Protein AF-A0A674GQH9-F1 (afdb_monomer)

pLDDT: mean 77.88, std 19.92, range [8.48, 97.0]

Nearest PDB structures (foldseek):
  4yc5-assembly1_A  TM=5.182E-01  e=2.744E-04  synthetic construct
  2w7z-assembly1_A  TM=4.040E-01  e=5.615E-04  Enterococcus faecalis
  4yei-assembly3_C  TM=2.929E-01  e=2.744E-04  synthetic construct
  5dzb-assembly3_E  TM=3.245E-01  e=1.917E-03  synthetic construct
  6fls-assembly1_A  TM=2.737E-01  e=3.200E-05  Clostridium botulinum

Sequence (544 aa):
ELLLSSTSGLPGWTHSPVLRSCGGNFHGMRSPGGNFHGMRSPGGNFHGMGSPGGNFHGLRSPGGNFHGMRSPGGNFHGLRSPGGNFHGMRSPGGNFHGMRSPGGNFHGMRSPGGNFHGMGRPGGNFHGMGSPGGNFHGMGSPGGNFHGMGSCGGNFHGMRSPGGNFHGMRSCGGNLDGMRSPAGNFHGMRSPGGNFHGMRSRGGNFHGMRSPGGNFHGMGSPGGNFHGMRCPGGNFHGMGSCGGNFHGMRSPGGNFHGMRSPGGNFHGMGSPGGNFHGLRCPGGNFHGMRCPGGNFHGMGSPGGNFHGMRSPGGNFHGMRSCGGNFHGMRSPGGNLDGMRSPGGNFHGMRSPGGNFHGMGSPGGNFHGMRSRGGNFHGMRSPGGNFHGMRCPGGNFHGMGSPGGNFHGMRSCGENLDGVRSPGGNFHGMRSPGGNFHGMRCPGGNFHGMRSPGGNFHGMGNHDGNFHGMGSPGGNFHGMGNRGGELSTRPSLVSALVWGRGFSPPPLPPSHSGGNNPEPNSFLVFSPSAKAPSRFVLTNEGAPK

Foldseek 3Di:
DDDDDDDDPDDFQDEEDQEEDEAEAAEDAERQQYEYPQYEYELYEYEQYEYANYEYEQYEYANYEYYNYEYELYEYYNYEYEQYEYENYEYANYEYYQYEYENYEYYQYEYAQYEYYNYEYEQYEYYNYDYANYEYYNYEYANYEYEQYEYENYEYEQYEYANYEYENADYELYEDENYEYECYEYYQYEYANYEYYQYDYELYEYYNYEYANYEYENYEYANYEYEQYEYECYEYYNYEYELYEYYNYEYALYEYYQYEYANYEYYNYEYANYEYENYEYANYEYEQYEYEQEEYYNYEYANYEYYNYEYANYEYEQYDYELYEYYNYDYACYEYYNYEYANYEYEQYEYENEEYYQYEYANYEYYNYDYEVYEYYNYEYACYEYEQYEYENYEYENYEYALYEYENAEYELEEYYQYEYANYEYEQYEYENYEYEQYEYEVYEYYQYEYAQYEYEQYDYENYYYYNDDYNNYYYYNHDYPDDDHPDDPDDDDDDDDDDDDDDDDDDDDDDDDDDDDDDDDDDDDDDDDDDDDDDDDDDDDDD

Radius of gyration: 40.02 Å; Cα contacts (8 Å, |Δi|>4): 1932; chains: 1; bounding box: 89×62×133 Å

Secondary structure (DSSP, 8-state):
-------SS-----S----B-SS--EES-B-TT--EES-B-SS--EES-B-SS--EES-B-SS--EES-B-SS--EES-B-SS--EES-B-TT--EES-B-SS--EES-B-TT--EES-B-TT--EEEEEEET--EES-B-TT--EEEEEEES--EES-B-TT--EES-B-SSS-EES-EEES--EES-B-TTS-EES-EEES--EES-B-TT--EES-B-TT--EES-B-TT--EES-B-SS--EES-B-TT--EES-B-TT--EES-B-TTS-EES-B-TT--EES-B-TTS-EES-B-TT--EES-B-TT--EES-B-SS--EES-B-TTS-EES-B-TT--EES-EEETS-EES-B-TT--EES-EEESS-EES-B-TT--EES-EEESS-EES-B-TT--EES-EEESS-EES-B-TT-EEES-B-TT--EES-B-TTSEEES-B-TT--EES-EESS--EES-B-TT--EE--EESS--EE-SS--------S----------------S----------------------------

Structure (mmCIF, N/CA/C/O backbone):
data_AF-A0A674GQH9-F1
#
_entry.id   AF-A0A674GQH9-F1
#
loop_
_atom_site.group_PDB
_atom_site.id
_atom_site.type_symbol
_atom_site.label_atom_id
_atom_site.label_alt_id
_atom_site.label_comp_id
_atom_site.label_asym_id
_atom_site.label_entity_id
_atom_site.label_seq_id
_atom_site.pdbx_PDB_ins_code
_atom_site.Cartn_x
_atom_site.Cartn_y
_atom_site.Cartn_z
_atom_site.occupancy
_atom_site.B_iso_or_equiv
_atom_site.auth_seq_id
_atom_site.auth_comp_id
_atom_site.auth_asym_id
_atom_site.auth_atom_id
_atom_site.pdbx_PDB_model_num
ATOM 1 N N . GLU A 1 1 ? -17.351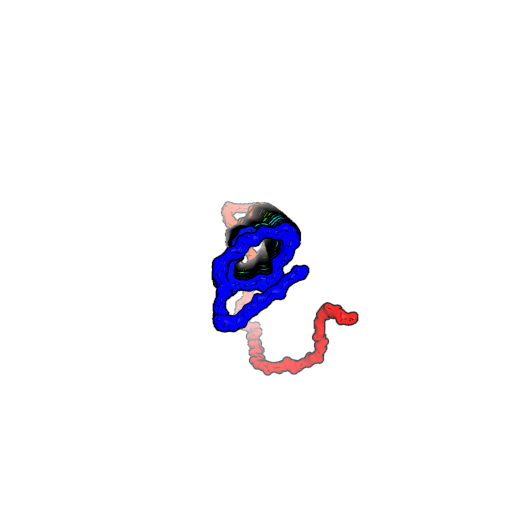 0.857 62.189 1.00 46.41 1 GLU A N 1
ATOM 2 C CA . GLU A 1 1 ? -18.144 -0.342 61.797 1.00 46.41 1 GLU A CA 1
ATOM 3 C C . GLU A 1 1 ? -19.658 -0.063 61.912 1.00 46.41 1 GLU A C 1
ATOM 5 O O . GLU A 1 1 ? -19.933 1.097 62.204 1.00 46.41 1 GLU A O 1
ATOM 10 N N . LEU A 1 2 ? -20.560 -1.046 61.605 1.00 30.91 2 LEU A N 1
ATOM 11 C CA . LEU A 1 2 ? -22.075 -1.144 61.677 1.00 30.91 2 LEU A CA 1
ATOM 12 C C . LEU A 1 2 ? -22.655 -1.949 60.449 1.00 30.91 2 LEU A C 1
ATOM 14 O O . LEU A 1 2 ? -22.063 -1.830 59.380 1.00 30.91 2 LEU A O 1
ATOM 18 N N . LEU A 1 3 ? -23.789 -2.705 60.413 1.00 27.41 3 LEU A N 1
ATOM 19 C CA . LEU A 1 3 ? -24.615 -3.404 61.443 1.00 27.41 3 LEU A CA 1
ATOM 20 C C . LEU A 1 3 ? -25.527 -4.580 60.905 1.00 27.41 3 LEU A C 1
ATOM 22 O O . LEU A 1 3 ? -25.278 -5.724 61.260 1.00 27.41 3 LEU A O 1
ATOM 26 N N . LEU A 1 4 ? -26.611 -4.324 60.135 1.00 31.94 4 LEU A N 1
ATOM 27 C CA . LEU A 1 4 ? -27.917 -5.066 60.200 1.00 31.94 4 LEU A CA 1
ATOM 28 C C . LEU A 1 4 ? -28.233 -6.250 59.221 1.00 31.94 4 LEU A C 1
ATOM 30 O O . LEU A 1 4 ? -27.588 -6.421 58.188 1.00 31.94 4 LEU A O 1
ATOM 34 N N . SER A 1 5 ? -29.312 -7.004 59.542 1.00 31.50 5 SER A N 1
ATOM 35 C CA . SER A 1 5 ? -30.045 -8.059 58.768 1.00 31.50 5 SER A CA 1
ATOM 36 C C . SER A 1 5 ? -31.540 -7.650 58.526 1.00 31.50 5 SER A C 1
ATOM 38 O O . SER A 1 5 ? -31.808 -6.457 58.647 1.00 31.50 5 SER A O 1
ATOM 40 N N . SER A 1 6 ? -32.575 -8.438 58.137 1.00 15.30 6 SER A N 1
ATOM 41 C CA . SER A 1 6 ? -32.870 -9.893 57.954 1.00 15.30 6 SER A CA 1
ATOM 42 C C . SER A 1 6 ? -34.419 -10.135 57.881 1.00 15.30 6 SER A C 1
ATOM 44 O O . SER A 1 6 ? -35.170 -9.213 58.187 1.00 15.30 6 SER A O 1
ATOM 46 N N . THR A 1 7 ? -34.933 -11.304 57.422 1.00 44.50 7 THR A N 1
ATOM 47 C CA . THR A 1 7 ? -36.329 -11.449 56.878 1.00 44.50 7 THR A CA 1
ATOM 48 C C . THR A 1 7 ? -36.884 -12.898 56.729 1.00 44.50 7 THR A C 1
ATOM 50 O O . THR A 1 7 ? -36.128 -13.786 56.339 1.00 44.50 7 THR A O 1
ATOM 53 N N . SER A 1 8 ? -38.213 -13.099 56.872 1.00 31.44 8 SER A N 1
ATOM 54 C CA . SER A 1 8 ? -39.057 -14.190 56.294 1.00 31.44 8 SER A CA 1
ATOM 55 C C . SER A 1 8 ? -40.219 -13.572 55.463 1.00 31.44 8 SER A C 1
ATOM 57 O O . SER A 1 8 ? -40.087 -12.415 55.076 1.00 31.44 8 SER A O 1
ATOM 59 N N . GLY A 1 9 ? -41.286 -14.298 55.084 1.00 46.09 9 GLY A N 1
ATOM 60 C CA . GLY A 1 9 ? -42.210 -13.926 53.985 1.00 46.09 9 GLY A CA 1
ATOM 61 C C . GLY A 1 9 ? -42.625 -12.433 53.865 1.00 46.09 9 GLY A C 1
ATOM 62 O O . GLY A 1 9 ? -43.405 -11.964 54.685 1.00 46.09 9 GLY A O 1
ATOM 63 N N . LEU A 1 10 ? -42.213 -11.658 52.836 1.00 39.25 10 LEU A N 1
ATOM 64 C CA . LEU A 1 10 ? -41.348 -12.022 51.688 1.00 39.25 10 LEU A CA 1
ATOM 65 C C . LEU A 1 10 ? -40.399 -10.920 51.106 1.00 39.25 10 LEU A C 1
ATOM 67 O O . LEU A 1 10 ? -39.223 -11.241 50.923 1.00 39.25 10 LEU A O 1
ATOM 71 N N . PRO A 1 11 ? -40.842 -9.704 50.687 1.00 16.41 11 PRO A N 1
ATOM 72 C CA . PRO A 1 11 ? -40.187 -9.000 49.555 1.00 16.41 11 PRO A CA 1
ATOM 73 C C . PRO A 1 11 ? -39.643 -7.572 49.823 1.00 16.41 11 PRO A C 1
ATOM 75 O O . PRO A 1 11 ? -40.074 -6.902 50.756 1.00 16.41 11 PRO A O 1
ATOM 78 N N . GLY A 1 12 ? -38.783 -7.036 48.928 1.00 40.34 12 GLY A N 1
ATOM 79 C CA . GLY A 1 12 ? -38.522 -5.579 48.865 1.00 40.34 12 GLY A CA 1
ATOM 80 C C . GLY A 1 12 ? -37.326 -5.073 48.030 1.00 40.34 12 GLY A C 1
ATOM 81 O O . GLY A 1 12 ? -36.221 -5.609 48.109 1.00 40.34 12 GLY A O 1
ATOM 82 N N . TRP A 1 13 ? -37.536 -3.987 47.267 1.00 12.93 13 TRP A N 1
ATOM 83 C CA . TRP A 1 13 ? -36.481 -3.222 46.562 1.00 12.93 13 TRP A CA 1
ATOM 84 C C . TRP A 1 13 ? -36.821 -1.726 46.327 1.00 12.93 13 TRP A C 1
ATOM 86 O O . TRP A 1 13 ? -36.298 -1.069 45.426 1.00 12.93 13 TRP A O 1
ATOM 96 N N . THR A 1 14 ? -37.732 -1.175 47.128 1.00 18.97 14 THR A N 1
ATOM 97 C CA . THR A 1 14 ? -38.492 0.044 46.808 1.00 18.97 14 THR A CA 1
ATOM 98 C C . THR A 1 14 ? -37.668 1.343 46.766 1.00 18.97 14 THR A C 1
ATOM 100 O O . THR A 1 14 ? -36.927 1.669 47.690 1.00 18.97 14 THR A O 1
ATOM 103 N N . HIS A 1 15 ? -37.888 2.134 45.711 1.00 20.27 15 HIS A N 1
ATOM 104 C CA . HIS A 1 15 ? -37.440 3.523 45.528 1.00 20.27 15 HIS A CA 1
ATOM 105 C C . HIS A 1 15 ? -35.926 3.792 45.735 1.00 20.27 15 HIS A C 1
ATOM 107 O O . HIS A 1 15 ? -35.104 3.176 45.051 1.00 20.27 15 HIS A O 1
ATOM 113 N N . SER A 1 16 ? -35.562 4.787 46.561 1.00 49.38 16 SER A N 1
ATOM 114 C CA . SER A 1 16 ? -34.293 5.532 46.456 1.00 49.38 16 SER A CA 1
ATOM 115 C C . SER A 1 16 ? -33.829 6.125 47.805 1.00 49.38 16 SER A C 1
ATOM 117 O O . SER A 1 16 ? -34.545 6.957 48.364 1.00 49.38 16 SER A O 1
ATOM 119 N N . PRO A 1 17 ? -32.622 5.804 48.312 1.00 53.47 17 PRO A N 1
ATOM 120 C CA . PRO A 1 17 ? -32.032 6.474 49.475 1.00 53.47 17 PRO A CA 1
ATOM 121 C C . PRO A 1 17 ? -31.119 7.650 49.066 1.00 53.47 17 PRO A C 1
ATOM 123 O O . PRO A 1 17 ? -30.029 7.449 48.524 1.00 53.47 17 PRO A O 1
ATOM 126 N N . VAL A 1 18 ? -31.519 8.891 49.369 1.00 53.78 18 VAL A N 1
ATOM 127 C CA . VAL A 1 18 ? -30.702 10.098 49.113 1.00 53.78 18 VAL A CA 1
ATOM 128 C C . VAL A 1 18 ? -29.782 10.377 50.307 1.00 53.78 18 VAL A C 1
ATOM 130 O O . VAL A 1 18 ? -30.127 11.120 51.221 1.00 53.78 18 VAL A O 1
ATOM 133 N N . LEU A 1 19 ? -28.590 9.773 50.307 1.00 60.00 19 LEU A N 1
ATOM 134 C CA . LEU A 1 19 ? -27.643 9.859 51.428 1.00 60.00 19 LEU A CA 1
ATOM 135 C C . LEU A 1 19 ? -26.448 10.781 51.137 1.00 60.00 19 LEU A C 1
ATOM 137 O O . LEU A 1 19 ? -25.686 10.580 50.186 1.00 60.00 19 LEU A O 1
ATOM 141 N N . ARG A 1 20 ? -26.237 11.770 52.012 1.00 53.84 20 ARG A N 1
ATOM 142 C CA . ARG A 1 20 ? -25.016 12.588 52.074 1.00 53.84 20 ARG A CA 1
ATOM 143 C C . ARG A 1 20 ? -24.225 12.192 53.318 1.00 53.84 20 ARG A C 1
ATOM 145 O O . ARG A 1 20 ? -24.747 12.296 54.419 1.00 53.84 20 ARG A O 1
ATOM 152 N N . SER A 1 21 ? -22.976 11.770 53.141 1.00 54.38 21 SER A N 1
ATOM 153 C CA . SER A 1 21 ? -22.050 11.487 54.241 1.00 54.38 21 SER A CA 1
ATOM 154 C C . SER A 1 21 ? -20.798 12.348 54.102 1.00 54.38 21 SER A C 1
ATOM 156 O O . SER A 1 21 ? -20.311 12.577 52.993 1.00 54.38 21 SER A O 1
ATOM 158 N N . CYS A 1 22 ? -20.264 12.823 55.222 1.00 47.97 22 CYS A N 1
ATOM 159 C CA . CYS A 1 22 ? -18.963 13.480 55.286 1.00 47.97 22 CYS A CA 1
ATOM 160 C C . CYS A 1 22 ? -17.925 12.457 55.768 1.00 47.97 22 CYS A C 1
ATOM 162 O O . CYS A 1 22 ? -17.728 12.308 56.966 1.00 47.97 22 CYS A O 1
ATOM 164 N N . GLY A 1 23 ? -17.295 11.730 54.837 1.00 56.31 23 GLY A N 1
ATOM 165 C CA . GLY A 1 23 ? -16.204 10.786 55.132 1.00 56.31 23 GLY A CA 1
ATOM 166 C C . GLY A 1 23 ? -16.572 9.296 55.137 1.00 56.31 23 GLY A C 1
ATOM 167 O O . GLY A 1 23 ? -15.677 8.458 55.071 1.00 56.31 23 GLY A O 1
ATOM 168 N N . GLY A 1 24 ? -17.856 8.926 55.179 1.00 66.56 24 GLY A N 1
ATOM 169 C CA . GLY A 1 24 ? -18.268 7.521 55.301 1.00 66.56 24 GLY A CA 1
ATOM 170 C C . GLY A 1 24 ? -18.033 6.677 54.041 1.00 66.56 24 GLY A C 1
ATOM 171 O O . GLY A 1 24 ? -18.393 7.088 52.934 1.00 66.56 24 GLY A O 1
ATOM 172 N N . ASN A 1 25 ? -17.484 5.468 54.212 1.00 77.69 25 ASN A N 1
ATOM 173 C CA . ASN A 1 25 ? -17.505 4.420 53.186 1.00 77.69 25 ASN A CA 1
ATOM 174 C C . ASN A 1 25 ? -18.891 3.743 53.151 1.00 77.69 25 ASN A C 1
ATOM 176 O O . ASN A 1 25 ? -19.440 3.402 54.197 1.00 77.69 25 ASN A O 1
ATOM 180 N N . PHE A 1 26 ? -19.418 3.455 51.961 1.00 78.44 26 PHE A N 1
ATOM 181 C CA . PHE A 1 26 ? -20.631 2.654 51.766 1.00 78.44 26 PHE A CA 1
ATOM 182 C C . PHE A 1 26 ? -20.256 1.223 51.362 1.00 78.44 26 PHE A C 1
ATOM 184 O O . PHE A 1 26 ? -19.698 1.014 50.284 1.00 78.44 26 PHE A O 1
ATOM 191 N N . HIS A 1 27 ? -20.581 0.232 52.195 1.00 81.31 27 HIS A N 1
ATOM 192 C CA . HIS A 1 27 ? -20.292 -1.185 51.941 1.00 81.31 27 HIS A CA 1
ATOM 193 C C . HIS A 1 27 ? -21.579 -2.011 51.813 1.00 81.31 27 HIS A C 1
ATOM 195 O O . HIS A 1 27 ? -22.565 -1.750 52.495 1.00 81.31 27 HIS A O 1
ATOM 201 N N . GLY A 1 28 ? -21.571 -3.019 50.936 1.00 77.69 28 GLY A N 1
ATOM 202 C CA . GLY A 1 28 ? -22.530 -4.134 50.930 1.00 77.69 28 GLY A CA 1
ATOM 203 C C . GLY A 1 28 ? -23.981 -3.827 50.532 1.00 77.69 28 GLY A C 1
ATOM 204 O O . GLY A 1 28 ? -24.757 -4.766 50.378 1.00 77.69 28 GLY A O 1
ATOM 205 N N . MET A 1 29 ? -24.356 -2.558 50.334 1.00 78.94 29 MET A N 1
ATOM 206 C CA . MET A 1 29 ? -25.743 -2.133 50.084 1.00 78.94 29 MET A CA 1
ATOM 207 C C . MET A 1 29 ? -26.381 -2.859 48.889 1.00 78.94 29 MET A C 1
ATOM 209 O O . MET A 1 29 ? -25.921 -2.730 47.750 1.00 78.94 29 MET A O 1
ATOM 213 N N . ARG A 1 30 ? -27.483 -3.579 49.126 1.00 78.06 30 ARG A N 1
ATOM 214 C CA . ARG A 1 30 ? -28.263 -4.264 48.087 1.00 78.06 30 ARG A CA 1
ATOM 215 C C . ARG A 1 30 ? -29.722 -3.825 48.123 1.00 78.06 30 ARG A C 1
ATOM 217 O O . ARG A 1 30 ? -30.329 -3.806 49.183 1.00 78.06 30 ARG A O 1
ATOM 224 N N . SER A 1 31 ? -30.273 -3.520 46.954 1.00 70.56 31 SER A N 1
ATOM 225 C CA . SER A 1 31 ? -31.708 -3.321 46.737 1.00 70.56 31 SER A CA 1
ATOM 226 C C . SER A 1 31 ? -32.042 -3.855 45.340 1.00 70.56 31 SER A C 1
ATOM 228 O O . SER A 1 31 ? -31.670 -3.194 44.376 1.00 70.56 31 SER A O 1
ATOM 230 N N . PRO A 1 32 ? -32.645 -5.053 45.182 1.00 71.38 32 PRO A N 1
ATOM 231 C CA . PRO A 1 32 ? -32.917 -5.705 43.884 1.00 71.38 32 PRO A CA 1
ATOM 232 C C . PRO A 1 32 ? -33.939 -5.033 42.935 1.00 71.38 32 PRO A C 1
ATOM 234 O O . PRO A 1 32 ? -34.757 -5.719 42.332 1.00 71.38 32 PRO A O 1
ATOM 237 N N . GLY A 1 33 ? -33.877 -3.708 42.796 1.00 64.94 33 GLY A N 1
ATOM 238 C CA . GLY A 1 33 ? -34.756 -2.886 41.953 1.00 64.94 33 GLY A CA 1
ATOM 239 C C . GLY A 1 33 ? -34.651 -1.386 42.251 1.00 64.94 33 GLY A C 1
ATOM 240 O O . GLY A 1 33 ? -35.110 -0.565 41.459 1.00 64.94 33 GLY A O 1
ATOM 241 N N . GLY A 1 34 ? -34.021 -1.013 43.370 1.00 66.75 34 GLY A N 1
ATOM 242 C CA . GLY A 1 34 ? -33.930 0.372 43.828 1.00 66.75 34 GLY A CA 1
ATOM 243 C C . GLY A 1 34 ? -32.950 1.225 43.023 1.00 66.75 34 GLY A C 1
ATOM 244 O O . GLY A 1 34 ? -31.877 0.763 42.616 1.00 66.75 34 GLY A O 1
ATOM 245 N N . ASN A 1 35 ? -33.303 2.498 42.836 1.00 77.56 35 ASN A N 1
ATOM 246 C CA . ASN A 1 35 ? -32.468 3.477 42.151 1.00 77.56 35 ASN A CA 1
ATOM 247 C C . ASN A 1 35 ? -31.618 4.254 43.173 1.00 77.56 35 ASN A C 1
ATOM 249 O O . ASN A 1 35 ? -32.126 5.035 43.975 1.00 77.56 35 ASN A O 1
ATOM 253 N N . PHE A 1 36 ? -30.298 4.099 43.126 1.00 77.38 36 PHE A N 1
ATOM 254 C CA . PHE A 1 36 ? -29.380 4.868 43.966 1.00 77.38 36 PHE A CA 1
ATOM 255 C C . PHE A 1 36 ? -29.117 6.240 43.326 1.00 77.38 36 PHE A C 1
ATOM 257 O O . PHE A 1 36 ? -28.307 6.348 42.403 1.00 77.38 36 PHE A O 1
ATOM 264 N N . HIS A 1 37 ? -29.797 7.288 43.807 1.00 80.69 37 HIS A N 1
ATOM 265 C CA . HIS A 1 37 ? -29.669 8.662 43.300 1.00 80.69 37 HIS A CA 1
ATOM 266 C C . HIS A 1 37 ? -28.861 9.584 44.224 1.00 80.69 37 HIS A C 1
ATOM 268 O O . HIS A 1 37 ? -29.065 9.625 45.435 1.00 80.69 37 HIS A O 1
ATOM 274 N N . GLY A 1 38 ? -27.981 10.395 43.629 1.00 77.75 38 GLY A N 1
ATOM 275 C CA . GLY A 1 38 ? -27.448 11.628 44.228 1.00 77.75 38 GLY A CA 1
ATOM 276 C C . GLY A 1 38 ? -26.522 11.471 45.442 1.00 77.75 38 GLY A C 1
ATOM 277 O O . GLY A 1 38 ? -26.160 12.480 46.052 1.00 77.75 38 GLY A O 1
ATOM 278 N N . MET A 1 39 ? -26.130 10.245 45.804 1.00 79.19 39 MET A N 1
ATOM 279 C CA . MET A 1 39 ? -25.316 9.996 46.998 1.00 79.19 39 MET A CA 1
ATOM 280 C C . MET A 1 39 ? -23.938 10.663 46.893 1.00 79.19 39 MET A C 1
ATOM 282 O O . MET A 1 39 ? -23.270 10.595 45.854 1.00 79.19 39 MET A O 1
ATOM 286 N N . ARG A 1 40 ? -23.462 11.260 47.990 1.00 79.56 40 ARG A N 1
ATOM 287 C CA . ARG A 1 40 ? -22.144 11.915 48.045 1.00 79.56 40 ARG A CA 1
ATOM 288 C C . ARG A 1 40 ? -21.367 11.489 49.286 1.00 79.56 40 ARG A C 1
ATOM 290 O O . ARG A 1 40 ? -21.897 11.592 50.388 1.00 79.56 40 ARG A O 1
ATOM 297 N N . SER A 1 41 ? -20.098 11.124 49.092 1.00 73.56 41 SER A N 1
ATOM 298 C CA . SER A 1 41 ? -19.111 10.981 50.170 1.00 73.56 41 SER A CA 1
ATOM 299 C C . SER A 1 41 ? -17.751 11.558 49.756 1.00 73.56 41 SER A C 1
ATOM 301 O O . SER A 1 41 ? -17.131 11.036 48.834 1.00 73.56 41 SER A O 1
ATOM 303 N N . PRO A 1 42 ? -17.273 12.664 50.352 1.00 75.50 42 PRO A N 1
ATOM 304 C CA . PRO A 1 42 ? -15.869 13.070 50.272 1.00 75.50 42 PRO A CA 1
ATOM 305 C C . PRO A 1 42 ? -14.980 12.022 50.954 1.00 75.50 42 PRO A C 1
ATOM 307 O O . PRO A 1 42 ? -15.276 11.619 52.073 1.00 75.50 42 PRO A O 1
ATOM 310 N N . GLY A 1 43 ? -13.920 11.567 50.287 1.00 67.44 43 GLY A N 1
ATOM 311 C CA . GLY A 1 43 ? -12.991 10.533 50.764 1.00 67.44 43 GLY A CA 1
ATOM 312 C C . GLY A 1 43 ? -13.535 9.098 50.709 1.00 67.44 43 GLY A C 1
ATOM 313 O O . GLY A 1 43 ? -12.797 8.181 50.357 1.00 67.44 43 GLY A O 1
ATOM 314 N N . GLY A 1 44 ? -14.821 8.897 51.008 1.00 73.06 44 GLY A N 1
ATOM 315 C CA . GLY A 1 44 ? -15.411 7.571 51.189 1.00 73.06 44 GLY A CA 1
ATOM 316 C C . GLY A 1 44 ? -15.582 6.744 49.910 1.00 73.06 44 GLY A C 1
ATOM 317 O O . GLY A 1 44 ? -16.016 7.229 48.862 1.00 73.06 44 GLY A O 1
ATOM 318 N N . ASN A 1 45 ? -15.270 5.457 50.016 1.00 81.44 45 ASN A N 1
ATOM 319 C CA . ASN A 1 45 ? -15.411 4.447 48.971 1.00 81.44 45 ASN A CA 1
ATOM 320 C C . ASN A 1 45 ? -16.852 3.908 48.894 1.00 81.44 45 ASN A C 1
ATOM 322 O O . ASN A 1 45 ? -17.564 3.868 49.894 1.00 81.44 45 ASN A O 1
ATOM 326 N N . PHE A 1 46 ? -17.252 3.419 47.722 1.00 81.62 46 PHE A N 1
ATOM 327 C CA . PHE A 1 46 ? -18.478 2.645 47.506 1.00 81.62 46 PHE A CA 1
ATOM 328 C C . PHE A 1 46 ? -18.088 1.215 47.099 1.00 81.62 46 PHE A C 1
ATOM 330 O O . PHE A 1 46 ? -17.510 1.023 46.027 1.00 81.62 46 PHE A O 1
ATOM 337 N N . HIS A 1 47 ? -18.384 0.212 47.929 1.00 85.19 47 HIS A N 1
ATOM 338 C CA . HIS A 1 47 ? -17.889 -1.158 47.765 1.00 85.19 47 HIS A CA 1
ATOM 339 C C . HIS A 1 47 ? -19.019 -2.206 47.798 1.00 85.19 47 HIS A C 1
ATOM 341 O O . HIS A 1 47 ? -19.793 -2.280 48.750 1.00 85.19 47 HIS A O 1
ATOM 347 N N . GLY A 1 48 ? -19.088 -3.066 46.776 1.00 82.62 48 GLY A N 1
ATOM 348 C CA . GLY A 1 48 ? -19.948 -4.260 46.761 1.00 82.62 48 GLY A CA 1
ATOM 349 C C . GLY A 1 48 ? -21.453 -4.001 46.600 1.00 82.62 48 GLY A C 1
ATOM 350 O O . GLY A 1 48 ? -22.258 -4.854 46.974 1.00 82.62 48 GLY A O 1
ATOM 351 N N . MET A 1 49 ? -21.845 -2.836 46.071 1.00 82.69 49 MET A N 1
ATOM 352 C CA . MET A 1 49 ? -23.257 -2.456 45.917 1.00 82.69 49 MET A CA 1
ATOM 353 C C . MET A 1 49 ? -23.979 -3.255 44.819 1.00 82.69 49 MET A C 1
ATOM 355 O O . MET A 1 49 ? -23.423 -3.477 43.740 1.00 82.69 49 MET A O 1
ATOM 359 N N . GLY A 1 50 ? -25.249 -3.613 45.039 1.00 82.88 50 GLY A N 1
ATOM 360 C CA . GLY A 1 50 ? -26.049 -4.394 44.086 1.00 82.88 50 GLY A CA 1
ATOM 361 C C . GLY A 1 50 ? -27.471 -3.871 43.859 1.00 82.88 50 GLY A C 1
ATOM 362 O O . GLY A 1 50 ? -28.219 -3.703 44.818 1.00 82.88 50 GLY A O 1
ATOM 363 N N . SER A 1 51 ? -27.864 -3.694 42.594 1.00 77.50 51 SER A N 1
ATOM 364 C CA . SER A 1 51 ? -29.254 -3.431 42.190 1.00 77.50 51 SER A CA 1
ATOM 365 C C . SER A 1 51 ? -29.622 -4.093 40.851 1.00 77.50 51 SER A C 1
ATOM 367 O O . SER A 1 51 ? -29.499 -3.477 39.796 1.00 77.50 51 SER A O 1
ATOM 369 N N . PRO A 1 52 ? -30.015 -5.382 40.844 1.00 79.69 52 PRO A N 1
ATOM 370 C CA . PRO A 1 52 ? -30.882 -5.947 39.801 1.00 79.69 52 PRO A CA 1
ATOM 371 C C . PRO A 1 52 ? -32.028 -4.996 39.429 1.00 79.69 52 PRO A C 1
ATOM 373 O O . PRO A 1 52 ? -32.709 -4.514 40.312 1.00 79.69 52 PRO A O 1
ATOM 376 N N . GLY A 1 53 ? -32.226 -4.687 38.151 1.00 68.81 53 GLY A N 1
ATOM 377 C CA . GLY A 1 53 ? -33.252 -3.772 37.633 1.00 68.81 53 GLY A CA 1
ATOM 378 C C . GLY A 1 53 ? -32.987 -2.276 37.863 1.00 68.81 53 GLY A C 1
ATOM 379 O O . GLY A 1 53 ? -33.218 -1.476 36.959 1.00 68.81 53 GLY A O 1
ATOM 380 N N . GLY A 1 54 ? -32.485 -1.886 39.036 1.00 74.62 54 GLY A N 1
ATOM 381 C CA . GLY A 1 54 ? -32.360 -0.483 39.435 1.00 74.62 54 GLY A CA 1
ATOM 382 C C . GLY A 1 54 ? -31.055 0.205 39.015 1.00 74.62 54 GLY A C 1
ATOM 383 O O . GLY A 1 54 ? -29.998 -0.408 38.843 1.00 74.62 54 GLY A O 1
ATOM 384 N N . ASN A 1 55 ? -31.136 1.522 38.841 1.00 82.19 55 ASN A N 1
ATOM 385 C CA . ASN A 1 55 ? -30.085 2.374 38.288 1.00 82.19 55 ASN A CA 1
ATOM 386 C C . ASN A 1 55 ? -29.200 2.995 39.385 1.00 82.19 55 ASN A C 1
ATOM 388 O O . ASN A 1 55 ? -29.647 3.266 40.497 1.00 82.19 55 ASN A O 1
ATOM 392 N N . PHE A 1 56 ? -27.951 3.313 39.051 1.00 82.44 56 PHE A N 1
ATOM 393 C CA . PHE A 1 56 ? -27.055 4.121 39.884 1.00 82.44 56 PHE A CA 1
ATOM 394 C C . PHE A 1 56 ? -26.811 5.467 39.188 1.00 82.44 56 PHE A C 1
ATOM 396 O O . PHE A 1 56 ? -26.165 5.506 38.138 1.00 82.44 56 PHE A O 1
ATOM 403 N N . HIS A 1 57 ? -27.306 6.570 39.752 1.00 86.06 57 HIS A N 1
ATOM 404 C CA . HIS A 1 57 ? -27.338 7.877 39.092 1.00 86.06 57 HIS A CA 1
ATOM 405 C C . HIS A 1 57 ? -26.730 8.995 39.959 1.00 86.06 57 HIS A C 1
ATOM 407 O O . HIS A 1 57 ? -27.145 9.237 41.091 1.00 86.06 57 HIS A O 1
ATOM 413 N N . GLY A 1 58 ? -25.770 9.738 39.402 1.00 82.44 58 GLY A N 1
ATOM 414 C CA . GLY A 1 58 ? -25.264 10.987 39.988 1.00 82.44 58 GLY A CA 1
ATOM 415 C C . GLY A 1 58 ? -24.429 10.835 41.266 1.00 82.44 58 GLY A C 1
ATOM 416 O O . GLY A 1 58 ? -24.244 11.817 41.985 1.00 82.44 58 GLY A O 1
ATOM 417 N N . LEU A 1 59 ? -23.921 9.634 41.571 1.00 83.50 59 LEU A N 1
ATOM 418 C CA . LEU A 1 59 ? -23.093 9.410 42.762 1.00 83.50 59 LEU A CA 1
ATOM 419 C C . LEU A 1 59 ? -21.743 10.135 42.641 1.00 83.50 59 LEU A C 1
ATOM 421 O O . LEU A 1 59 ? -21.091 10.086 41.589 1.00 83.50 59 LEU A O 1
ATOM 425 N N . ARG A 1 60 ? -21.272 10.750 43.733 1.00 84.31 60 ARG A N 1
ATOM 426 C CA . ARG A 1 60 ? -20.014 11.513 43.745 1.00 84.31 60 ARG A CA 1
ATOM 427 C C . ARG A 1 60 ? -19.106 11.164 44.929 1.00 84.31 60 ARG A C 1
ATOM 429 O O . ARG A 1 60 ? -19.456 11.452 46.072 1.00 84.31 60 ARG A O 1
ATOM 436 N N . SER A 1 61 ? -17.893 10.683 44.638 1.00 79.56 61 SER A N 1
ATOM 437 C CA . SER A 1 61 ? -16.825 10.505 45.636 1.00 79.56 61 SER A CA 1
ATOM 438 C C . SER A 1 61 ? -15.487 11.123 45.210 1.00 79.56 61 SER A C 1
ATOM 440 O O . SER A 1 61 ? -14.728 10.507 44.475 1.00 79.56 61 SER A O 1
ATOM 442 N N . PRO A 1 62 ? -15.167 12.363 45.613 1.00 80.50 62 PRO A N 1
ATOM 443 C CA . PRO A 1 62 ? -13.807 12.893 45.517 1.00 80.50 62 PRO A CA 1
ATOM 444 C C . PRO A 1 62 ? -12.866 12.119 46.449 1.00 80.50 62 PRO A C 1
ATOM 446 O O . PRO A 1 62 ? -13.144 12.031 47.639 1.00 80.50 62 PRO A O 1
ATOM 449 N N . GLY A 1 63 ? -11.769 11.581 45.918 1.00 70.69 63 GLY A N 1
ATOM 450 C CA . GLY A 1 63 ? -10.777 10.772 46.636 1.00 70.69 63 GLY A CA 1
ATOM 451 C C . GLY A 1 63 ? -11.118 9.279 46.732 1.00 70.69 63 GLY A C 1
ATOM 452 O O . GLY A 1 63 ? -10.232 8.447 46.554 1.00 70.69 63 GLY A O 1
ATOM 453 N N . GLY A 1 64 ? -12.386 8.924 46.955 1.00 76.38 64 GLY A N 1
ATOM 454 C CA . GLY A 1 64 ? -12.807 7.535 47.163 1.00 76.38 64 GLY A CA 1
ATOM 455 C C . GLY A 1 64 ? -13.115 6.756 45.879 1.00 76.38 64 GLY A C 1
ATOM 456 O O . GLY A 1 64 ? -13.448 7.312 44.828 1.00 76.38 64 GLY A O 1
ATOM 457 N N . ASN A 1 65 ? -13.005 5.432 45.967 1.00 83.50 65 ASN A N 1
ATOM 458 C CA . ASN A 1 65 ? -13.135 4.496 44.850 1.00 83.50 65 ASN A CA 1
ATOM 459 C C . ASN A 1 65 ? -14.550 3.895 44.756 1.00 83.50 65 ASN A C 1
ATOM 461 O O . ASN A 1 65 ? -15.228 3.717 45.766 1.00 83.50 65 ASN A O 1
ATOM 465 N N . PHE A 1 66 ? -14.959 3.492 43.553 1.00 84.25 66 PHE A N 1
ATOM 466 C CA . PHE A 1 66 ? -16.128 2.636 43.321 1.00 84.25 66 PHE A CA 1
ATOM 467 C C . PHE A 1 66 ? -15.654 1.213 42.982 1.00 84.25 66 PHE A C 1
ATOM 469 O O . PHE A 1 66 ? -14.931 1.026 42.003 1.00 84.25 66 PHE A O 1
ATOM 476 N N . HIS A 1 67 ? -16.046 0.203 43.758 1.00 88.31 67 HIS A N 1
ATOM 477 C CA . HIS A 1 67 ? -15.568 -1.176 43.605 1.00 88.31 67 HIS A CA 1
ATOM 478 C C . HIS A 1 67 ? -16.721 -2.192 43.648 1.00 88.31 67 HIS A C 1
ATOM 480 O O . HIS A 1 67 ? -17.585 -2.130 44.522 1.00 88.31 67 HIS A O 1
ATOM 486 N N . GLY A 1 68 ? -16.736 -3.153 42.719 1.00 86.19 68 GLY A N 1
ATOM 487 C CA . GLY A 1 68 ? -17.629 -4.320 42.771 1.00 86.19 68 GLY A CA 1
ATOM 488 C C . GLY A 1 68 ? -19.125 -4.016 42.605 1.00 86.19 68 GLY A C 1
ATOM 489 O O . GLY A 1 68 ? -19.957 -4.764 43.110 1.00 86.19 68 GLY A O 1
ATOM 490 N N . MET A 1 69 ? -19.485 -2.915 41.935 1.00 84.88 69 MET A N 1
ATOM 491 C CA . MET A 1 69 ? -20.888 -2.522 41.744 1.00 84.88 69 MET A CA 1
ATOM 492 C C . MET A 1 69 ? -21.585 -3.370 40.668 1.00 84.88 69 MET A C 1
ATOM 494 O O . MET A 1 69 ? -21.066 -3.517 39.558 1.00 84.88 69 MET A O 1
ATOM 498 N N . ARG A 1 70 ? -22.798 -3.867 40.939 1.00 86.19 70 ARG A N 1
ATOM 499 C CA . ARG A 1 70 ? -23.538 -4.751 40.019 1.00 86.19 70 ARG A CA 1
ATOM 500 C C . ARG A 1 70 ? -24.992 -4.307 39.799 1.00 86.19 70 ARG A C 1
ATOM 502 O O . ARG A 1 70 ? -25.769 -4.285 40.745 1.00 86.19 70 ARG A O 1
ATOM 509 N N . SER A 1 71 ? -25.378 -4.054 38.545 1.00 81.75 71 SER A N 1
ATOM 510 C CA . SER A 1 71 ? -26.769 -3.767 38.142 1.00 81.75 71 SER A CA 1
ATOM 511 C C . SER A 1 71 ? -27.172 -4.480 36.839 1.00 81.75 71 SER A C 1
ATOM 513 O O . SER A 1 71 ? -26.972 -3.953 35.751 1.00 81.75 71 SER A O 1
ATOM 515 N N . PRO A 1 72 ? -27.678 -5.725 36.895 1.00 81.94 72 PRO A N 1
ATOM 516 C CA . PRO A 1 72 ? -28.317 -6.377 35.751 1.00 81.94 72 PRO A CA 1
ATOM 517 C C . PRO A 1 72 ? -29.619 -5.674 35.367 1.00 81.94 72 PRO A C 1
ATOM 519 O O . PRO A 1 72 ? -30.484 -5.533 36.216 1.00 81.94 72 PRO A O 1
ATOM 522 N N . GLY A 1 73 ? -29.764 -5.246 34.115 1.00 71.12 73 GLY A N 1
ATOM 523 C CA . GLY A 1 73 ? -30.922 -4.511 33.592 1.00 71.12 73 GLY A CA 1
ATOM 524 C C . GLY A 1 73 ? -30.894 -2.996 33.836 1.00 71.12 73 GLY A C 1
ATOM 525 O O . GLY A 1 73 ? -31.424 -2.250 33.020 1.00 71.12 73 GLY A O 1
ATOM 526 N N . GLY A 1 74 ? -30.241 -2.524 34.903 1.00 77.69 74 GLY A N 1
ATOM 527 C CA . GLY A 1 74 ? -30.159 -1.101 35.246 1.00 77.69 74 GLY A CA 1
ATOM 528 C C . GLY A 1 74 ? -28.865 -0.415 34.787 1.00 77.69 74 GLY A C 1
ATOM 529 O O . GLY A 1 74 ? -27.842 -1.043 34.500 1.00 77.69 74 GLY A O 1
ATOM 530 N N . ASN A 1 75 ? -28.911 0.914 34.699 1.00 83.75 75 ASN A N 1
ATOM 531 C CA . ASN A 1 75 ? -27.859 1.754 34.124 1.00 83.75 75 ASN A CA 1
ATOM 532 C C . ASN A 1 75 ? -26.985 2.419 35.203 1.00 83.75 75 ASN A C 1
ATOM 534 O O . ASN A 1 75 ? -27.437 2.720 36.307 1.00 83.75 75 ASN A O 1
ATOM 538 N N . PHE A 1 76 ? -25.741 2.737 34.845 1.00 84.12 76 PHE A N 1
ATOM 539 C CA . PHE A 1 76 ? -24.827 3.569 35.629 1.00 84.12 76 PHE A CA 1
ATOM 540 C C . PHE A 1 76 ? -24.664 4.935 34.938 1.00 84.12 76 PHE A C 1
ATOM 542 O O . PHE A 1 76 ? -24.067 5.013 33.864 1.00 84.12 76 PHE A O 1
ATOM 549 N N . HIS A 1 77 ? -25.166 6.018 35.537 1.00 88.25 77 HIS A N 1
ATOM 550 C CA . HIS A 1 77 ? -25.213 7.349 34.917 1.00 88.25 77 HIS A CA 1
ATOM 551 C C . HIS A 1 77 ? -24.553 8.433 35.789 1.00 88.25 77 HIS A C 1
ATOM 553 O O . HIS A 1 77 ? -24.797 8.521 36.990 1.00 88.25 77 HIS A O 1
ATOM 559 N N . GLY A 1 78 ? -23.734 9.301 35.188 1.00 84.44 78 GLY A N 1
ATOM 560 C CA . GLY A 1 78 ? -23.253 10.543 35.817 1.00 84.44 78 GLY A CA 1
ATOM 561 C C . GLY A 1 78 ? -22.304 10.365 37.011 1.00 84.44 78 GLY A C 1
ATOM 562 O O . GLY A 1 78 ? -22.131 11.292 37.801 1.00 84.44 78 GLY A O 1
ATOM 563 N N . LEU A 1 79 ? -21.697 9.186 37.173 1.00 84.56 79 LEU A N 1
ATOM 564 C CA . LEU A 1 79 ? -20.860 8.872 38.336 1.00 84.56 79 LEU A CA 1
ATOM 565 C C . LEU A 1 79 ? -19.520 9.621 38.296 1.00 84.56 79 LEU A C 1
ATOM 567 O O . LEU A 1 79 ? -18.801 9.559 37.293 1.00 84.56 79 LEU A O 1
ATOM 571 N N . ARG A 1 80 ? -19.147 10.299 39.391 1.00 84.56 80 ARG A N 1
ATOM 572 C CA . ARG A 1 80 ? -17.963 11.177 39.424 1.00 84.56 80 ARG A CA 1
ATOM 573 C C . ARG A 1 80 ? -17.052 10.939 40.635 1.00 84.56 80 ARG A C 1
ATOM 575 O O . ARG A 1 80 ? -17.407 11.300 41.754 1.00 84.56 80 ARG A O 1
ATOM 582 N N . SER A 1 81 ? -15.829 10.462 40.394 1.00 79.44 81 SER A N 1
ATOM 583 C CA . SER A 1 81 ? -14.772 10.366 41.417 1.00 79.44 81 SER A CA 1
ATOM 584 C C . SER A 1 81 ? -13.433 10.954 40.946 1.00 79.44 81 SER A C 1
ATOM 586 O O . SER A 1 81 ? -12.652 10.276 40.289 1.00 79.44 81 SER A O 1
ATOM 588 N N . PRO A 1 82 ? -13.147 12.243 41.208 1.00 80.56 82 PRO A N 1
ATOM 589 C CA . PRO A 1 82 ? -11.807 12.804 41.037 1.00 80.56 82 PRO A CA 1
ATOM 590 C C . PRO A 1 82 ? -10.835 12.176 42.042 1.00 80.56 82 PRO A C 1
ATOM 592 O O . PRO A 1 82 ? -11.157 12.109 43.224 1.00 80.56 82 PRO A O 1
ATOM 595 N N . GLY A 1 83 ? -9.672 11.722 41.579 1.00 70.69 83 GLY A N 1
ATOM 596 C CA . GLY A 1 83 ? -8.651 11.020 42.364 1.00 70.69 83 GLY A CA 1
ATOM 597 C C . GLY A 1 83 ? -8.886 9.513 42.534 1.00 70.69 83 GLY A C 1
ATOM 598 O O . GLY A 1 83 ? -7.919 8.770 42.655 1.00 70.69 83 GLY A O 1
ATOM 599 N N . GLY A 1 84 ? -10.136 9.037 42.495 1.00 75.69 84 GLY A N 1
ATOM 600 C CA . GLY A 1 84 ? -10.472 7.639 42.778 1.00 75.69 84 GLY A CA 1
ATOM 601 C C . GLY A 1 84 ? -10.743 6.761 41.549 1.00 75.69 84 GLY A C 1
ATOM 602 O O . GLY A 1 84 ? -11.086 7.210 40.449 1.00 75.69 84 GLY A O 1
ATOM 603 N N . ASN A 1 85 ? -10.581 5.455 41.744 1.00 83.81 85 ASN A N 1
ATOM 604 C CA . ASN A 1 85 ? -10.718 4.427 40.717 1.00 83.81 85 ASN A CA 1
ATOM 605 C C . ASN A 1 85 ? -12.156 3.888 40.631 1.00 83.81 85 ASN A C 1
ATOM 607 O O . ASN A 1 85 ? -12.945 3.995 41.568 1.00 83.81 85 ASN A O 1
ATOM 611 N N . PHE A 1 86 ? -12.487 3.270 39.497 1.00 85.06 86 PHE A N 1
ATOM 612 C CA . PHE A 1 86 ? -13.714 2.492 39.317 1.00 85.06 86 PHE A CA 1
ATOM 613 C C . PHE A 1 86 ? -13.327 1.079 38.863 1.00 85.06 86 PHE A C 1
ATOM 615 O O . PHE A 1 86 ? -12.730 0.925 37.796 1.00 85.06 86 PHE A O 1
ATOM 622 N N . HIS A 1 87 ? -13.645 0.064 39.665 1.00 89.38 87 HIS A N 1
ATOM 623 C CA . HIS A 1 87 ? -13.155 -1.305 39.496 1.00 89.38 87 HIS A CA 1
ATOM 624 C C . HIS A 1 87 ? -14.298 -2.334 39.563 1.00 89.38 87 HIS A C 1
ATOM 626 O O . HIS A 1 87 ? -15.164 -2.258 40.433 1.00 89.38 87 HIS A O 1
ATOM 632 N N . GLY A 1 88 ? -14.295 -3.322 38.663 1.00 87.38 88 GLY A N 1
ATOM 633 C CA . GLY A 1 88 ? -15.164 -4.506 38.757 1.00 87.38 88 GLY A CA 1
ATOM 634 C C . GLY A 1 88 ? -16.665 -4.226 38.607 1.00 87.38 88 GLY A C 1
ATOM 635 O O . GLY A 1 88 ? -17.483 -4.916 39.211 1.00 87.38 88 GLY A O 1
ATOM 636 N N . MET A 1 89 ? -17.045 -3.201 37.839 1.00 86.94 89 MET A N 1
ATOM 637 C CA . MET A 1 89 ? -18.454 -2.837 37.640 1.00 86.94 89 MET A CA 1
ATOM 638 C C . MET A 1 89 ? -19.132 -3.709 36.575 1.00 86.94 89 MET A C 1
ATOM 640 O O . MET A 1 89 ? -18.593 -3.879 35.479 1.00 86.94 89 MET A O 1
ATOM 644 N N . ARG A 1 90 ? -20.345 -4.208 36.843 1.00 88.19 90 ARG A N 1
ATOM 645 C CA . ARG A 1 90 ? -21.057 -5.122 35.930 1.00 88.19 90 ARG A CA 1
ATOM 646 C C . ARG A 1 90 ? -22.531 -4.743 35.732 1.00 88.19 90 ARG A C 1
ATOM 648 O O . ARG A 1 90 ? -23.309 -4.824 36.679 1.00 88.19 90 ARG A O 1
ATOM 655 N N . SER A 1 91 ? -22.929 -4.439 34.495 1.00 82.75 91 SER A N 1
ATOM 656 C CA . SER A 1 91 ? -24.335 -4.250 34.097 1.00 82.75 91 SER A CA 1
ATOM 657 C C . SER A 1 91 ? -24.680 -5.008 32.808 1.00 82.75 91 SER A C 1
ATOM 659 O O . SER A 1 91 ? -24.514 -4.481 31.715 1.00 82.75 91 SER A O 1
ATOM 661 N N . PRO A 1 92 ? -25.112 -6.280 32.882 1.00 82.38 92 PRO A N 1
ATOM 662 C CA . PRO A 1 92 ? -25.704 -6.966 31.736 1.00 82.38 92 PRO A CA 1
ATOM 663 C C . PRO A 1 92 ? -27.065 -6.343 31.404 1.00 82.38 92 PRO A C 1
ATOM 665 O O . PRO A 1 92 ? -27.901 -6.234 32.293 1.00 82.38 92 PRO A O 1
ATOM 668 N N . GLY A 1 93 ? -27.277 -5.942 30.152 1.00 72.75 93 GLY A N 1
ATOM 669 C CA . GLY A 1 93 ? -28.496 -5.296 29.652 1.00 72.75 93 GLY A CA 1
ATOM 670 C C . GLY A 1 93 ? -28.574 -3.776 29.853 1.00 72.75 93 GLY A C 1
ATOM 671 O O . GLY A 1 93 ? -29.416 -3.144 29.228 1.00 72.75 93 GLY A O 1
ATOM 672 N N . GLY A 1 94 ? -27.706 -3.175 30.675 1.00 77.44 94 GLY A N 1
ATOM 673 C CA . GLY A 1 94 ? -27.745 -1.744 30.998 1.00 77.44 94 GLY A CA 1
ATOM 674 C C . GLY A 1 94 ? -26.472 -0.983 30.615 1.00 77.44 94 GLY A C 1
ATOM 675 O O . GLY A 1 94 ? -25.403 -1.551 30.384 1.00 77.44 94 GLY A O 1
ATOM 676 N N . ASN A 1 95 ? -26.593 0.339 30.507 1.00 84.38 95 ASN A N 1
ATOM 677 C CA . ASN A 1 95 ? -25.575 1.218 29.931 1.00 84.38 95 ASN A CA 1
ATOM 678 C C . ASN A 1 95 ? -24.716 1.907 31.006 1.00 84.38 95 ASN A C 1
ATOM 680 O O . ASN A 1 95 ? -25.167 2.172 32.120 1.00 84.38 95 ASN A O 1
ATOM 684 N N . PHE A 1 96 ? -23.491 2.277 30.633 1.00 85.25 96 PHE A N 1
ATOM 685 C CA . PHE A 1 96 ? -22.602 3.152 31.400 1.00 85.25 96 PHE A CA 1
ATOM 686 C C . PHE A 1 96 ? -22.494 4.512 30.692 1.00 85.25 96 PHE A C 1
ATOM 688 O O . PHE A 1 96 ? -21.960 4.589 29.584 1.00 85.25 96 PHE A O 1
ATOM 695 N N . HIS A 1 97 ? -22.978 5.591 31.311 1.00 88.75 97 HIS A N 1
ATOM 696 C CA . HIS A 1 97 ? -23.063 6.917 30.688 1.00 88.75 97 HIS A CA 1
ATOM 697 C C . HIS A 1 97 ? -22.449 8.027 31.561 1.00 88.75 97 HIS A C 1
ATOM 699 O O . HIS A 1 97 ? -22.708 8.118 32.761 1.00 88.75 97 HIS A O 1
ATOM 705 N N . GLY A 1 98 ? -21.662 8.920 30.952 1.00 84.94 98 GLY A N 1
ATOM 706 C CA . GLY A 1 98 ? -21.255 10.201 31.553 1.00 84.94 98 GLY A CA 1
ATOM 707 C C . GLY A 1 98 ? -20.285 10.108 32.740 1.00 84.94 98 GLY A C 1
ATOM 708 O O . GLY A 1 98 ? -20.149 11.069 33.498 1.00 84.94 98 GLY A O 1
ATOM 709 N N . MET A 1 99 ? -19.623 8.965 32.932 1.00 84.94 99 MET A N 1
ATOM 710 C CA . MET A 1 99 ? -18.760 8.714 34.091 1.00 84.94 99 MET A CA 1
ATOM 711 C C . MET A 1 99 ? -17.415 9.454 34.007 1.00 84.94 99 MET A C 1
ATOM 713 O O . MET A 1 99 ? -16.752 9.446 32.964 1.00 84.94 99 MET A O 1
ATOM 717 N N . ARG A 1 100 ? -16.966 10.059 35.118 1.00 84.31 100 ARG A N 1
ATOM 718 C CA . ARG A 1 100 ? -15.759 10.910 35.150 1.00 84.31 100 ARG A CA 1
ATOM 719 C C . ARG A 1 100 ? -14.858 10.685 36.363 1.00 84.31 100 ARG A C 1
ATOM 721 O O . ARG A 1 100 ? -15.318 10.588 37.498 1.00 84.31 100 ARG A O 1
ATOM 728 N N . SER A 1 101 ? -13.553 10.729 36.120 1.00 77.75 101 SER A N 1
ATOM 729 C CA . SER A 1 101 ? -12.508 10.733 37.150 1.00 77.75 101 SER A CA 1
ATOM 730 C C . SER A 1 101 ? -11.214 11.311 36.579 1.00 77.75 101 SER A C 1
ATOM 732 O O . SER A 1 101 ? -10.495 10.632 35.853 1.00 77.75 101 SER A O 1
ATOM 734 N N . PRO A 1 102 ? -10.906 12.583 36.849 1.00 78.00 102 PRO A N 1
ATOM 735 C CA . PRO A 1 102 ? -9.536 13.066 36.743 1.00 78.00 102 PRO A CA 1
ATOM 736 C C . PRO A 1 102 ? -8.646 12.312 37.743 1.00 78.00 102 PRO A C 1
ATOM 738 O O . PRO A 1 102 ? -8.994 12.250 38.919 1.00 78.00 102 PRO A O 1
ATOM 741 N N . GLY A 1 103 ? -7.531 11.743 37.286 1.00 67.62 103 GLY A N 1
ATOM 742 C CA . GLY A 1 103 ? -6.490 11.117 38.114 1.00 67.62 103 GLY A CA 1
ATOM 743 C C . GLY A 1 103 ? -6.640 9.621 38.436 1.00 67.62 103 GLY A C 1
ATOM 744 O O . GLY A 1 103 ? -5.650 9.010 38.817 1.00 67.62 103 GLY A O 1
ATOM 745 N N . GLY A 1 104 ? -7.817 9.003 38.274 1.00 72.81 104 GLY A N 1
ATOM 746 C CA . GLY A 1 104 ? -8.037 7.584 38.619 1.00 72.81 104 GLY A CA 1
ATOM 747 C C . GLY A 1 104 ? -8.312 6.676 37.415 1.00 72.81 104 GLY A C 1
ATOM 748 O O . GLY A 1 104 ? -8.660 7.147 36.335 1.00 72.81 104 GLY A O 1
ATOM 749 N N . ASN A 1 105 ? -8.271 5.352 37.593 1.00 82.75 105 ASN A N 1
ATOM 750 C CA . ASN A 1 105 ? -8.432 4.357 36.516 1.00 82.75 105 ASN A CA 1
ATOM 751 C C . ASN A 1 105 ? -9.853 3.753 36.413 1.00 82.75 105 ASN A C 1
ATOM 753 O O . ASN A 1 105 ? -10.577 3.648 37.410 1.00 82.75 105 ASN A O 1
ATOM 757 N N . PHE A 1 106 ? -10.245 3.315 35.210 1.00 84.31 106 PHE A N 1
ATOM 758 C CA . PHE A 1 106 ? -11.342 2.360 34.981 1.00 84.31 106 PHE A CA 1
ATOM 759 C C . PHE A 1 106 ? -10.749 0.954 34.798 1.00 84.31 106 PHE A C 1
ATOM 761 O O . PHE A 1 106 ? -9.910 0.764 33.917 1.00 84.31 106 PHE A O 1
ATOM 768 N N . HIS A 1 107 ? -11.211 -0.040 35.559 1.00 89.25 107 HIS A N 1
ATOM 769 C CA . HIS A 1 107 ? -10.737 -1.423 35.440 1.00 89.25 107 HIS A CA 1
ATOM 770 C C . HIS A 1 107 ? -11.888 -2.443 35.497 1.00 89.25 107 HIS A C 1
ATOM 772 O O . HIS A 1 107 ? -12.763 -2.363 36.360 1.00 89.25 107 HIS A O 1
ATOM 778 N N . GLY A 1 108 ? -11.883 -3.435 34.603 1.00 87.62 108 GLY A N 1
ATOM 779 C CA . GLY A 1 108 ? -12.743 -4.622 34.710 1.00 87.62 108 GLY A CA 1
ATOM 780 C C . GLY A 1 108 ? -14.244 -4.375 34.501 1.00 87.62 108 GLY A C 1
ATOM 781 O O . GLY A 1 108 ? -15.063 -5.121 35.035 1.00 87.62 108 GLY A O 1
ATOM 782 N N . MET A 1 109 ? -14.626 -3.325 33.767 1.00 87.75 109 MET A N 1
ATOM 783 C CA . MET A 1 109 ? -16.037 -2.985 33.535 1.00 87.75 109 MET A CA 1
ATOM 784 C C . MET A 1 109 ? -16.681 -3.885 32.475 1.00 87.75 109 MET A C 1
ATOM 786 O O . MET A 1 109 ? -16.118 -4.066 31.394 1.00 87.75 109 MET A O 1
ATOM 790 N N . ARG A 1 110 ? -17.889 -4.403 32.729 1.00 88.00 110 ARG A N 1
ATOM 791 C CA . ARG A 1 110 ? -18.591 -5.290 31.783 1.00 88.00 110 ARG A CA 1
ATOM 792 C C . ARG A 1 110 ? -20.070 -4.943 31.607 1.00 88.00 110 ARG A C 1
ATOM 794 O O . ARG A 1 110 ? -20.822 -4.972 32.581 1.00 88.00 110 ARG A O 1
ATOM 801 N N . SER A 1 111 ? -20.490 -4.722 30.362 1.00 82.62 111 SER A N 1
ATOM 802 C CA . SER A 1 111 ? -21.898 -4.634 29.956 1.00 82.62 111 SER A CA 1
ATOM 803 C C . SER A 1 111 ? -22.198 -5.472 28.704 1.00 82.62 111 SER A C 1
ATOM 805 O O . SER A 1 111 ? -22.116 -4.980 27.583 1.00 82.62 111 SER A O 1
ATOM 807 N N . PRO A 1 112 ? -22.521 -6.769 28.856 1.00 82.19 112 PRO A N 1
ATOM 808 C CA . PRO A 1 112 ? -23.167 -7.532 27.790 1.00 82.19 112 PRO A CA 1
ATOM 809 C C . PRO A 1 112 ? -24.528 -6.914 27.437 1.00 82.19 112 PRO A C 1
ATOM 811 O O . PRO A 1 112 ? -25.369 -6.780 28.319 1.00 82.19 112 PRO A O 1
ATOM 814 N N . GLY A 1 113 ? -24.741 -6.550 26.174 1.00 72.25 113 GLY A N 1
ATOM 815 C CA . GLY A 1 113 ? -25.977 -5.966 25.642 1.00 72.25 113 GLY A CA 1
ATOM 816 C C . GLY A 1 113 ? -26.128 -4.448 25.812 1.00 72.25 113 GLY A C 1
ATOM 817 O O . GLY A 1 113 ? -27.072 -3.889 25.267 1.00 72.25 113 GLY A O 1
ATOM 818 N N . GLY A 1 114 ? -25.227 -3.769 26.531 1.00 76.62 114 GLY A N 1
ATOM 819 C CA . GLY A 1 114 ? -25.333 -2.333 26.817 1.00 76.62 114 GLY A CA 1
ATOM 820 C C . GLY A 1 114 ? -24.073 -1.536 26.473 1.00 76.62 114 GLY A C 1
ATOM 821 O O . GLY A 1 114 ? -22.979 -2.071 26.284 1.00 76.62 114 GLY A O 1
ATOM 822 N N . ASN A 1 115 ? -24.238 -0.221 26.347 1.00 84.06 115 ASN A N 1
ATOM 823 C CA . ASN A 1 115 ? -23.247 0.678 25.757 1.00 84.06 115 ASN A CA 1
ATOM 824 C C . ASN A 1 115 ? -22.420 1.426 26.814 1.00 84.06 115 ASN A C 1
ATOM 826 O O . ASN A 1 115 ? -22.890 1.709 27.917 1.00 84.06 115 ASN A O 1
ATOM 830 N N . PHE A 1 116 ? -21.206 1.826 26.437 1.00 85.50 116 PHE A N 1
ATOM 831 C CA . PHE A 1 116 ? -20.362 2.768 27.172 1.00 85.50 116 PHE A CA 1
ATOM 832 C C . PHE A 1 116 ? -20.333 4.111 26.431 1.00 85.50 116 PHE A C 1
ATOM 834 O O . PHE A 1 116 ? -19.844 4.175 25.304 1.00 85.50 116 PHE A O 1
ATOM 841 N N . HIS A 1 117 ? -20.818 5.191 27.048 1.00 88.94 117 HIS A N 1
ATOM 842 C CA . HIS A 1 117 ? -20.933 6.505 26.405 1.00 88.94 117 HIS A CA 1
ATOM 843 C C . HIS A 1 117 ? -20.369 7.643 27.276 1.00 88.94 117 HIS A C 1
ATOM 845 O O . HIS A 1 117 ? -20.665 7.742 28.467 1.00 88.94 117 HIS A O 1
ATOM 851 N N . GLY A 1 118 ? -19.583 8.544 26.677 1.00 84.06 118 GLY A N 1
ATOM 852 C CA . GLY A 1 118 ? -19.211 9.828 27.292 1.00 84.06 118 GLY A CA 1
ATOM 853 C C . GLY A 1 118 ? -18.320 9.716 28.536 1.00 84.06 118 GLY A C 1
ATOM 854 O O . GLY A 1 118 ? -18.463 10.502 29.474 1.00 84.06 118 GLY A O 1
ATOM 855 N N . MET A 1 119 ? -17.432 8.718 28.583 1.00 82.94 119 MET A N 1
ATOM 856 C CA . MET A 1 119 ? -16.573 8.455 29.745 1.00 82.94 119 MET A CA 1
ATOM 857 C C . MET A 1 119 ? -15.230 9.193 29.622 1.00 82.94 119 MET A C 1
ATOM 859 O O . MET A 1 119 ? -14.499 8.975 28.655 1.00 82.94 119 MET A O 1
ATOM 863 N N . GLY A 1 120 ? -14.886 10.060 30.585 1.00 79.00 120 GLY A N 1
ATOM 864 C CA . GLY A 1 120 ? -13.779 11.025 30.438 1.00 79.00 120 GLY A CA 1
ATOM 865 C C . GLY A 1 120 ? -12.867 11.177 31.663 1.00 79.00 120 GLY A C 1
ATOM 866 O O . GLY A 1 120 ? -13.354 11.419 32.774 1.00 79.00 120 GLY A O 1
ATOM 867 N N . ARG A 1 121 ? -11.543 11.064 31.456 1.00 73.62 121 ARG A N 1
ATOM 868 C CA . ARG A 1 121 ? -10.511 11.065 32.514 1.00 73.62 121 ARG A CA 1
ATOM 869 C C . ARG A 1 121 ? -9.151 11.647 32.087 1.00 73.62 121 ARG A C 1
ATOM 871 O O . ARG A 1 121 ? -8.402 10.959 31.406 1.00 73.62 121 ARG A O 1
ATOM 878 N N . PRO A 1 122 ? -8.747 12.849 32.524 1.00 70.12 122 PRO A N 1
ATOM 879 C CA . PRO A 1 122 ? -7.329 13.222 32.526 1.00 70.12 122 PRO A CA 1
ATOM 880 C C . PRO A 1 122 ? -6.505 12.271 33.418 1.00 70.12 122 PRO A C 1
ATOM 882 O O . PRO A 1 122 ? -6.921 11.985 34.539 1.00 70.12 122 PRO A O 1
ATOM 885 N N . GLY A 1 123 ? -5.362 11.785 32.930 1.00 63.25 123 GLY A N 1
ATOM 886 C CA . GLY A 1 123 ? -4.351 10.997 33.654 1.00 63.25 123 GLY A CA 1
ATOM 887 C C . GLY A 1 123 ? -4.647 9.507 33.891 1.00 63.25 123 GLY A C 1
ATOM 888 O O . GLY A 1 123 ? -3.761 8.787 34.336 1.00 63.25 123 GLY A O 1
ATOM 889 N N . GLY A 1 124 ? -5.864 9.023 33.620 1.00 70.25 124 GLY A N 1
ATOM 890 C CA . GLY A 1 124 ? -6.319 7.691 34.051 1.00 70.25 124 GLY A CA 1
ATOM 891 C C . GLY A 1 124 ? -6.434 6.648 32.935 1.00 70.25 124 GLY A C 1
ATOM 892 O O . GLY A 1 124 ? -6.966 6.940 31.863 1.00 70.25 124 GLY A O 1
ATOM 893 N N . ASN A 1 125 ? -6.009 5.406 33.183 1.00 82.19 125 ASN A N 1
ATOM 894 C CA . ASN A 1 125 ? -6.123 4.318 32.205 1.00 82.19 125 ASN A CA 1
ATOM 895 C C . ASN A 1 125 ? -7.539 3.706 32.163 1.00 82.19 125 ASN A C 1
ATOM 897 O O . ASN A 1 125 ? -8.252 3.657 33.169 1.00 82.19 125 ASN A O 1
ATOM 901 N N . PHE A 1 126 ? -7.907 3.167 31.000 1.00 85.06 126 PHE A N 1
ATOM 902 C CA . PHE A 1 126 ? -9.030 2.249 30.806 1.00 85.06 126 PHE A CA 1
ATOM 903 C C . PHE A 1 126 ? -8.479 0.835 30.569 1.00 85.06 126 PHE A C 1
ATOM 905 O O . PHE A 1 126 ? -7.748 0.623 29.601 1.00 85.06 126 PHE A O 1
ATOM 912 N N . HIS A 1 127 ? -8.829 -0.138 31.414 1.00 89.31 127 HIS A N 1
ATOM 913 C CA . HIS A 1 127 ? -8.320 -1.511 31.320 1.00 89.31 127 HIS A CA 1
ATOM 914 C C . HIS A 1 127 ? -9.434 -2.568 31.431 1.00 89.31 127 HIS A C 1
ATOM 916 O O . HIS A 1 127 ? -10.293 -2.489 32.311 1.00 89.31 127 HIS A O 1
ATOM 922 N N . GLY A 1 128 ? -9.396 -3.598 30.579 1.00 87.44 128 GLY A N 1
ATOM 923 C CA . GLY A 1 128 ? -10.209 -4.811 30.744 1.00 87.44 128 GLY A CA 1
ATOM 924 C C . GLY A 1 128 ? -11.717 -4.576 30.604 1.00 87.44 128 GLY A C 1
ATOM 925 O O . GLY A 1 128 ? -12.497 -5.049 31.432 1.00 87.44 128 GLY A O 1
ATOM 926 N N . MET A 1 129 ? -12.128 -3.806 29.594 1.00 87.31 129 MET A N 1
ATOM 927 C CA . MET A 1 129 ? -13.531 -3.437 29.377 1.00 87.31 129 MET A CA 1
ATOM 928 C C . MET A 1 129 ? -14.219 -4.343 28.355 1.00 87.31 129 MET A C 1
ATOM 930 O O . MET A 1 129 ? -13.681 -4.572 27.275 1.00 87.31 129 MET A O 1
ATOM 934 N N . GLY A 1 130 ? -15.434 -4.809 28.651 1.00 87.69 130 GLY A N 1
ATOM 935 C CA . GLY A 1 130 ? -16.184 -5.705 27.763 1.00 87.69 130 GLY A CA 1
ATOM 936 C C . GLY A 1 130 ? -17.630 -5.276 27.521 1.00 87.69 130 GLY A C 1
ATOM 937 O O . GLY A 1 130 ? -18.396 -5.158 28.475 1.00 87.69 130 GLY A O 1
ATOM 938 N N . SER A 1 131 ? -18.020 -5.138 26.253 1.00 81.50 131 SER A N 1
ATOM 939 C CA . SER A 1 131 ? -19.420 -5.066 25.819 1.00 81.50 131 SER A CA 1
ATOM 940 C C . SER A 1 131 ? -19.702 -5.990 24.623 1.00 81.50 131 SER A C 1
ATOM 942 O O . SER A 1 131 ? -19.694 -5.562 23.469 1.00 81.50 131 SER A O 1
ATOM 944 N N . PRO A 1 132 ? -19.931 -7.297 24.851 1.00 81.88 132 PRO A N 1
ATOM 945 C CA . PRO A 1 132 ? -20.585 -8.145 23.857 1.00 81.88 132 PRO A CA 1
ATOM 946 C C . PRO A 1 132 ? -21.967 -7.563 23.522 1.00 81.88 132 PRO A C 1
ATOM 948 O O . PRO A 1 132 ? -22.762 -7.357 24.429 1.00 81.88 132 PRO A O 1
ATOM 951 N N . GLY A 1 133 ? -22.253 -7.293 22.253 1.00 72.31 133 GLY A N 1
ATOM 952 C CA . GLY A 1 133 ? -23.516 -6.731 21.763 1.00 72.31 133 GLY A CA 1
ATOM 953 C C . GLY A 1 133 ? -23.642 -5.203 21.806 1.00 72.31 133 GLY A C 1
ATOM 954 O O . GLY A 1 133 ? -24.619 -4.687 21.277 1.00 72.31 133 GLY A O 1
ATOM 955 N N . GLY A 1 134 ? -22.695 -4.466 22.401 1.00 77.12 134 GLY A N 1
ATOM 956 C CA . GLY A 1 134 ? -22.827 -3.017 22.605 1.00 77.12 134 GLY A CA 1
ATOM 957 C C . GLY A 1 134 ? -21.592 -2.192 22.234 1.00 77.12 134 GLY A C 1
ATOM 958 O O . GLY A 1 134 ? -20.496 -2.702 21.974 1.00 77.12 134 GLY A O 1
ATOM 959 N N . ASN A 1 135 ? -21.810 -0.878 22.163 1.00 84.56 135 ASN A N 1
ATOM 960 C CA . ASN A 1 135 ? -20.887 0.097 21.587 1.00 84.56 135 ASN A CA 1
ATOM 961 C C . ASN A 1 135 ? -20.083 0.860 22.652 1.00 84.56 135 ASN A C 1
ATOM 963 O O . ASN A 1 135 ? -20.528 1.056 23.784 1.00 84.56 135 ASN A O 1
ATOM 967 N N . PHE A 1 136 ? -18.927 1.378 22.242 1.00 87.62 136 PHE A N 1
ATOM 968 C CA . PHE A 1 136 ? -18.086 2.296 23.006 1.00 87.62 136 PHE A CA 1
ATOM 969 C C . PHE A 1 136 ? -18.012 3.641 22.270 1.00 87.62 136 PHE A C 1
ATOM 971 O O . PHE A 1 136 ? -17.421 3.721 21.195 1.00 87.62 136 PHE A O 1
ATOM 978 N N . HIS A 1 137 ? -18.593 4.706 22.826 1.00 89.88 137 HIS A N 1
ATOM 979 C CA . HIS A 1 137 ? -18.708 6.008 22.161 1.00 89.88 137 HIS A CA 1
ATOM 980 C C . HIS A 1 137 ? -18.174 7.161 23.027 1.00 89.88 137 HIS A C 1
ATOM 982 O O . HIS A 1 137 ? -18.487 7.269 24.214 1.00 89.88 137 HIS A O 1
ATOM 988 N N . GLY A 1 138 ? -17.394 8.065 22.426 1.00 86.31 138 GLY A N 1
ATOM 989 C CA . GLY A 1 138 ? -17.017 9.341 23.051 1.00 86.31 138 GLY A CA 1
ATOM 990 C C . GLY A 1 138 ? -16.160 9.194 24.313 1.00 86.31 138 GLY A C 1
ATOM 991 O O . GLY A 1 138 ? -16.375 9.896 25.300 1.00 86.31 138 GLY A O 1
ATOM 992 N N . MET A 1 139 ? -15.214 8.251 24.311 1.00 86.31 139 MET A N 1
ATOM 993 C CA . MET A 1 139 ? -14.331 7.989 25.454 1.00 86.31 139 MET A CA 1
ATOM 994 C C . MET A 1 139 ? -13.040 8.809 25.371 1.00 86.31 139 MET A C 1
ATOM 996 O O . MET A 1 139 ? -12.390 8.836 24.324 1.00 86.31 139 MET A O 1
ATOM 1000 N N . GLY A 1 140 ? -12.627 9.438 26.473 1.00 85.12 140 GLY A N 1
ATOM 1001 C CA . GLY A 1 140 ? -11.444 10.303 26.512 1.00 85.12 140 GLY A CA 1
ATOM 1002 C C . GLY A 1 140 ? -10.494 10.001 27.670 1.00 85.12 140 GLY A C 1
ATOM 1003 O O . GLY A 1 140 ? -10.909 10.076 28.826 1.00 85.12 140 GLY A O 1
ATOM 1004 N N . SER A 1 141 ? -9.215 9.752 27.366 1.00 78.94 141 SER A N 1
ATOM 1005 C CA . SER A 1 141 ? -8.122 9.788 28.348 1.00 78.94 141 SER A CA 1
ATOM 1006 C C . SER A 1 141 ? -6.891 10.570 27.865 1.00 78.94 141 SER A C 1
ATOM 1008 O O . SER A 1 141 ? -5.988 10.001 27.253 1.00 78.94 141 SER A O 1
ATOM 1010 N N . PRO A 1 142 ? -6.821 11.891 28.113 1.00 79.06 142 PRO A N 1
ATOM 1011 C CA . PRO A 1 142 ? -5.570 12.641 28.024 1.00 79.06 142 PRO A CA 1
ATOM 1012 C C . PRO A 1 142 ? -4.559 12.108 29.048 1.00 79.06 142 PRO A C 1
ATOM 1014 O O . PRO A 1 142 ? -4.830 12.141 30.243 1.00 79.06 142 PRO A O 1
ATOM 1017 N N . GLY A 1 143 ? -3.408 11.624 28.588 1.00 70.56 143 GLY A N 1
ATOM 1018 C CA . GLY A 1 143 ? -2.315 11.079 29.397 1.00 70.56 143 GLY A CA 1
ATOM 1019 C C . GLY A 1 143 ? -2.438 9.597 29.773 1.00 70.56 143 GLY A C 1
ATOM 1020 O O . GLY A 1 143 ? -1.481 9.046 30.305 1.00 70.56 143 GLY A O 1
ATOM 1021 N N . GLY A 1 144 ? -3.570 8.934 29.504 1.00 74.94 144 GLY A N 1
ATOM 1022 C CA . GLY A 1 144 ? -3.808 7.542 29.907 1.00 74.94 144 GLY A CA 1
ATOM 1023 C C . GLY A 1 144 ? -4.158 6.608 28.746 1.00 74.94 144 GLY A C 1
ATOM 1024 O O . GLY A 1 144 ? -4.690 7.012 27.710 1.00 74.94 144 GLY A O 1
ATOM 1025 N N . ASN A 1 145 ? -3.841 5.327 28.926 1.00 84.06 145 ASN A N 1
ATOM 1026 C CA . ASN A 1 145 ? -3.942 4.296 27.897 1.00 84.06 145 ASN A CA 1
ATOM 1027 C C . ASN A 1 145 ? -5.322 3.616 27.887 1.00 84.06 145 ASN A C 1
ATOM 1029 O O . ASN A 1 145 ? -6.000 3.523 28.911 1.00 84.06 145 ASN A O 1
ATOM 1033 N N . PHE A 1 146 ? -5.686 3.054 26.736 1.00 87.62 146 PHE A N 1
ATOM 1034 C CA . PHE A 1 146 ? -6.792 2.112 26.575 1.00 87.62 146 PHE A CA 1
ATOM 1035 C C . PHE A 1 146 ? -6.219 0.711 26.324 1.00 87.62 146 PHE A C 1
ATOM 1037 O O . PHE A 1 146 ? -5.536 0.499 25.322 1.00 87.62 146 PHE A O 1
ATOM 1044 N N . HIS A 1 147 ? -6.488 -0.249 27.210 1.00 90.25 147 HIS A N 1
ATOM 1045 C CA . HIS A 1 147 ? -5.928 -1.601 27.145 1.00 90.25 147 HIS A CA 1
ATOM 1046 C C . HIS A 1 147 ? -7.009 -2.683 27.297 1.00 90.25 147 HIS A C 1
ATOM 1048 O O . HIS A 1 147 ? -7.817 -2.640 28.224 1.00 90.25 147 HIS A O 1
ATOM 1054 N N . GLY A 1 148 ? -6.993 -3.694 26.423 1.00 88.31 148 GLY A N 1
ATOM 1055 C CA . GLY A 1 148 ? -7.823 -4.895 26.574 1.00 88.31 148 GLY A CA 1
ATOM 1056 C C . GLY A 1 148 ? -9.321 -4.590 26.532 1.00 88.31 148 GLY A C 1
ATOM 1057 O O . GLY A 1 148 ? -10.044 -4.874 27.487 1.00 88.31 148 GLY A O 1
ATOM 1058 N N . MET A 1 149 ? -9.782 -3.964 25.446 1.00 88.62 149 MET A N 1
ATOM 1059 C CA . MET A 1 149 ? -11.195 -3.624 25.253 1.00 88.62 149 MET A CA 1
ATOM 1060 C C . MET A 1 149 ? -11.849 -4.544 24.224 1.00 88.62 149 MET A C 1
ATOM 1062 O O . MET A 1 149 ? -11.328 -4.698 23.119 1.00 88.62 149 MET A O 1
ATOM 1066 N N . GLY A 1 150 ? -12.999 -5.124 24.562 1.00 87.75 150 GLY A N 1
ATOM 1067 C CA . GLY A 1 150 ? -13.707 -6.088 23.720 1.00 87.75 150 GLY A CA 1
ATOM 1068 C C . GLY A 1 150 ? -15.165 -5.718 23.453 1.00 87.75 150 GLY A C 1
ATOM 1069 O O . GLY A 1 150 ? -15.925 -5.482 24.389 1.00 87.75 150 GLY A O 1
ATOM 1070 N N . SER A 1 151 ? -15.567 -5.765 22.185 1.00 82.00 151 SER A N 1
ATOM 1071 C CA . SER A 1 151 ? -16.957 -5.876 21.740 1.00 82.00 151 SER A CA 1
ATOM 1072 C C . SER A 1 151 ? -17.122 -7.043 20.757 1.00 82.00 151 SER A C 1
ATOM 1074 O O . SER A 1 151 ? -16.164 -7.492 20.119 1.00 82.00 151 SER A O 1
ATOM 1076 N N . CYS A 1 152 ? -18.350 -7.540 20.642 1.00 77.06 152 CYS A N 1
ATOM 1077 C CA . CYS A 1 152 ? -18.787 -8.502 19.632 1.00 77.06 152 CYS A CA 1
ATOM 1078 C C . CYS A 1 152 ? -20.146 -8.015 19.115 1.00 77.06 152 CYS A C 1
ATOM 1080 O O . CYS A 1 152 ? -21.099 -8.018 19.881 1.00 77.06 152 CYS A O 1
ATOM 1082 N N . GLY A 1 153 ? -20.226 -7.555 17.870 1.00 70.50 153 GLY A N 1
ATOM 1083 C CA . GLY A 1 153 ? -21.400 -6.916 17.266 1.00 70.50 153 GLY A CA 1
ATOM 1084 C C . GLY A 1 153 ? -21.465 -5.391 17.429 1.00 70.50 153 GLY A C 1
ATOM 1085 O O . GLY A 1 153 ? -22.295 -4.762 16.787 1.00 70.50 153 GLY A O 1
ATOM 1086 N N . GLY A 1 154 ? -20.602 -4.782 18.253 1.00 74.19 154 GLY A N 1
ATOM 1087 C CA . GLY A 1 154 ? -20.630 -3.346 18.546 1.00 74.19 154 GLY A CA 1
ATOM 1088 C C . GLY A 1 154 ? -19.379 -2.575 18.117 1.00 74.19 154 GLY A C 1
ATOM 1089 O O . GLY A 1 154 ? -18.276 -3.116 17.979 1.00 74.19 154 GLY A O 1
ATOM 1090 N N . ASN A 1 155 ? -19.565 -1.275 17.909 1.00 84.69 155 ASN A N 1
ATOM 1091 C CA . ASN A 1 155 ? -18.575 -0.353 17.363 1.00 84.69 155 ASN A CA 1
ATOM 1092 C C . ASN A 1 155 ? -17.805 0.393 18.462 1.00 84.69 155 ASN A C 1
ATOM 1094 O O . ASN A 1 155 ? -18.330 0.674 19.542 1.00 84.69 155 ASN A O 1
ATOM 1098 N N . PHE A 1 156 ? -16.576 0.796 18.148 1.00 88.12 156 PHE A N 1
ATOM 1099 C CA . PHE A 1 156 ? -15.814 1.785 18.907 1.00 88.12 156 PHE A CA 1
ATOM 1100 C C . PHE A 1 156 ? -15.779 3.089 18.108 1.00 88.12 156 PHE A C 1
ATOM 1102 O O . PHE A 1 156 ? -15.291 3.090 16.981 1.00 88.12 156 PHE A O 1
ATOM 1109 N N . HIS A 1 157 ? -16.264 4.196 18.672 1.00 91.12 157 HIS A N 1
ATOM 1110 C CA . HIS A 1 157 ? -16.370 5.469 17.962 1.00 91.12 157 HIS A CA 1
ATOM 1111 C C . HIS A 1 157 ? -15.862 6.665 18.783 1.00 91.12 157 HIS A C 1
ATOM 1113 O O . HIS A 1 157 ? -16.217 6.854 19.950 1.00 91.12 157 HIS A O 1
ATOM 1119 N N . GLY A 1 158 ? -15.059 7.522 18.147 1.00 87.81 158 GLY A N 1
ATOM 1120 C CA . GLY A 1 158 ? -14.699 8.845 18.669 1.00 87.81 158 GLY A CA 1
ATOM 1121 C C . GLY A 1 158 ? -13.774 8.826 19.891 1.00 87.81 158 GLY A C 1
ATOM 1122 O O . GLY A 1 158 ? -13.768 9.780 20.670 1.00 87.81 158 GLY A O 1
ATOM 1123 N N . MET A 1 159 ? -13.009 7.749 20.083 1.00 88.38 159 MET A N 1
ATOM 1124 C CA . MET A 1 159 ? -12.110 7.585 21.229 1.00 88.38 159 MET A CA 1
ATOM 1125 C C . MET A 1 159 ? -10.868 8.481 21.128 1.00 88.38 159 MET A C 1
ATOM 1127 O O . MET A 1 159 ? -10.243 8.575 20.069 1.00 88.38 159 MET A O 1
ATOM 1131 N N . ARG A 1 160 ? -10.466 9.117 22.234 1.00 87.94 160 ARG A N 1
ATOM 1132 C CA . ARG A 1 160 ? -9.363 10.094 22.259 1.00 87.94 160 ARG A CA 1
ATOM 1133 C C . ARG A 1 160 ? -8.370 9.812 23.384 1.00 87.94 160 ARG A C 1
ATOM 1135 O O . ARG A 1 160 ? -8.759 9.794 24.548 1.00 87.94 160 ARG A O 1
ATOM 1142 N N . SER A 1 161 ? -7.089 9.676 23.045 1.00 82.56 161 SER A N 1
ATOM 1143 C CA . SER A 1 161 ? -5.989 9.577 24.013 1.00 82.56 161 SER A CA 1
ATOM 1144 C C . SER A 1 161 ? -4.802 10.488 23.654 1.00 82.56 161 SER A C 1
ATOM 1146 O O . SER A 1 161 ? -3.831 10.042 23.052 1.00 82.56 161 SER A O 1
ATOM 1148 N N . PRO A 1 162 ? -4.859 11.799 23.951 1.00 80.44 162 PRO A N 1
ATOM 1149 C CA . PRO A 1 162 ? -3.679 12.669 23.905 1.00 80.44 162 PRO A CA 1
ATOM 1150 C C . PRO A 1 162 ? -2.537 12.124 24.773 1.00 80.44 162 PRO A C 1
ATOM 1152 O O . PRO A 1 162 ? -2.660 12.118 25.989 1.00 80.44 162 PRO A O 1
ATOM 1155 N N . GLY A 1 163 ? -1.439 11.672 24.164 1.00 72.12 163 GLY A N 1
ATOM 1156 C CA . GLY A 1 163 ? -0.251 11.160 24.857 1.00 72.12 163 GLY A CA 1
ATOM 1157 C C . GLY A 1 163 ? -0.307 9.694 25.308 1.00 72.12 163 GLY A C 1
ATOM 1158 O O . GLY A 1 163 ? 0.682 9.210 25.847 1.00 72.12 163 GLY A O 1
ATOM 1159 N N . GLY A 1 164 ? -1.415 8.973 25.095 1.00 78.44 164 GLY A N 1
ATOM 1160 C CA . GLY A 1 164 ? -1.582 7.586 25.550 1.00 78.44 164 GLY A CA 1
ATOM 1161 C C . GLY A 1 164 ? -1.895 6.598 24.421 1.00 78.44 164 GLY A C 1
ATOM 1162 O O . GLY A 1 164 ? -2.308 6.964 23.318 1.00 78.44 164 GLY A O 1
ATOM 1163 N N . ASN A 1 165 ? -1.656 5.315 24.683 1.00 86.50 165 ASN A N 1
ATOM 1164 C CA . ASN A 1 165 ? -1.696 4.250 23.681 1.00 86.50 165 ASN A CA 1
ATOM 1165 C C . ASN A 1 165 ? -3.045 3.512 23.666 1.00 86.50 165 ASN A C 1
ATOM 1167 O O . ASN A 1 165 ? -3.725 3.399 24.687 1.00 86.50 165 ASN A O 1
ATOM 1171 N N . PHE A 1 166 ? -3.384 2.929 22.517 1.00 90.06 166 PHE A N 1
ATOM 1172 C CA . PHE A 1 166 ? -4.472 1.963 22.356 1.00 90.06 166 PHE A CA 1
ATOM 1173 C C . PHE A 1 166 ? -3.875 0.565 22.143 1.00 90.06 166 PHE A C 1
ATOM 1175 O O . PHE A 1 166 ? -3.149 0.348 21.174 1.00 90.06 166 PHE A O 1
ATOM 1182 N N . HIS A 1 167 ? -4.176 -0.394 23.019 1.00 92.25 167 HIS A N 1
ATOM 1183 C CA . HIS A 1 167 ? -3.604 -1.742 22.987 1.00 92.25 167 HIS A CA 1
ATOM 1184 C C . HIS A 1 167 ? -4.680 -2.829 23.139 1.0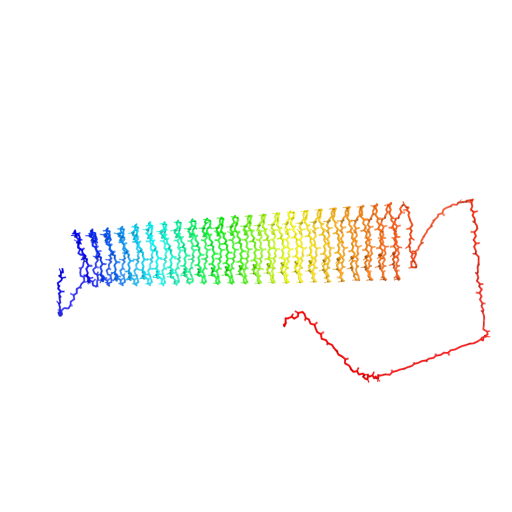0 92.25 167 HIS A C 1
ATOM 1186 O O . HIS A 1 167 ? -5.535 -2.757 24.021 1.00 92.25 167 HIS A O 1
ATOM 1192 N N . GLY A 1 168 ? -4.615 -3.877 22.314 1.00 90.00 168 GLY A N 1
ATOM 1193 C CA . GLY A 1 168 ? -5.424 -5.089 22.501 1.00 90.00 168 GLY A CA 1
ATOM 1194 C C . GLY A 1 168 ? -6.931 -4.851 22.368 1.00 90.00 168 GLY A C 1
ATOM 1195 O O . GLY A 1 168 ? -7.722 -5.413 23.122 1.00 90.00 168 GLY A O 1
ATOM 1196 N N . MET A 1 169 ? -7.332 -3.979 21.441 1.00 90.25 169 MET A N 1
ATOM 1197 C CA . MET A 1 169 ? -8.741 -3.703 21.160 1.00 90.25 169 MET A CA 1
ATOM 1198 C C . MET A 1 169 ? -9.325 -4.705 20.165 1.00 90.25 169 MET A C 1
ATOM 1200 O O . MET A 1 169 ? -8.720 -4.982 19.128 1.00 90.25 169 MET A O 1
ATOM 1204 N N . ARG A 1 170 ? -10.524 -5.211 20.448 1.00 90.31 170 ARG A N 1
ATOM 1205 C CA . ARG A 1 170 ? -11.233 -6.189 19.621 1.00 90.31 170 ARG A CA 1
ATOM 1206 C C . ARG A 1 170 ? -12.686 -5.765 19.433 1.00 90.31 170 ARG A C 1
ATOM 1208 O O . ARG A 1 170 ? -13.412 -5.688 20.415 1.00 90.31 170 ARG A O 1
ATOM 1215 N N . SER A 1 171 ? -13.123 -5.585 18.191 1.00 85.00 171 SER A N 1
ATOM 1216 C CA . SER A 1 171 ? -14.533 -5.759 17.819 1.00 85.00 171 SER A CA 1
ATOM 1217 C C . SER A 1 171 ? -14.663 -7.003 16.936 1.00 85.00 171 SER A C 1
ATOM 1219 O O . SER A 1 171 ? -13.699 -7.388 16.282 1.00 85.00 171 SER A O 1
ATOM 1221 N N . CYS A 1 172 ? -15.812 -7.674 16.934 1.00 78.19 172 CYS A N 1
ATOM 1222 C CA . CYS A 1 172 ? -16.131 -8.729 15.965 1.00 78.19 172 CYS A CA 1
ATOM 1223 C C . CYS A 1 172 ? -17.417 -8.317 15.252 1.00 78.19 172 CYS A C 1
ATOM 1225 O O . CYS A 1 172 ? -18.437 -8.211 15.918 1.00 78.19 172 CYS A O 1
ATOM 1227 N N . GLY A 1 173 ? -17.370 -8.048 13.949 1.00 74.56 173 GLY A N 1
ATOM 1228 C CA . GLY A 1 173 ? -18.500 -7.526 13.172 1.00 74.56 173 GLY A CA 1
ATOM 1229 C C . GLY A 1 173 ? -18.779 -6.025 13.342 1.00 74.56 173 GLY A C 1
ATOM 1230 O O . GLY A 1 173 ? -19.755 -5.543 12.785 1.00 74.56 173 GLY A O 1
ATOM 1231 N N . GLY A 1 174 ? -17.954 -5.285 14.095 1.00 79.62 174 GLY A N 1
ATOM 1232 C CA . GLY A 1 174 ? -18.113 -3.843 14.320 1.00 79.62 174 GLY A CA 1
ATOM 1233 C C . GLY A 1 174 ? -16.833 -3.043 14.058 1.00 79.62 174 GLY A C 1
ATOM 1234 O O . GLY A 1 174 ? -15.717 -3.568 14.093 1.00 79.62 174 GLY A O 1
ATOM 1235 N N . ASN A 1 175 ? -16.990 -1.755 13.778 1.00 86.50 175 ASN A N 1
ATOM 1236 C CA . ASN A 1 175 ? -15.925 -0.861 13.337 1.00 86.50 175 ASN A CA 1
ATOM 1237 C C . ASN A 1 175 ? -15.109 -0.240 14.495 1.00 86.50 175 ASN A C 1
ATOM 1239 O O . ASN A 1 175 ? -15.505 -0.261 15.666 1.00 86.50 175 ASN A O 1
ATOM 1243 N N . LEU A 1 176 ? -13.960 0.344 14.139 1.00 89.94 176 LEU A N 1
ATOM 1244 C CA . LEU A 1 176 ? -13.035 1.097 14.993 1.00 89.94 176 LEU A CA 1
ATOM 1245 C C . LEU A 1 176 ? -12.786 2.478 14.358 1.00 89.94 176 LEU A C 1
ATOM 1247 O O . LEU A 1 176 ? -11.876 2.653 13.543 1.00 89.94 176 LEU A O 1
ATOM 1251 N N . ASP A 1 177 ? -13.619 3.450 14.737 1.00 91.81 177 ASP A N 1
ATOM 1252 C CA . ASP A 1 177 ? -13.850 4.689 13.991 1.00 91.81 177 ASP A CA 1
ATOM 1253 C C . ASP A 1 177 ? -13.465 5.959 14.767 1.00 91.81 177 ASP A C 1
ATOM 1255 O O . ASP A 1 177 ? -13.712 6.105 15.968 1.00 91.81 177 ASP A O 1
ATOM 1259 N N . GLY A 1 178 ? -12.878 6.933 14.065 1.00 89.06 178 GLY A N 1
ATOM 1260 C CA . GLY A 1 178 ? -12.620 8.280 14.596 1.00 89.06 178 GLY A CA 1
ATOM 1261 C C . GLY A 1 178 ? -11.626 8.327 15.765 1.00 89.06 178 GLY A C 1
ATOM 1262 O O . GLY A 1 178 ? -11.630 9.279 16.550 1.00 89.06 178 GLY A O 1
ATOM 1263 N N . MET A 1 179 ? -10.794 7.293 15.910 1.00 90.31 179 MET A N 1
ATOM 1264 C CA . MET A 1 179 ? -9.864 7.148 17.029 1.00 90.31 179 MET A CA 1
ATOM 1265 C C . MET A 1 179 ? -8.646 8.071 16.893 1.00 90.31 179 MET A C 1
ATOM 1267 O O . MET A 1 179 ? -7.971 8.073 15.861 1.00 90.31 179 MET A O 1
ATOM 1271 N N . ARG A 1 180 ? -8.311 8.825 17.947 1.00 90.31 180 ARG A N 1
ATOM 1272 C CA . ARG A 1 180 ? -7.242 9.839 17.904 1.00 90.31 180 ARG A CA 1
ATOM 1273 C C . ARG A 1 180 ? -6.275 9.729 19.087 1.00 90.31 180 ARG A C 1
ATOM 1275 O O . ARG A 1 180 ? -6.688 9.926 20.228 1.00 90.31 180 ARG A O 1
ATOM 1282 N N . SER A 1 181 ? -4.986 9.527 18.814 1.00 84.06 181 SER A N 1
ATOM 1283 C CA . SER A 1 181 ? -3.908 9.634 19.809 1.00 84.06 181 SER A CA 1
ATOM 1284 C C . SER A 1 181 ? -2.723 10.461 19.291 1.00 84.06 181 SER A C 1
ATOM 1286 O O . SER A 1 181 ? -1.840 9.937 18.622 1.00 84.06 181 SER A O 1
ATOM 1288 N N . PRO A 1 182 ? -2.667 11.776 19.559 1.00 79.00 182 PRO A N 1
ATOM 1289 C CA . PRO A 1 182 ? -1.413 12.526 19.486 1.00 79.00 182 PRO A CA 1
ATOM 1290 C C . PRO A 1 182 ? -0.321 11.830 20.321 1.00 79.00 182 PRO A C 1
ATOM 1292 O O . PRO A 1 182 ? -0.581 11.498 21.473 1.00 79.00 182 PRO A O 1
ATOM 1295 N N . ALA A 1 183 ? 0.874 11.630 19.758 1.00 74.31 183 ALA A N 1
ATOM 1296 C CA . ALA A 1 183 ? 2.041 10.942 20.337 1.00 74.31 183 ALA A CA 1
ATOM 1297 C C . ALA A 1 183 ? 1.912 9.435 20.670 1.00 74.31 183 ALA A C 1
ATOM 1299 O O . ALA A 1 183 ? 2.932 8.750 20.681 1.00 74.31 183 ALA A O 1
ATOM 1300 N N . GLY A 1 184 ? 0.718 8.880 20.898 1.00 80.12 184 GLY A N 1
ATOM 1301 C CA . GLY A 1 184 ? 0.560 7.471 21.283 1.00 80.12 184 GLY A CA 1
ATOM 1302 C C . GLY A 1 184 ? 0.369 6.489 20.120 1.00 80.12 184 GLY A C 1
ATOM 1303 O O . GLY A 1 184 ? -0.001 6.849 18.997 1.00 80.12 184 GLY A O 1
ATOM 1304 N N . ASN A 1 185 ? 0.639 5.216 20.411 1.00 88.81 185 ASN A N 1
ATOM 1305 C CA . ASN A 1 185 ? 0.633 4.099 19.466 1.00 88.81 185 ASN A CA 1
ATOM 1306 C C . ASN A 1 185 ? -0.703 3.334 19.471 1.00 88.81 185 ASN A C 1
ATOM 1308 O O . ASN A 1 185 ? -1.435 3.316 20.462 1.00 88.81 185 ASN A O 1
ATOM 1312 N N . PHE A 1 186 ? -0.970 2.624 18.376 1.00 92.62 186 PHE A N 1
ATOM 1313 C CA . PHE A 1 186 ? -2.080 1.690 18.201 1.00 92.62 186 PHE A CA 1
ATOM 1314 C C . PHE A 1 186 ? -1.521 0.272 18.007 1.00 92.62 186 PHE A C 1
ATOM 1316 O O . PHE A 1 186 ? -0.856 0.009 17.006 1.00 92.62 186 PHE A O 1
ATOM 1323 N N . HIS A 1 187 ? -1.772 -0.651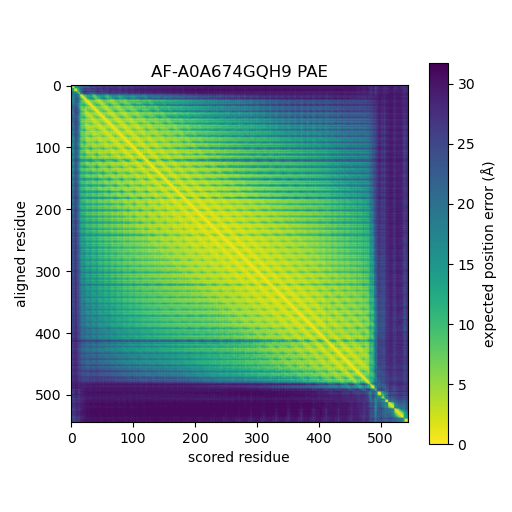 18.938 1.00 94.50 187 HIS A N 1
ATOM 1324 C CA . HIS A 1 187 ? -1.163 -1.986 18.950 1.00 94.50 187 HIS A CA 1
ATOM 1325 C C . HIS A 1 187 ? -2.195 -3.122 19.065 1.00 94.50 187 HIS A C 1
ATOM 1327 O O . HIS A 1 187 ? -3.101 -3.088 19.899 1.00 94.50 187 HIS A O 1
ATOM 1333 N N . GLY A 1 188 ? -2.015 -4.182 18.269 1.00 92.88 188 GLY A N 1
ATOM 1334 C CA . GLY A 1 188 ? -2.680 -5.479 18.471 1.00 92.88 188 GLY A CA 1
ATOM 1335 C C . GLY A 1 188 ? -4.193 -5.474 18.233 1.00 92.88 188 GLY A C 1
ATOM 1336 O O . GLY A 1 188 ? -4.915 -6.281 18.814 1.00 92.88 188 GLY A O 1
ATOM 1337 N N . MET A 1 189 ? -4.688 -4.548 17.410 1.00 93.44 189 MET A N 1
ATOM 1338 C CA . MET A 1 189 ? -6.123 -4.324 17.228 1.00 93.44 189 MET A CA 1
ATOM 1339 C C . MET A 1 189 ? -6.752 -5.321 16.241 1.00 93.44 189 MET A C 1
ATOM 1341 O O . MET A 1 189 ? -6.167 -5.634 15.202 1.00 93.44 189 MET A O 1
ATOM 1345 N N . ARG A 1 190 ? -7.972 -5.787 16.521 1.00 92.56 190 ARG A N 1
ATOM 1346 C CA . ARG A 1 190 ? -8.736 -6.716 15.672 1.00 92.56 190 ARG A CA 1
ATOM 1347 C C . ARG A 1 190 ? -10.143 -6.189 15.377 1.00 92.56 190 ARG A C 1
ATOM 1349 O O . ARG A 1 190 ? -10.879 -5.884 16.309 1.00 92.56 190 ARG A O 1
ATOM 1356 N N . SER A 1 191 ? -10.531 -6.209 14.103 1.00 88.69 191 SER A N 1
ATOM 1357 C CA . SER A 1 191 ? -11.934 -6.164 13.677 1.00 88.69 191 SER A CA 1
ATOM 1358 C C . SER A 1 191 ? -12.215 -7.150 12.532 1.00 88.69 191 SER A C 1
ATOM 1360 O O . SER A 1 191 ? -12.140 -6.785 11.363 1.00 88.69 191 SER A O 1
ATOM 1362 N N . PRO A 1 192 ? -12.479 -8.440 12.816 1.00 87.25 192 PRO A N 1
ATOM 1363 C CA . PRO A 1 192 ? -13.000 -9.369 11.816 1.00 87.25 192 PRO A CA 1
ATOM 1364 C C . PRO A 1 192 ? -14.419 -8.955 11.415 1.00 87.25 192 PRO A C 1
ATOM 1366 O O . PRO A 1 192 ? -15.260 -8.778 12.293 1.00 87.25 192 PRO A O 1
ATOM 1369 N N . GLY A 1 193 ? -14.674 -8.802 10.117 1.00 82.75 193 GLY A N 1
ATOM 1370 C CA . GLY A 1 193 ? -15.956 -8.372 9.549 1.00 82.75 193 GLY A CA 1
ATOM 1371 C C . GLY A 1 193 ? -16.269 -6.876 9.685 1.00 82.75 193 GLY A C 1
ATOM 1372 O O . GLY A 1 193 ? -17.334 -6.456 9.252 1.00 82.75 193 GLY A O 1
ATOM 1373 N N . GLY A 1 194 ? -15.380 -6.071 10.276 1.00 85.56 194 GLY A N 1
ATOM 1374 C CA . GLY A 1 194 ? -15.585 -4.634 10.475 1.00 85.56 194 GLY A CA 1
ATOM 1375 C C . GLY A 1 194 ? -14.363 -3.803 10.083 1.00 85.56 194 GLY A C 1
ATOM 1376 O O . GLY A 1 194 ? -13.275 -4.320 9.824 1.00 85.56 194 GLY A O 1
ATOM 1377 N N . ASN A 1 195 ? -14.550 -2.491 9.995 1.00 90.75 195 ASN A N 1
ATOM 1378 C CA . ASN A 1 195 ? -13.595 -1.565 9.390 1.00 90.75 195 ASN A CA 1
ATOM 1379 C C . ASN A 1 195 ? -12.788 -0.786 10.440 1.00 90.75 195 ASN A C 1
ATOM 1381 O O . ASN A 1 195 ? -13.181 -0.659 11.598 1.00 90.75 195 ASN A O 1
ATOM 1385 N N . PHE A 1 196 ? -11.665 -0.218 10.009 1.00 92.88 196 PHE A N 1
ATOM 1386 C CA . PHE A 1 196 ? -10.900 0.787 10.745 1.00 92.88 196 PHE A CA 1
ATOM 1387 C C . PHE A 1 196 ? -10.977 2.115 9.978 1.00 92.88 196 PHE A C 1
ATOM 1389 O O . PHE A 1 196 ? -10.370 2.224 8.908 1.00 92.88 196 PHE A O 1
ATOM 1396 N N . HIS A 1 197 ? -11.697 3.120 10.489 1.00 94.31 197 HIS A N 1
ATOM 1397 C CA . HIS A 1 197 ? -11.913 4.388 9.778 1.00 94.31 197 HIS A CA 1
ATOM 1398 C C . HIS A 1 197 ? -11.364 5.614 10.528 1.00 94.31 197 HIS A C 1
ATOM 1400 O O . HIS A 1 197 ? -11.598 5.816 11.720 1.00 94.31 197 HIS A O 1
ATOM 1406 N N . GLY A 1 198 ? -10.671 6.500 9.807 1.00 91.62 198 GLY A N 1
ATOM 1407 C CA . GLY A 1 198 ? -10.342 7.852 10.277 1.00 91.62 198 GLY A CA 1
ATOM 1408 C C . GLY A 1 198 ? -9.363 7.910 11.456 1.00 91.62 198 GLY A C 1
ATOM 1409 O O . GLY A 1 198 ? -9.326 8.915 12.169 1.00 91.62 198 GLY A O 1
ATOM 1410 N N . MET A 1 199 ? -8.593 6.844 11.687 1.00 92.62 199 MET A N 1
ATOM 1411 C CA . MET A 1 199 ? -7.670 6.737 12.818 1.00 92.62 199 MET A CA 1
ATOM 1412 C C . MET A 1 199 ? -6.454 7.656 12.658 1.00 92.62 199 MET A C 1
ATOM 1414 O O . MET A 1 199 ? -5.819 7.671 11.602 1.00 92.62 199 MET A O 1
ATOM 1418 N N . ARG A 1 200 ? -6.083 8.403 13.704 1.00 91.81 200 ARG A N 1
ATOM 1419 C CA . ARG A 1 200 ? -4.986 9.385 13.631 1.00 91.81 200 ARG A CA 1
ATOM 1420 C C . ARG A 1 200 ? -4.056 9.339 14.841 1.00 91.81 200 ARG A C 1
ATOM 1422 O O . ARG A 1 200 ? -4.505 9.552 15.969 1.00 91.81 200 ARG A O 1
ATOM 1429 N N . SER A 1 201 ? -2.760 9.179 14.587 1.00 86.81 201 SER A N 1
ATOM 1430 C CA . SER A 1 201 ? -1.686 9.552 15.511 1.00 86.81 201 SER A CA 1
ATOM 1431 C C . SER A 1 201 ? -0.797 10.649 14.909 1.00 86.81 201 SER A C 1
ATOM 1433 O O . SER A 1 201 ? -0.950 11.029 13.749 1.00 86.81 201 SER A O 1
ATOM 1435 N N . ARG A 1 202 ? 0.090 11.224 15.723 1.00 84.56 202 ARG A N 1
ATOM 1436 C CA . ARG A 1 202 ? 1.185 12.121 15.312 1.00 84.56 202 ARG A CA 1
ATOM 1437 C C . ARG A 1 202 ? 2.413 11.692 16.109 1.00 84.56 202 ARG A C 1
ATOM 1439 O O . ARG A 1 202 ? 2.389 11.826 17.325 1.00 84.56 202 ARG A O 1
ATOM 1446 N N . GLY A 1 203 ? 3.423 11.138 15.444 1.00 78.75 203 GLY A N 1
ATOM 1447 C CA . GLY A 1 203 ? 4.606 10.500 16.038 1.00 78.75 203 GLY A CA 1
ATOM 1448 C C . GLY A 1 203 ? 4.427 9.023 16.423 1.00 78.75 203 GLY A C 1
ATOM 1449 O O . GLY A 1 203 ? 5.390 8.267 16.384 1.00 78.75 203 GLY A O 1
ATOM 1450 N N . GLY A 1 204 ? 3.210 8.576 16.747 1.00 83.44 204 GLY A N 1
ATOM 1451 C CA . GLY A 1 204 ? 2.952 7.192 17.154 1.00 83.44 204 GLY A CA 1
ATOM 1452 C C . GLY A 1 204 ? 2.743 6.215 15.992 1.00 83.44 204 GLY A C 1
ATOM 1453 O O . GLY A 1 204 ? 2.394 6.591 14.869 1.00 83.44 204 GLY A O 1
ATOM 1454 N N . ASN A 1 205 ? 2.943 4.930 16.277 1.00 91.12 205 ASN A N 1
ATOM 1455 C CA . ASN A 1 205 ? 2.949 3.841 15.302 1.00 91.12 205 ASN A CA 1
ATOM 1456 C C . ASN A 1 205 ? 1.645 3.025 15.331 1.00 91.12 205 ASN A C 1
ATOM 1458 O O . ASN A 1 205 ? 1.015 2.869 16.377 1.00 91.12 205 ASN A O 1
ATOM 1462 N N . PHE A 1 206 ? 1.285 2.435 14.192 1.00 94.00 206 PHE A N 1
ATOM 1463 C CA . PHE A 1 206 ? 0.212 1.452 14.047 1.00 94.00 206 PHE A CA 1
ATOM 1464 C C . PHE A 1 206 ? 0.820 0.056 13.858 1.00 94.00 206 PHE A C 1
ATOM 1466 O O . PHE A 1 206 ? 1.461 -0.198 12.838 1.00 94.00 206 PHE A O 1
ATOM 1473 N N . HIS A 1 207 ? 0.624 -0.868 14.801 1.00 95.81 207 HIS A N 1
ATOM 1474 C CA . HIS A 1 207 ? 1.251 -2.191 14.768 1.00 95.81 207 HIS A CA 1
ATOM 1475 C C . HIS A 1 207 ? 0.274 -3.358 15.003 1.00 95.81 207 HIS A C 1
ATOM 1477 O O . HIS A 1 207 ? -0.585 -3.328 15.883 1.00 95.81 207 HIS A O 1
ATOM 1483 N N . GLY A 1 208 ? 0.419 -4.423 14.207 1.00 94.31 208 GLY A N 1
ATOM 1484 C CA . GLY A 1 208 ? -0.230 -5.721 14.433 1.00 94.31 208 GLY A CA 1
ATOM 1485 C C . GLY A 1 208 ? -1.733 -5.777 14.134 1.00 94.31 208 GLY A C 1
ATOM 1486 O O . GLY A 1 208 ? -2.384 -6.760 14.490 1.00 94.31 208 GLY A O 1
ATOM 1487 N N . MET A 1 209 ? -2.286 -4.746 13.489 1.00 95.25 209 MET A N 1
ATOM 1488 C CA . MET A 1 209 ? -3.725 -4.593 13.251 1.00 95.25 209 MET A CA 1
ATOM 1489 C C . MET A 1 209 ? -4.278 -5.606 12.236 1.00 95.25 209 MET A C 1
ATOM 1491 O O . MET A 1 209 ? -3.638 -5.884 11.218 1.00 95.25 209 MET A O 1
ATOM 1495 N N . ARG A 1 210 ? -5.484 -6.141 12.468 1.00 95.12 210 ARG A N 1
ATOM 1496 C CA . ARG A 1 210 ? -6.108 -7.143 11.582 1.00 95.12 210 ARG A CA 1
ATOM 1497 C C . ARG A 1 210 ? -7.603 -6.903 11.360 1.00 95.12 210 ARG A C 1
ATOM 1499 O O . ARG A 1 210 ? -8.355 -6.876 12.331 1.00 95.12 210 ARG A O 1
ATOM 1506 N N . SER A 1 211 ? -8.029 -6.846 10.099 1.00 90.81 211 SER A N 1
ATOM 1507 C CA . SER A 1 211 ? -9.439 -6.890 9.686 1.00 90.81 211 SER A CA 1
ATOM 1508 C C . SER A 1 211 ? -9.668 -7.889 8.536 1.00 90.81 211 SER A C 1
ATOM 1510 O O . SER A 1 211 ? -9.616 -7.531 7.363 1.00 90.81 211 SER A O 1
ATOM 1512 N N . PRO A 1 212 ? -9.851 -9.189 8.828 1.00 89.81 212 PRO A N 1
ATOM 1513 C CA . PRO A 1 212 ? -10.394 -10.129 7.847 1.00 89.81 212 PRO A CA 1
ATOM 1514 C C . PRO A 1 212 ? -11.816 -9.716 7.444 1.00 89.81 212 PRO A C 1
ATOM 1516 O O . PRO A 1 212 ? -12.658 -9.555 8.323 1.00 89.81 212 PRO A O 1
ATOM 1519 N N . GLY A 1 213 ? -12.079 -9.560 6.146 1.00 84.62 213 GLY A N 1
ATOM 1520 C CA . GLY A 1 213 ? -13.386 -9.172 5.601 1.00 84.62 213 GLY A CA 1
ATOM 1521 C C . GLY A 1 213 ? -13.741 -7.684 5.718 1.00 84.62 213 GLY A C 1
ATOM 1522 O O . GLY A 1 213 ? -14.880 -7.327 5.443 1.00 84.62 213 GLY A O 1
ATOM 1523 N N . GLY A 1 214 ? -12.812 -6.814 6.128 1.00 88.06 214 GLY A N 1
ATOM 1524 C CA . GLY A 1 214 ? -13.063 -5.377 6.284 1.00 88.06 214 GLY A CA 1
ATOM 1525 C C . GLY A 1 214 ? -11.867 -4.506 5.895 1.00 88.06 214 GLY A C 1
ATOM 1526 O O . GLY A 1 214 ? -10.790 -4.992 5.546 1.00 88.06 214 GLY A O 1
ATOM 1527 N N . ASN A 1 215 ? -12.075 -3.189 5.894 1.00 92.94 215 ASN A N 1
ATOM 1528 C CA . ASN A 1 215 ? -11.172 -2.222 5.270 1.00 92.94 215 ASN A CA 1
ATOM 1529 C C . ASN A 1 215 ? -10.427 -1.358 6.301 1.00 92.94 215 ASN A C 1
ATOM 1531 O O . ASN A 1 215 ? -10.917 -1.097 7.400 1.00 92.94 215 ASN A O 1
ATOM 1535 N N . PHE A 1 216 ? -9.269 -0.835 5.900 1.00 95.31 216 PHE A N 1
ATOM 1536 C CA . PHE A 1 216 ? -8.563 0.255 6.573 1.00 95.31 216 PHE A CA 1
ATOM 1537 C C . PHE A 1 216 ? -8.704 1.531 5.734 1.00 95.31 216 PHE A C 1
ATOM 1539 O O . PHE A 1 216 ? -8.236 1.567 4.596 1.00 95.31 216 PHE A O 1
ATOM 1546 N N . HIS A 1 217 ? -9.322 2.582 6.276 1.00 96.00 217 HIS A N 1
ATOM 1547 C CA . HIS A 1 217 ? -9.613 3.817 5.541 1.00 96.00 217 HIS A CA 1
ATOM 1548 C C . HIS A 1 217 ? -9.184 5.075 6.314 1.00 96.00 217 HIS A C 1
ATOM 1550 O O . HIS A 1 217 ? -9.494 5.232 7.495 1.00 96.00 217 HIS A O 1
ATOM 1556 N N . GLY A 1 218 ? -8.521 6.018 5.636 1.00 93.25 218 GLY A N 1
ATOM 1557 C CA . GLY A 1 218 ? -8.298 7.376 6.153 1.00 93.25 218 GLY A CA 1
ATOM 1558 C C . GLY A 1 218 ? -7.354 7.451 7.358 1.00 93.25 218 GLY A C 1
ATOM 1559 O O . GLY A 1 218 ? -7.564 8.266 8.259 1.00 93.25 218 GLY A O 1
ATOM 1560 N N . MET A 1 219 ? -6.351 6.569 7.411 1.00 93.81 219 MET A N 1
ATOM 1561 C CA . MET A 1 219 ? -5.431 6.453 8.547 1.00 93.81 219 MET A CA 1
ATOM 1562 C C . MET A 1 219 ? -4.211 7.371 8.412 1.00 93.81 219 MET A C 1
ATOM 1564 O O . MET A 1 219 ? -3.521 7.340 7.393 1.00 93.81 219 MET A O 1
ATOM 1568 N N . GLY A 1 220 ? -3.886 8.136 9.456 1.00 92.56 220 GLY A N 1
ATOM 1569 C CA . GLY A 1 220 ? -2.753 9.070 9.451 1.00 92.56 220 GLY A CA 1
ATOM 1570 C C . GLY A 1 220 ? -1.793 8.889 10.628 1.00 92.56 220 GLY A C 1
ATOM 1571 O O . GLY A 1 220 ? -2.236 8.895 11.773 1.00 92.56 220 GLY A O 1
ATOM 1572 N N . SER A 1 221 ? -0.490 8.810 10.341 1.00 87.94 221 SER A N 1
ATOM 1573 C CA . SER A 1 221 ? 0.604 8.923 11.321 1.00 87.94 221 SER A CA 1
ATOM 1574 C C . SER A 1 221 ? 1.766 9.770 10.781 1.00 87.94 221 SER A C 1
ATOM 1576 O O . SER A 1 221 ? 2.797 9.225 10.397 1.00 87.94 221 SER A O 1
ATOM 1578 N N . PRO A 1 222 ? 1.665 11.113 10.740 1.00 87.06 222 PRO A N 1
ATOM 1579 C CA . PRO A 1 222 ? 2.829 11.964 10.496 1.00 87.06 222 PRO A CA 1
ATOM 1580 C C . PRO A 1 222 ? 3.897 11.694 11.566 1.00 87.06 222 PRO A C 1
ATOM 1582 O O . PRO A 1 222 ? 3.607 11.816 12.755 1.00 87.06 222 PRO A O 1
ATOM 1585 N N . GLY A 1 223 ? 5.097 11.296 11.147 1.00 82.62 223 GLY A N 1
ATOM 1586 C CA . GLY A 1 223 ? 6.217 10.879 11.993 1.00 82.62 223 GLY A CA 1
ATOM 1587 C C . GLY A 1 223 ? 6.180 9.423 12.481 1.00 82.62 223 GLY A C 1
ATOM 1588 O O . GLY A 1 223 ? 7.052 9.047 13.253 1.00 82.62 223 GLY A O 1
ATOM 1589 N N . GLY A 1 224 ? 5.190 8.609 12.087 1.00 86.19 224 GLY A N 1
ATOM 1590 C CA . GLY A 1 224 ? 4.964 7.275 12.667 1.00 86.19 224 GLY A CA 1
ATOM 1591 C C . GLY A 1 224 ? 4.773 6.157 11.639 1.00 86.19 224 GLY A C 1
ATOM 1592 O O . GLY A 1 224 ? 4.289 6.383 10.529 1.00 86.19 224 GLY A O 1
ATOM 1593 N N . ASN A 1 225 ? 5.152 4.931 12.002 1.00 92.25 225 ASN A N 1
ATOM 1594 C CA . ASN A 1 225 ? 5.181 3.777 11.100 1.00 92.25 225 ASN A CA 1
ATOM 1595 C C . ASN A 1 225 ? 3.878 2.957 11.134 1.00 92.25 225 ASN A C 1
ATOM 1597 O O . ASN A 1 225 ? 3.181 2.899 12.147 1.00 92.25 225 ASN A O 1
ATOM 1601 N N . PHE A 1 226 ? 3.600 2.245 10.043 1.00 95.56 226 PHE A N 1
ATOM 1602 C CA . PHE A 1 226 ? 2.533 1.253 9.916 1.00 95.56 226 PHE A CA 1
ATOM 1603 C C . PHE A 1 226 ? 3.155 -0.136 9.716 1.00 95.56 226 PHE A C 1
ATOM 1605 O O . PHE A 1 226 ? 3.728 -0.404 8.659 1.00 95.56 226 PHE A O 1
ATOM 1612 N N . HIS A 1 227 ? 3.052 -1.038 10.697 1.00 96.44 227 HIS A N 1
ATOM 1613 C CA . HIS A 1 227 ? 3.745 -2.329 10.666 1.00 96.44 227 HIS A CA 1
ATOM 1614 C C . HIS A 1 227 ? 2.845 -3.556 10.914 1.00 96.44 227 HIS A C 1
ATOM 1616 O O . HIS A 1 227 ? 2.197 -3.694 11.953 1.00 96.44 227 HIS A O 1
ATOM 1622 N N . GLY A 1 228 ? 2.866 -4.516 9.983 1.00 95.12 228 GLY A N 1
ATOM 1623 C CA . GLY A 1 228 ? 2.282 -5.852 10.160 1.00 95.12 228 GLY A CA 1
ATOM 1624 C C . GLY A 1 228 ? 0.759 -5.927 10.004 1.00 95.12 228 GLY A C 1
ATOM 1625 O O . GLY A 1 228 ? 0.141 -6.869 10.503 1.00 95.12 228 GLY A O 1
ATOM 1626 N N . MET A 1 229 ? 0.153 -4.943 9.332 1.00 96.25 229 MET A N 1
ATOM 1627 C CA . MET A 1 229 ? -1.297 -4.842 9.134 1.00 96.25 229 MET A CA 1
ATOM 1628 C C . MET A 1 229 ? -1.833 -5.895 8.151 1.00 96.25 229 MET A C 1
ATOM 1630 O O . MET A 1 229 ? -1.183 -6.195 7.147 1.00 96.25 229 MET A O 1
ATOM 1634 N N . ARG A 1 230 ? -3.027 -6.451 8.402 1.00 96.06 230 ARG A N 1
ATOM 1635 C CA . ARG A 1 230 ? -3.617 -7.508 7.553 1.00 96.06 230 ARG A CA 1
ATOM 1636 C C . ARG A 1 230 ? -5.122 -7.334 7.330 1.00 96.06 230 ARG A C 1
ATOM 1638 O O . ARG A 1 230 ? -5.865 -7.335 8.308 1.00 96.06 230 ARG A O 1
ATOM 1645 N N . CYS A 1 231 ? -5.570 -7.307 6.077 1.00 91.19 231 CYS A N 1
ATOM 1646 C CA . CYS A 1 231 ? -6.989 -7.407 5.711 1.00 91.19 231 CYS A CA 1
ATOM 1647 C C . CYS A 1 231 ? -7.232 -8.326 4.497 1.00 91.19 231 CYS A C 1
ATOM 1649 O O . CYS A 1 231 ? -7.354 -7.858 3.368 1.00 91.19 231 CYS A O 1
ATOM 1651 N N . PRO A 1 232 ? -7.285 -9.657 4.699 1.00 91.12 232 PRO A N 1
ATOM 1652 C CA . PRO A 1 232 ? -7.818 -10.577 3.692 1.00 91.12 232 PRO A CA 1
ATOM 1653 C C . PRO A 1 232 ? -9.256 -10.201 3.312 1.00 91.12 232 PRO A C 1
ATOM 1655 O O . PRO A 1 232 ? -10.076 -9.998 4.204 1.00 91.12 232 PRO A O 1
ATOM 1658 N N . GLY A 1 233 ? -9.547 -10.110 2.014 1.00 86.00 233 GLY A N 1
ATOM 1659 C CA . GLY A 1 233 ? -10.856 -9.741 1.465 1.00 86.00 233 GLY A CA 1
ATOM 1660 C C . GLY A 1 233 ? -11.230 -8.257 1.587 1.00 86.00 233 GLY A C 1
ATOM 1661 O O . GLY A 1 233 ? -12.368 -7.908 1.298 1.00 86.00 233 GLY A O 1
ATOM 1662 N N . GLY A 1 234 ? -10.319 -7.381 2.027 1.00 89.69 234 GLY A N 1
ATOM 1663 C CA . GLY A 1 234 ? -10.623 -5.967 2.278 1.00 89.69 234 GLY A CA 1
ATOM 1664 C C . GLY A 1 234 ? -9.457 -5.028 1.977 1.00 89.69 234 GLY A C 1
ATOM 1665 O O . GLY A 1 234 ? -8.306 -5.449 1.871 1.00 89.69 234 GLY A O 1
ATOM 1666 N N . ASN A 1 235 ? -9.747 -3.745 1.785 1.00 94.38 235 ASN A N 1
ATOM 1667 C CA . ASN A 1 235 ? -8.841 -2.787 1.148 1.00 94.38 235 ASN A CA 1
ATOM 1668 C C . ASN A 1 235 ? -8.100 -1.892 2.159 1.00 94.38 235 ASN A C 1
ATOM 1670 O O . ASN A 1 235 ? -8.609 -1.585 3.236 1.00 94.38 235 ASN A O 1
ATOM 1674 N N . PHE A 1 236 ? -6.932 -1.389 1.758 1.00 96.00 236 PHE A N 1
ATOM 1675 C CA . PHE A 1 236 ? -6.252 -0.254 2.383 1.00 96.00 236 PHE A CA 1
ATOM 1676 C C . PHE A 1 236 ? -6.469 0.999 1.521 1.00 96.00 236 PHE A C 1
ATOM 1678 O O . PHE A 1 236 ? -6.057 1.020 0.362 1.00 96.00 236 PHE A O 1
ATOM 1685 N N . HIS A 1 237 ? -7.078 2.054 2.064 1.00 96.69 237 HIS A N 1
ATOM 1686 C CA . HIS A 1 237 ? -7.391 3.282 1.326 1.00 96.69 237 HIS A CA 1
ATOM 1687 C C . HIS A 1 237 ? -6.976 4.546 2.097 1.00 96.69 237 HIS A C 1
ATOM 1689 O O . HIS A 1 237 ? -7.280 4.696 3.281 1.00 96.69 237 HIS A O 1
ATOM 1695 N N . GLY A 1 238 ? -6.324 5.493 1.414 1.00 94.12 238 GLY A N 1
ATOM 1696 C CA . GLY A 1 238 ? -6.104 6.851 1.930 1.00 94.12 238 GLY A CA 1
ATOM 1697 C C . GLY A 1 238 ? -5.244 6.902 3.197 1.00 94.12 238 GLY A C 1
ATOM 1698 O O . GLY A 1 238 ? -5.614 7.550 4.174 1.00 94.12 238 GLY A O 1
ATOM 1699 N N . MET A 1 239 ? -4.120 6.181 3.205 1.00 94.81 239 MET A N 1
ATOM 1700 C CA . MET A 1 239 ? -3.206 6.114 4.353 1.00 94.81 239 MET A CA 1
ATOM 1701 C C . MET A 1 239 ? -2.014 7.068 4.197 1.00 94.81 239 MET A C 1
ATOM 1703 O O . MET A 1 239 ? -1.423 7.129 3.120 1.00 94.81 239 MET A O 1
ATOM 1707 N N . GLY A 1 240 ? -1.608 7.768 5.260 1.00 92.69 240 GLY A N 1
ATOM 1708 C CA . GLY A 1 240 ? -0.528 8.764 5.197 1.00 92.69 240 GLY A CA 1
ATOM 1709 C C . GLY A 1 240 ? 0.463 8.727 6.364 1.00 92.69 240 GLY A C 1
ATOM 1710 O O . GLY A 1 240 ? 0.053 8.713 7.525 1.00 92.69 240 GLY A O 1
ATOM 1711 N N . SER A 1 241 ? 1.764 8.790 6.063 1.00 88.25 241 SER A N 1
ATOM 1712 C CA . SER A 1 241 ? 2.840 9.004 7.041 1.00 88.25 241 SER A CA 1
ATOM 1713 C C . SER A 1 241 ? 3.978 9.862 6.480 1.00 88.25 241 SER A C 1
ATOM 1715 O O . SER A 1 241 ? 4.775 9.410 5.669 1.00 88.25 241 SER A O 1
ATOM 1717 N N . CYS A 1 242 ? 4.103 11.111 6.925 1.00 85.25 242 CYS A N 1
ATOM 1718 C CA . CYS A 1 242 ? 5.286 11.921 6.617 1.00 85.25 242 CYS A CA 1
ATOM 1719 C C . CYS A 1 242 ? 6.456 11.476 7.510 1.00 85.25 242 CYS A C 1
ATOM 1721 O O . CYS A 1 242 ? 6.353 11.601 8.725 1.00 85.25 242 CYS A O 1
ATOM 1723 N N . GLY A 1 243 ? 7.539 10.959 6.932 1.00 82.50 243 GLY A N 1
ATOM 1724 C CA . GLY A 1 243 ? 8.752 10.493 7.619 1.00 82.50 243 GLY A CA 1
ATOM 1725 C C . GLY A 1 243 ? 8.699 9.061 8.167 1.00 82.50 243 GLY A C 1
ATOM 1726 O O . GLY A 1 243 ? 9.721 8.550 8.614 1.00 82.50 243 GLY A O 1
ATOM 1727 N N . GLY A 1 244 ? 7.542 8.392 8.139 1.00 85.44 244 GLY A N 1
ATOM 1728 C CA . GLY A 1 244 ? 7.387 7.012 8.610 1.00 85.44 244 GLY A CA 1
ATOM 1729 C C . GLY A 1 244 ? 7.132 6.004 7.487 1.00 85.44 244 GLY A C 1
ATOM 1730 O O . GLY A 1 244 ? 6.784 6.347 6.354 1.00 85.44 244 GLY A O 1
ATOM 1731 N N . ASN A 1 245 ? 7.323 4.728 7.818 1.00 91.62 245 ASN A N 1
ATOM 1732 C CA . ASN A 1 245 ? 7.374 3.617 6.870 1.00 91.62 245 ASN A CA 1
ATOM 1733 C C . ASN A 1 245 ? 6.111 2.741 6.923 1.00 91.62 245 ASN A C 1
ATOM 1735 O O . ASN A 1 245 ? 5.512 2.546 7.982 1.00 91.62 245 ASN A O 1
ATOM 1739 N N . PHE A 1 246 ? 5.763 2.131 5.791 1.00 95.75 246 PHE A N 1
ATOM 1740 C CA . PHE A 1 246 ? 4.744 1.087 5.666 1.00 95.75 246 PHE A CA 1
ATOM 1741 C C . PHE A 1 246 ? 5.427 -0.279 5.500 1.00 95.75 246 PHE A C 1
ATOM 1743 O O . PHE A 1 246 ? 5.974 -0.567 4.435 1.00 95.75 246 PHE A O 1
ATOM 1750 N N . HIS A 1 247 ? 5.397 -1.143 6.519 1.00 96.62 247 HIS A N 1
ATOM 1751 C CA . HIS A 1 247 ? 6.120 -2.419 6.506 1.00 96.62 247 HIS A CA 1
ATOM 1752 C C . HIS A 1 247 ? 5.243 -3.658 6.774 1.00 96.62 247 HIS A C 1
ATOM 1754 O O . HIS A 1 247 ? 4.596 -3.781 7.814 1.00 96.62 247 HIS A O 1
ATOM 1760 N N . GLY A 1 248 ? 5.286 -4.642 5.870 1.00 95.31 248 GLY A N 1
ATOM 1761 C CA . GLY A 1 248 ? 4.723 -5.981 6.093 1.00 95.31 248 GLY A CA 1
ATOM 1762 C C . GLY A 1 248 ? 3.197 -6.066 5.972 1.00 95.31 248 GLY A C 1
ATOM 1763 O O . GLY A 1 248 ? 2.580 -6.948 6.573 1.00 95.31 248 GLY A O 1
ATOM 1764 N N . MET A 1 249 ? 2.583 -5.142 5.230 1.00 96.56 249 MET A N 1
ATOM 1765 C CA . MET A 1 249 ? 1.131 -5.065 5.043 1.00 96.56 249 MET A CA 1
ATOM 1766 C C . MET A 1 249 ? 0.619 -6.121 4.057 1.00 96.56 249 MET A C 1
ATOM 1768 O O . MET A 1 249 ? 1.241 -6.349 3.018 1.00 96.56 249 MET A O 1
ATOM 1772 N N . ARG A 1 250 ? -0.530 -6.751 4.340 1.00 96.38 250 ARG A N 1
ATOM 1773 C CA . ARG A 1 250 ? -1.095 -7.807 3.476 1.00 96.38 250 ARG A CA 1
ATOM 1774 C C . ARG A 1 250 ? -2.604 -7.682 3.267 1.00 96.38 250 ARG A C 1
ATOM 1776 O O . ARG A 1 250 ? -3.351 -7.650 4.242 1.00 96.38 250 ARG A O 1
ATOM 1783 N N . SER A 1 251 ? -3.033 -7.713 2.008 1.00 92.81 251 SER A N 1
ATOM 1784 C CA . SER A 1 251 ? -4.438 -7.799 1.593 1.00 92.81 251 SER A CA 1
ATOM 1785 C C . SER A 1 251 ? -4.609 -8.804 0.437 1.00 92.81 251 SER A C 1
ATOM 1787 O O . SER A 1 251 ? -4.590 -8.429 -0.733 1.00 92.81 251 SER A O 1
ATOM 1789 N N . PRO A 1 252 ? -4.701 -10.116 0.723 1.00 92.50 252 PRO A N 1
ATOM 1790 C CA . PRO A 1 252 ? -5.177 -11.090 -0.260 1.00 92.50 252 PRO A CA 1
ATOM 1791 C C . PRO A 1 252 ? -6.619 -10.774 -0.676 1.00 92.50 252 PRO A C 1
ATOM 1793 O O . PRO A 1 252 ? -7.469 -10.611 0.196 1.00 92.50 252 PRO A O 1
ATOM 1796 N N . GLY A 1 253 ? -6.886 -10.690 -1.979 1.00 87.69 253 GLY A N 1
ATOM 1797 C CA . GLY A 1 253 ? -8.198 -10.371 -2.553 1.00 87.69 253 GLY A CA 1
ATOM 1798 C C . GLY A 1 253 ? -8.644 -8.911 -2.402 1.00 87.69 253 GLY A C 1
ATOM 1799 O O . GLY A 1 253 ? -9.808 -8.616 -2.648 1.00 87.69 253 GLY A O 1
ATOM 1800 N N . GLY A 1 254 ? -7.767 -7.996 -1.975 1.00 90.31 254 GLY A N 1
ATOM 1801 C CA . GLY A 1 254 ? -8.112 -6.589 -1.762 1.00 90.31 254 GLY A CA 1
ATOM 1802 C C . GLY A 1 254 ? -6.987 -5.630 -2.150 1.00 90.31 254 GLY A C 1
ATOM 1803 O O . GLY A 1 254 ? -5.833 -6.013 -2.342 1.00 90.31 254 GLY A O 1
ATOM 1804 N N . ASN A 1 255 ? -7.339 -4.359 -2.324 1.00 94.38 255 ASN A N 1
ATOM 1805 C CA . ASN A 1 255 ? -6.493 -3.367 -2.982 1.00 94.38 255 ASN A CA 1
ATOM 1806 C C . ASN A 1 255 ? -5.798 -2.429 -1.985 1.00 94.38 255 ASN A C 1
ATOM 1808 O O . ASN A 1 255 ? -6.276 -2.192 -0.876 1.00 94.38 255 ASN A O 1
ATOM 1812 N N . PHE A 1 256 ? -4.696 -1.830 -2.425 1.00 96.62 256 PHE A N 1
ATOM 1813 C CA . PHE A 1 256 ? -4.020 -0.716 -1.765 1.00 96.62 256 PHE A CA 1
ATOM 1814 C C . PHE A 1 256 ? -4.183 0.545 -2.623 1.00 96.62 256 PHE A C 1
ATOM 1816 O O . PHE A 1 256 ? -3.663 0.594 -3.737 1.00 96.62 256 PHE A O 1
ATOM 1823 N N . HIS A 1 257 ? -4.871 1.573 -2.124 1.00 97.00 257 HIS A N 1
ATOM 1824 C CA . HIS A 1 257 ? -5.187 2.788 -2.879 1.00 97.00 257 HIS A CA 1
ATOM 1825 C C . HIS A 1 257 ? -4.752 4.071 -2.149 1.00 97.00 257 HIS A C 1
ATOM 1827 O O . HIS A 1 257 ? -5.072 4.283 -0.977 1.00 97.00 257 HIS A O 1
ATOM 1833 N N . GLY A 1 258 ? -4.070 4.970 -2.864 1.00 94.44 258 GLY A N 1
ATOM 1834 C CA . GLY A 1 258 ? -3.882 6.369 -2.453 1.00 94.44 258 GLY A CA 1
ATOM 1835 C C . GLY A 1 258 ? -2.979 6.585 -1.233 1.00 94.44 258 GLY A C 1
ATOM 1836 O O . GLY A 1 258 ? -3.154 7.567 -0.512 1.00 94.44 258 GLY A O 1
ATOM 1837 N N . MET A 1 259 ? -2.036 5.677 -0.972 1.00 95.56 259 MET A N 1
ATOM 1838 C CA . MET A 1 259 ? -1.144 5.762 0.192 1.00 95.56 259 MET A CA 1
ATOM 1839 C C . MET A 1 259 ? 0.030 6.724 -0.031 1.00 95.56 259 MET A C 1
ATOM 1841 O O . MET A 1 259 ? 0.575 6.800 -1.135 1.00 95.56 259 MET A O 1
ATOM 1845 N N . ARG A 1 260 ? 0.472 7.423 1.022 1.00 94.81 260 ARG A N 1
ATOM 1846 C CA . ARG A 1 260 ? 1.537 8.439 0.941 1.00 94.81 260 ARG A CA 1
ATOM 1847 C C . ARG A 1 260 ? 2.562 8.316 2.077 1.00 94.81 260 ARG A C 1
ATOM 1849 O O . ARG A 1 260 ? 2.184 8.464 3.235 1.00 94.81 260 ARG A O 1
ATOM 1856 N N . SER A 1 261 ? 3.843 8.150 1.735 1.00 90.94 261 SER A N 1
ATOM 1857 C CA . SER A 1 261 ? 4.990 8.273 2.655 1.00 90.94 261 SER A CA 1
ATOM 1858 C C . SER A 1 261 ? 6.076 9.240 2.152 1.00 90.94 261 SER A C 1
ATOM 1860 O O . SER A 1 261 ? 7.119 8.798 1.674 1.00 90.94 261 SER A O 1
ATOM 1862 N N . PRO A 1 262 ? 5.877 10.570 2.216 1.00 90.31 262 PRO A N 1
ATOM 1863 C CA . PRO A 1 262 ? 6.966 11.527 1.999 1.00 90.31 262 PRO A CA 1
ATOM 1864 C C . PRO A 1 262 ? 8.086 11.293 3.023 1.00 90.31 262 PRO A C 1
ATOM 1866 O O . PRO A 1 262 ? 7.809 11.289 4.217 1.00 90.31 262 PRO A O 1
ATOM 1869 N N . GLY A 1 263 ? 9.320 11.072 2.573 1.00 85.31 263 GLY A N 1
ATOM 1870 C CA . GLY A 1 263 ? 10.477 10.744 3.415 1.00 85.31 263 GLY A CA 1
ATOM 1871 C C . GLY A 1 263 ? 10.460 9.340 4.036 1.00 85.31 263 GLY A C 1
ATOM 1872 O O . GLY A 1 263 ? 11.214 9.095 4.969 1.00 85.31 263 GLY A O 1
ATOM 1873 N N . GLY A 1 264 ? 9.593 8.427 3.577 1.00 88.62 264 GLY A N 1
ATOM 1874 C CA . GLY A 1 264 ? 9.420 7.099 4.180 1.00 88.62 264 GLY A CA 1
ATOM 1875 C C . GLY A 1 264 ? 9.240 5.973 3.158 1.00 88.62 264 GLY A C 1
ATOM 1876 O O . GLY A 1 264 ? 8.875 6.204 2.008 1.00 88.62 264 GLY A O 1
ATOM 1877 N N . ASN A 1 265 ? 9.507 4.734 3.570 1.00 93.31 265 ASN A N 1
ATOM 1878 C CA . ASN A 1 265 ? 9.597 3.577 2.676 1.00 93.31 265 ASN A CA 1
ATOM 1879 C C . ASN A 1 265 ? 8.349 2.679 2.730 1.00 93.31 265 ASN A C 1
ATOM 1881 O O . ASN A 1 265 ? 7.705 2.533 3.769 1.00 93.31 265 ASN A O 1
ATOM 1885 N N . PHE A 1 266 ? 8.066 1.991 1.624 1.00 95.88 266 PHE A N 1
ATOM 1886 C CA . PHE A 1 266 ? 7.079 0.914 1.518 1.00 95.88 266 PHE A CA 1
ATOM 1887 C C . PHE A 1 266 ? 7.806 -0.433 1.367 1.00 95.88 266 PHE A C 1
ATOM 1889 O O . PHE A 1 266 ? 8.388 -0.711 0.317 1.00 95.88 266 PHE A O 1
ATOM 1896 N N . HIS A 1 267 ? 7.778 -1.293 2.389 1.00 96.81 267 HIS A N 1
ATOM 1897 C CA . HIS A 1 267 ? 8.582 -2.521 2.431 1.00 96.81 267 HIS A CA 1
ATOM 1898 C C . HIS A 1 267 ? 7.757 -3.793 2.702 1.00 96.81 267 HIS A C 1
ATOM 1900 O O . HIS A 1 267 ? 7.118 -3.939 3.746 1.00 96.81 267 HIS A O 1
ATOM 1906 N N . GLY A 1 268 ? 7.812 -4.770 1.792 1.00 95.50 268 GLY A N 1
ATOM 1907 C CA . GLY A 1 268 ? 7.235 -6.106 1.998 1.00 95.50 268 GLY A CA 1
ATOM 1908 C C . GLY A 1 268 ? 5.702 -6.158 1.958 1.00 95.50 268 GLY A C 1
ATOM 1909 O O . GLY A 1 268 ? 5.091 -6.911 2.718 1.00 95.50 268 GLY A O 1
ATOM 1910 N N . MET A 1 269 ? 5.075 -5.344 1.104 1.00 96.50 269 MET A N 1
ATOM 1911 C CA . MET A 1 269 ? 3.619 -5.326 0.910 1.00 96.50 269 MET A CA 1
ATOM 1912 C C . MET A 1 269 ? 3.149 -6.463 -0.013 1.00 96.50 269 MET A C 1
ATOM 1914 O O . MET A 1 269 ? 3.830 -6.790 -0.987 1.00 96.50 269 MET A O 1
ATOM 1918 N N . GLY A 1 270 ? 1.967 -7.035 0.239 1.00 96.06 270 GLY A N 1
ATOM 1919 C CA . GLY A 1 270 ? 1.417 -8.120 -0.585 1.00 96.06 270 GLY A CA 1
ATOM 1920 C C . GLY A 1 270 ? -0.091 -8.040 -0.833 1.00 96.06 270 GLY A C 1
ATOM 1921 O O . GLY A 1 270 ? -0.859 -7.996 0.128 1.00 96.06 270 GLY A O 1
ATOM 1922 N N . SER A 1 271 ? -0.497 -8.107 -2.104 1.00 92.75 271 SER A N 1
ATOM 1923 C CA . SER A 1 271 ? -1.887 -8.273 -2.554 1.00 92.75 271 SER A CA 1
ATOM 1924 C C . SER A 1 271 ? -2.011 -9.339 -3.662 1.00 92.75 271 SER A C 1
ATOM 1926 O O . SER A 1 271 ? -2.013 -9.031 -4.850 1.00 92.75 271 SER A O 1
ATOM 1928 N N . PRO A 1 272 ? -2.055 -10.638 -3.318 1.00 91.94 272 PRO A N 1
ATOM 1929 C CA . PRO A 1 272 ? -2.507 -11.666 -4.257 1.00 91.94 272 PRO A CA 1
ATOM 1930 C C . PRO A 1 272 ? -3.980 -11.437 -4.623 1.00 91.94 272 PRO A C 1
ATOM 1932 O O . PRO A 1 272 ? -4.810 -11.359 -3.720 1.00 91.94 272 PRO A O 1
ATOM 1935 N N . GLY A 1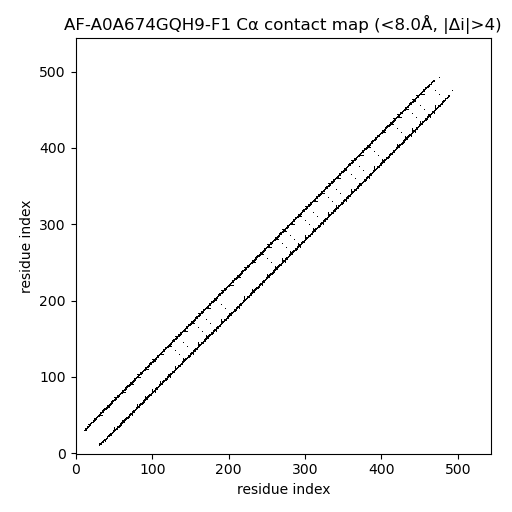 273 ? -4.304 -11.337 -5.913 1.00 87.19 273 GLY A N 1
ATOM 1936 C CA . GLY A 1 273 ? -5.668 -11.132 -6.420 1.00 87.19 273 GLY A CA 1
ATOM 1937 C C . GLY A 1 273 ? -6.226 -9.709 -6.270 1.00 87.19 273 GLY A C 1
ATOM 1938 O O . GLY A 1 273 ? -7.425 -9.519 -6.432 1.00 87.19 273 GLY A O 1
ATOM 1939 N N . GLY A 1 274 ? -5.396 -8.716 -5.941 1.00 90.50 274 GLY A N 1
ATOM 1940 C CA . GLY A 1 274 ? -5.785 -7.303 -5.890 1.00 90.50 274 GLY A CA 1
ATOM 1941 C C . GLY A 1 274 ? -4.729 -6.399 -6.527 1.00 90.50 274 GLY A C 1
ATOM 1942 O O . GLY A 1 274 ? -3.826 -6.876 -7.210 1.00 90.50 274 GLY A O 1
ATOM 1943 N N . ASN A 1 275 ? -4.850 -5.082 -6.342 1.00 94.19 275 ASN A N 1
ATOM 1944 C CA . ASN A 1 275 ? -4.031 -4.078 -7.031 1.00 94.19 275 ASN A CA 1
ATOM 1945 C C . ASN A 1 275 ? -3.378 -3.080 -6.056 1.00 94.19 275 ASN A C 1
ATOM 1947 O O . ASN A 1 275 ? -3.912 -2.785 -4.984 1.00 94.19 275 ASN A O 1
ATOM 1951 N N . PHE A 1 276 ? -2.267 -2.473 -6.478 1.00 96.31 276 PHE A N 1
ATOM 1952 C CA . PHE A 1 276 ? -1.671 -1.283 -5.867 1.00 96.31 276 PHE A CA 1
ATOM 1953 C C . PHE A 1 276 ? -1.894 -0.066 -6.780 1.00 96.31 276 PHE A C 1
ATOM 1955 O O . PHE A 1 276 ? -1.405 -0.047 -7.908 1.00 96.31 276 PHE A O 1
ATOM 1962 N N . HIS A 1 277 ? -2.578 0.972 -6.299 1.00 96.81 277 HIS A N 1
ATOM 1963 C CA . HIS A 1 277 ? -2.901 2.174 -7.073 1.00 96.81 277 HIS A CA 1
ATOM 1964 C C . HIS A 1 277 ? -2.510 3.467 -6.334 1.00 96.81 277 HIS A C 1
ATOM 1966 O O . HIS A 1 277 ? -2.855 3.668 -5.168 1.00 96.81 277 HIS A O 1
ATOM 1972 N N . GLY A 1 278 ? -1.836 4.389 -7.028 1.00 94.56 278 GLY A N 1
ATOM 1973 C CA . GLY A 1 278 ? -1.654 5.775 -6.571 1.00 94.56 278 GLY A CA 1
ATOM 1974 C C . GLY A 1 278 ? -0.731 5.955 -5.358 1.00 94.56 278 GLY A C 1
ATOM 1975 O O . GLY A 1 278 ? -0.881 6.925 -4.615 1.00 94.56 278 GLY A O 1
ATOM 1976 N N . LEU A 1 279 ? 0.200 5.023 -5.134 1.00 95.56 279 LEU A N 1
ATOM 1977 C CA . LEU A 1 279 ? 1.148 5.062 -4.014 1.00 95.56 279 LEU A CA 1
ATOM 1978 C C . LEU A 1 279 ? 2.246 6.112 -4.246 1.00 95.56 279 LEU A C 1
ATOM 1980 O O . LEU A 1 279 ? 2.820 6.171 -5.336 1.00 95.56 279 LEU A O 1
ATOM 1984 N N . ARG A 1 280 ? 2.591 6.915 -3.230 1.00 94.88 280 ARG A N 1
ATOM 1985 C CA . ARG A 1 280 ? 3.617 7.969 -3.358 1.00 94.88 280 ARG A CA 1
ATOM 1986 C C . ARG A 1 280 ? 4.588 8.025 -2.178 1.00 94.88 280 ARG A C 1
ATOM 1988 O O . ARG A 1 280 ? 4.151 8.228 -1.051 1.00 94.88 280 ARG A O 1
ATOM 1995 N N . CYS A 1 281 ? 5.892 7.955 -2.435 1.00 90.31 281 CYS A N 1
ATOM 1996 C CA . CYS A 1 281 ? 6.947 8.235 -1.450 1.00 90.31 281 CYS A CA 1
ATOM 1997 C C . CYS A 1 281 ? 8.107 9.059 -2.043 1.00 90.31 281 CYS A C 1
ATOM 1999 O O . CYS A 1 281 ? 9.148 8.508 -2.398 1.00 90.31 281 CYS A O 1
ATOM 2001 N N . PRO A 1 282 ? 7.954 10.391 -2.165 1.00 90.62 282 PRO A N 1
ATOM 2002 C CA . PRO A 1 282 ? 9.090 11.284 -2.403 1.00 90.62 282 PRO A CA 1
ATOM 2003 C C . PRO A 1 282 ? 10.169 11.085 -1.329 1.00 90.62 282 PRO A C 1
ATOM 2005 O O . PRO A 1 282 ? 9.835 11.061 -0.149 1.00 90.62 282 PRO A O 1
ATOM 2008 N N . GLY A 1 283 ? 11.430 10.921 -1.725 1.00 85.25 283 GLY A N 1
ATOM 2009 C CA . GLY A 1 283 ? 12.571 10.671 -0.836 1.00 85.25 283 GLY A CA 1
ATOM 2010 C C . GLY A 1 283 ? 12.603 9.287 -0.170 1.00 85.25 283 GLY A C 1
ATOM 2011 O O . GLY A 1 283 ? 13.400 9.082 0.738 1.00 85.25 283 GLY A O 1
ATOM 2012 N N . GLY A 1 284 ? 11.740 8.344 -0.567 1.00 89.06 284 GLY A N 1
ATOM 2013 C CA . GLY A 1 284 ? 11.632 7.022 0.063 1.00 89.06 284 GLY A CA 1
ATOM 2014 C C . GLY A 1 284 ? 11.388 5.895 -0.939 1.00 89.06 284 GLY A C 1
ATOM 2015 O O . GLY A 1 284 ? 10.918 6.125 -2.051 1.00 89.06 284 GLY A O 1
ATOM 2016 N N . ASN A 1 285 ? 11.732 4.661 -0.572 1.00 93.62 285 ASN A N 1
ATOM 2017 C CA . ASN A 1 285 ? 11.839 3.532 -1.500 1.00 93.62 285 ASN A CA 1
ATOM 2018 C C . ASN A 1 285 ? 10.624 2.588 -1.447 1.00 93.62 285 ASN A C 1
ATOM 2020 O O . ASN A 1 285 ? 10.026 2.372 -0.391 1.00 93.62 285 ASN A O 1
ATOM 2024 N N . PHE A 1 286 ? 10.332 1.928 -2.569 1.00 95.94 286 PHE A N 1
ATOM 2025 C CA . PHE A 1 286 ? 9.448 0.762 -2.645 1.00 95.94 286 PHE A CA 1
ATOM 2026 C C . PHE A 1 286 ? 10.294 -0.518 -2.720 1.00 95.94 286 PHE A C 1
ATOM 2028 O O . PHE A 1 286 ? 11.041 -0.702 -3.679 1.00 95.94 286 PHE A O 1
ATOM 2035 N N . HIS A 1 287 ? 10.170 -1.440 -1.760 1.00 96.81 287 HIS A N 1
ATOM 2036 C CA . HIS A 1 287 ? 10.946 -2.687 -1.742 1.00 96.81 287 HIS A CA 1
ATOM 2037 C C . HIS A 1 287 ? 10.072 -3.931 -1.512 1.00 96.81 287 HIS A C 1
ATOM 2039 O O . HIS A 1 287 ? 9.365 -4.046 -0.510 1.00 96.81 287 HIS A O 1
ATOM 2045 N N . GLY A 1 288 ? 10.207 -4.933 -2.386 1.00 95.44 288 GLY A N 1
ATOM 2046 C CA . GLY A 1 288 ? 9.722 -6.301 -2.158 1.00 95.44 288 GLY A CA 1
ATOM 2047 C C . GLY A 1 288 ? 8.206 -6.482 -2.265 1.00 95.44 288 GLY A C 1
ATOM 2048 O O . GLY A 1 288 ? 7.659 -7.414 -1.675 1.00 95.44 288 GLY A O 1
ATOM 2049 N N . MET A 1 289 ? 7.526 -5.593 -2.993 1.00 96.56 289 MET A N 1
ATOM 2050 C CA . MET A 1 289 ? 6.074 -5.629 -3.187 1.00 96.56 289 MET A CA 1
ATOM 2051 C C . MET A 1 289 ? 5.633 -6.784 -4.098 1.00 96.56 289 MET A C 1
ATOM 2053 O O . MET A 1 289 ? 6.289 -7.073 -5.103 1.00 96.56 289 MET A O 1
ATOM 2057 N N . ARG A 1 290 ? 4.504 -7.434 -3.784 1.00 96.44 290 ARG A N 1
ATOM 2058 C CA . ARG A 1 290 ? 3.998 -8.601 -4.534 1.00 96.44 290 ARG A CA 1
ATOM 2059 C C . ARG A 1 290 ? 2.501 -8.488 -4.839 1.00 96.44 290 ARG A C 1
ATOM 2061 O O . ARG A 1 290 ? 1.710 -8.385 -3.907 1.00 96.44 290 ARG A O 1
ATOM 2068 N N . CYS A 1 291 ? 2.132 -8.578 -6.115 1.00 91.06 291 CYS A N 1
ATOM 2069 C CA . CYS A 1 291 ? 0.752 -8.523 -6.608 1.00 91.06 291 CYS A CA 1
ATOM 2070 C C . CYS A 1 291 ? 0.423 -9.650 -7.622 1.00 91.06 291 CYS A C 1
ATOM 2072 O O . CYS A 1 291 ? 0.162 -9.357 -8.782 1.00 91.06 291 CYS A O 1
ATOM 2074 N N . PRO A 1 292 ? 0.504 -10.953 -7.277 1.00 91.62 292 PRO A N 1
ATOM 2075 C CA . PRO A 1 292 ? 0.091 -12.013 -8.208 1.00 91.62 292 PRO A CA 1
ATOM 2076 C C . PRO A 1 292 ? -1.371 -11.849 -8.647 1.00 91.62 292 PRO A C 1
ATOM 2078 O O . PRO A 1 292 ? -2.240 -11.718 -7.789 1.00 91.62 292 PRO A O 1
ATOM 2081 N N . GLY A 1 293 ? -1.630 -11.871 -9.955 1.00 86.94 293 GLY A N 1
ATOM 2082 C CA . GLY A 1 293 ? -2.962 -11.707 -10.547 1.00 86.94 293 GLY A CA 1
ATOM 2083 C C . GLY A 1 293 ? -3.520 -10.279 -10.519 1.00 86.94 293 GLY A C 1
ATOM 2084 O O . GLY A 1 293 ? -4.726 -10.112 -10.662 1.00 86.94 293 GLY A O 1
ATOM 2085 N N . GLY A 1 294 ? -2.693 -9.249 -10.300 1.00 90.31 294 GLY A N 1
ATOM 2086 C CA . GLY A 1 294 ? -3.176 -7.866 -10.279 1.00 90.31 294 GLY A CA 1
ATOM 2087 C C . GLY A 1 294 ? -2.085 -6.797 -10.346 1.00 90.31 294 GLY A C 1
ATOM 2088 O O . GLY A 1 294 ? -0.887 -7.078 -10.351 1.00 90.31 294 GLY A O 1
ATOM 2089 N N . ASN A 1 295 ? -2.498 -5.543 -10.496 1.00 93.94 295 ASN A N 1
ATOM 2090 C CA . ASN A 1 295 ? -1.690 -4.516 -11.151 1.00 93.94 295 ASN A CA 1
ATOM 2091 C C . ASN A 1 295 ? -1.014 -3.541 -10.175 1.00 93.94 295 ASN A C 1
ATOM 2093 O O . ASN A 1 295 ? -1.517 -3.261 -9.086 1.00 93.94 295 ASN A O 1
ATOM 2097 N N . PHE A 1 296 ? 0.093 -2.946 -10.617 1.00 95.56 296 PHE A N 1
ATOM 2098 C CA . PHE A 1 296 ? 0.712 -1.767 -10.013 1.00 95.56 296 PHE A CA 1
ATOM 2099 C C . PHE A 1 296 ? 0.464 -0.552 -10.916 1.00 95.56 296 PHE A C 1
ATOM 2101 O O . PHE A 1 296 ? 0.957 -0.519 -12.040 1.00 95.56 296 PHE A O 1
ATOM 2108 N N . HIS A 1 297 ? -0.262 0.462 -10.443 1.00 96.38 297 HIS A N 1
ATOM 2109 C CA . HIS A 1 297 ? -0.629 1.634 -11.242 1.00 96.38 297 HIS A CA 1
ATOM 2110 C C . HIS A 1 297 ? -0.291 2.959 -10.537 1.00 96.38 297 HIS A C 1
ATOM 2112 O O . HIS A 1 297 ? -0.610 3.158 -9.363 1.00 96.38 297 HIS A O 1
ATOM 2118 N N . GLY A 1 298 ? 0.306 3.904 -11.271 1.00 93.75 298 GLY A N 1
ATOM 2119 C CA . GLY A 1 298 ? 0.432 5.305 -10.845 1.00 93.75 298 GLY A CA 1
ATOM 2120 C C . GLY A 1 298 ? 1.321 5.520 -9.614 1.00 93.75 298 GLY A C 1
ATOM 2121 O O . GLY A 1 298 ? 1.020 6.369 -8.773 1.00 93.75 298 GLY A O 1
ATOM 2122 N N . MET A 1 299 ? 2.387 4.727 -9.477 1.00 95.12 299 MET A N 1
ATOM 2123 C CA . MET A 1 299 ? 3.314 4.810 -8.345 1.00 95.12 299 MET A CA 1
ATOM 2124 C C . MET A 1 299 ? 4.406 5.868 -8.557 1.00 95.12 299 MET A C 1
ATOM 2126 O O . MET A 1 299 ? 5.045 5.902 -9.609 1.00 95.12 299 MET A O 1
ATOM 2130 N N . GLY A 1 300 ? 4.678 6.689 -7.539 1.00 94.00 300 GLY A N 1
ATOM 2131 C CA . GLY A 1 300 ? 5.683 7.756 -7.608 1.00 94.00 300 GLY A CA 1
ATOM 2132 C C . GLY A 1 300 ? 6.676 7.753 -6.445 1.00 94.00 300 GLY A C 1
ATOM 2133 O O . GLY A 1 300 ? 6.272 7.852 -5.289 1.00 94.00 300 GLY A O 1
ATOM 2134 N N . SER A 1 301 ? 7.970 7.723 -6.755 1.00 89.69 301 SER A N 1
ATOM 2135 C CA . SER A 1 301 ? 9.066 7.922 -5.799 1.00 89.69 301 SER A CA 1
ATOM 2136 C C . SER A 1 301 ? 10.125 8.887 -6.368 1.00 89.69 301 SER A C 1
ATOM 2138 O O . SER A 1 301 ? 11.185 8.464 -6.820 1.00 89.69 301 SER A O 1
ATOM 2140 N N . PRO A 1 302 ? 9.861 10.207 -6.423 1.00 88.75 302 PRO A N 1
ATOM 2141 C CA . PRO A 1 302 ? 10.915 11.188 -6.693 1.00 88.75 302 PRO A CA 1
ATOM 2142 C C . PRO A 1 302 ? 12.044 11.046 -5.662 1.00 88.75 302 PRO A C 1
ATOM 2144 O O . PRO A 1 302 ? 11.770 11.109 -4.468 1.00 88.75 302 PRO A O 1
ATOM 2147 N N . GLY A 1 303 ? 13.286 10.841 -6.097 1.00 83.00 303 GLY A N 1
ATOM 2148 C CA . GLY A 1 303 ? 14.454 10.663 -5.228 1.00 83.00 303 GLY A CA 1
ATOM 2149 C C . GLY A 1 303 ? 14.596 9.283 -4.571 1.00 83.00 303 GLY A C 1
ATOM 2150 O O . GLY A 1 303 ? 15.441 9.134 -3.696 1.00 83.00 303 GLY A O 1
ATOM 2151 N N . GLY A 1 304 ? 13.791 8.278 -4.941 1.00 87.25 304 GLY A N 1
ATOM 2152 C CA . GLY A 1 304 ? 13.839 6.948 -4.317 1.00 87.25 304 GLY A CA 1
ATOM 2153 C C . GLY A 1 304 ? 13.654 5.786 -5.297 1.00 87.25 304 GLY A C 1
ATOM 2154 O O . GLY A 1 304 ? 13.257 5.953 -6.451 1.00 87.25 304 GLY A O 1
ATOM 2155 N N . ASN A 1 305 ? 14.009 4.583 -4.849 1.00 92.12 305 ASN A N 1
ATOM 2156 C CA . ASN A 1 305 ? 14.158 3.404 -5.701 1.00 92.12 305 ASN A CA 1
ATOM 2157 C C . ASN A 1 305 ? 12.944 2.465 -5.630 1.00 92.12 305 ASN A C 1
ATOM 2159 O O . ASN A 1 305 ? 12.258 2.369 -4.610 1.00 92.12 305 ASN A O 1
ATOM 2163 N N . PHE A 1 306 ? 12.743 1.692 -6.695 1.00 95.56 306 PHE A N 1
ATOM 2164 C CA . PHE A 1 306 ? 11.806 0.573 -6.769 1.00 95.56 306 PHE A CA 1
ATOM 2165 C C . PHE A 1 306 ? 12.595 -0.739 -6.875 1.00 95.56 306 PHE A C 1
ATOM 2167 O O . PHE A 1 306 ? 13.253 -0.983 -7.884 1.00 95.56 306 PHE A O 1
ATOM 2174 N N . HIS A 1 307 ? 12.531 -1.607 -5.865 1.00 96.38 307 HIS A N 1
ATOM 2175 C CA . HIS A 1 307 ? 13.320 -2.841 -5.803 1.00 96.38 307 HIS A CA 1
ATOM 2176 C C . HIS A 1 307 ? 12.451 -4.096 -5.619 1.00 96.38 307 HIS A C 1
ATOM 2178 O O . HIS A 1 307 ? 11.586 -4.164 -4.743 1.00 96.38 307 HIS A O 1
ATOM 2184 N N . GLY A 1 308 ? 12.723 -5.143 -6.403 1.00 94.56 308 GLY A N 1
ATOM 2185 C CA . GLY A 1 308 ? 12.251 -6.511 -6.152 1.00 94.56 308 GLY A CA 1
ATOM 2186 C C . GLY A 1 308 ? 10.741 -6.733 -6.308 1.00 94.56 308 GLY A C 1
ATOM 2187 O O . GLY A 1 308 ? 10.204 -7.683 -5.734 1.00 94.56 308 GLY A O 1
ATOM 2188 N N . MET A 1 309 ? 10.055 -5.864 -7.054 1.00 96.19 309 MET A N 1
ATOM 2189 C CA . MET A 1 309 ? 8.603 -5.919 -7.248 1.00 96.19 309 MET A CA 1
ATOM 2190 C C . MET A 1 309 ? 8.172 -7.065 -8.171 1.00 96.19 309 MET A C 1
ATOM 2192 O O . MET A 1 309 ? 8.845 -7.359 -9.162 1.00 96.19 309 MET A O 1
ATOM 2196 N N . ARG A 1 310 ? 7.033 -7.707 -7.881 1.00 96.12 310 ARG A N 1
ATOM 2197 C CA . ARG A 1 310 ? 6.539 -8.859 -8.659 1.00 96.12 310 ARG A CA 1
ATOM 2198 C C . ARG A 1 310 ? 5.027 -8.819 -8.877 1.00 96.12 310 ARG A C 1
ATOM 2200 O O . ARG A 1 310 ? 4.292 -8.784 -7.894 1.00 96.12 310 ARG A O 1
ATOM 2207 N N . SER A 1 311 ? 4.580 -8.930 -10.125 1.00 92.19 311 SER A N 1
ATOM 2208 C CA . SER A 1 311 ? 3.189 -9.233 -10.491 1.00 92.19 311 SER A CA 1
ATOM 2209 C C . SER A 1 311 ? 3.141 -10.285 -11.610 1.00 92.19 311 SER A C 1
ATOM 2211 O O . SER A 1 311 ? 3.156 -9.944 -12.785 1.00 92.19 311 SER A O 1
ATOM 2213 N N . PRO A 1 312 ? 3.162 -11.589 -11.287 1.00 91.19 312 PRO A N 1
ATOM 2214 C CA . PRO A 1 312 ? 2.786 -12.623 -12.251 1.00 91.19 312 PRO A CA 1
ATOM 2215 C C . PRO A 1 312 ? 1.315 -12.465 -12.655 1.00 91.19 312 PRO A C 1
ATOM 2217 O O . PRO A 1 312 ? 0.462 -12.401 -11.772 1.00 91.19 312 PRO A O 1
ATOM 2220 N N . GLY A 1 313 ? 1.032 -12.413 -13.957 1.00 86.69 313 GLY A N 1
ATOM 2221 C CA . GLY A 1 313 ? -0.315 -12.242 -14.512 1.00 86.69 313 GLY A CA 1
ATOM 2222 C C . GLY A 1 313 ? -0.918 -10.845 -14.327 1.00 86.69 313 GLY A C 1
ATOM 2223 O O . GLY A 1 313 ? -2.138 -10.718 -14.330 1.00 86.69 313 GLY A O 1
ATOM 2224 N N . GLY A 1 314 ? -0.104 -9.806 -14.110 1.00 89.44 314 GLY A N 1
ATOM 2225 C CA . GLY A 1 314 ? -0.591 -8.437 -13.931 1.00 89.44 314 GLY A CA 1
ATOM 2226 C C . GLY A 1 314 ? 0.444 -7.370 -14.286 1.00 89.44 314 GLY A C 1
ATOM 2227 O O . GLY A 1 314 ? 1.655 -7.603 -14.292 1.00 89.44 314 GLY A O 1
ATOM 2228 N N . ASN A 1 315 ? -0.040 -6.178 -14.617 1.00 92.75 315 ASN A N 1
ATOM 2229 C CA . ASN A 1 315 ? 0.745 -5.140 -15.278 1.00 92.75 315 ASN A CA 1
ATOM 2230 C C . ASN A 1 315 ? 1.369 -4.149 -14.286 1.00 92.75 315 ASN A C 1
ATOM 2232 O O . ASN A 1 315 ? 0.853 -3.901 -13.192 1.00 92.75 315 ASN A O 1
ATOM 2236 N N . PHE A 1 316 ? 2.457 -3.516 -14.712 1.00 94.62 316 PHE A N 1
ATOM 2237 C CA . PHE A 1 316 ? 3.013 -2.313 -14.102 1.00 94.62 316 PHE A CA 1
ATOM 2238 C C . PHE A 1 316 ? 2.758 -1.129 -15.038 1.00 94.62 316 PHE A C 1
ATOM 2240 O O . PHE A 1 316 ? 3.176 -1.174 -16.190 1.00 94.62 316 PHE A O 1
ATOM 2247 N N . HIS A 1 317 ? 2.111 -0.066 -14.559 1.00 95.56 317 HIS A N 1
ATOM 2248 C CA . HIS A 1 317 ? 1.758 1.089 -15.382 1.00 95.56 317 HIS A CA 1
ATOM 2249 C C . HIS A 1 317 ? 2.052 2.432 -14.694 1.00 95.56 317 HIS A C 1
ATOM 2251 O O . HIS A 1 317 ? 1.678 2.664 -13.540 1.00 95.56 317 HIS A O 1
ATOM 2257 N N . GLY A 1 318 ? 2.666 3.361 -15.431 1.00 93.00 318 GLY A N 1
ATOM 2258 C CA . GLY A 1 318 ? 2.758 4.777 -15.053 1.00 93.00 318 GLY A CA 1
ATOM 2259 C C . GLY A 1 318 ? 3.664 5.058 -13.850 1.00 93.00 318 GLY A C 1
ATOM 2260 O O . GLY A 1 318 ? 3.395 5.978 -13.076 1.00 93.00 318 GLY A O 1
ATOM 2261 N N . MET A 1 319 ? 4.713 4.255 -13.666 1.00 94.12 319 MET A N 1
ATOM 2262 C CA . MET A 1 319 ? 5.639 4.361 -12.534 1.00 94.12 319 MET A CA 1
ATOM 2263 C C . MET A 1 319 ? 6.718 5.429 -12.761 1.00 94.12 319 MET A C 1
ATOM 2265 O O . MET A 1 319 ? 7.275 5.521 -13.856 1.00 94.12 319 MET A O 1
ATOM 2269 N N . ARG A 1 320 ? 7.050 6.227 -11.736 1.00 93.81 320 ARG A N 1
ATOM 2270 C CA . ARG A 1 320 ? 7.989 7.361 -11.871 1.00 93.81 320 ARG A CA 1
ATOM 2271 C C . ARG A 1 320 ? 8.971 7.485 -10.702 1.00 93.81 320 ARG A C 1
ATOM 2273 O O . ARG A 1 320 ? 8.536 7.501 -9.550 1.00 93.81 320 ARG A O 1
ATOM 2280 N N . SER A 1 321 ? 10.258 7.675 -10.998 1.00 89.00 321 SER A N 1
ATOM 2281 C CA . SER A 1 321 ? 11.285 8.099 -10.033 1.00 89.00 321 SER A CA 1
ATOM 2282 C C . SER A 1 321 ? 12.289 9.067 -10.660 1.00 89.00 321 SER A C 1
ATOM 2284 O O . SER A 1 321 ? 13.021 8.702 -11.564 1.00 89.00 321 SER A O 1
ATOM 2286 N N . CYS A 1 322 ? 12.370 10.307 -10.186 1.00 83.50 322 CYS A N 1
ATOM 2287 C CA . CYS A 1 322 ? 13.454 11.207 -10.595 1.00 83.50 322 CYS A CA 1
ATOM 2288 C C . CYS A 1 322 ? 14.700 10.901 -9.749 1.00 83.50 322 CYS A C 1
ATOM 2290 O O . CYS A 1 322 ? 14.614 10.969 -8.527 1.00 83.50 322 CYS A O 1
ATOM 2292 N N . GLY A 1 323 ? 15.827 10.552 -10.369 1.00 80.38 323 GLY A N 1
ATOM 2293 C CA . GLY A 1 323 ? 17.105 10.236 -9.713 1.00 80.38 323 GLY A CA 1
ATOM 2294 C C . GLY A 1 323 ? 17.211 8.844 -9.072 1.00 80.38 323 GLY A C 1
ATOM 2295 O O . GLY A 1 323 ? 18.305 8.437 -8.694 1.00 80.38 323 GLY A O 1
ATOM 2296 N N . GLY A 1 324 ? 16.113 8.091 -8.949 1.00 84.31 324 GLY A N 1
ATOM 2297 C CA . GLY A 1 324 ? 16.112 6.738 -8.385 1.00 84.31 324 GLY A CA 1
ATOM 2298 C C . GLY A 1 324 ? 15.956 5.633 -9.432 1.00 84.31 324 GLY A C 1
ATOM 2299 O O . GLY A 1 324 ? 15.569 5.861 -10.581 1.00 84.31 324 GLY A O 1
ATOM 2300 N N . ASN A 1 325 ? 16.277 4.407 -9.022 1.00 90.50 325 ASN A N 1
ATOM 2301 C CA . ASN A 1 325 ? 16.441 3.251 -9.903 1.00 90.50 325 ASN A CA 1
ATOM 2302 C C . ASN A 1 325 ? 15.273 2.257 -9.799 1.00 90.50 325 ASN A C 1
ATOM 2304 O O . ASN A 1 325 ? 14.674 2.079 -8.735 1.00 90.50 325 ASN A O 1
ATOM 2308 N N . PHE A 1 326 ? 15.017 1.529 -10.884 1.00 93.62 326 PHE A N 1
ATOM 2309 C CA . PHE A 1 326 ? 14.109 0.384 -10.943 1.00 93.62 326 PHE A CA 1
ATOM 2310 C C . PHE A 1 326 ? 14.919 -0.915 -11.041 1.00 93.62 326 PHE A C 1
ATOM 2312 O O . PHE A 1 326 ? 15.548 -1.179 -12.063 1.00 93.62 326 PHE A O 1
ATOM 2319 N N . HIS A 1 327 ? 14.897 -1.756 -10.007 1.00 95.69 327 HIS A N 1
ATOM 2320 C CA . HIS A 1 327 ? 15.690 -2.986 -9.939 1.00 95.69 327 HIS A CA 1
ATOM 2321 C C . HIS A 1 327 ? 14.826 -4.241 -9.732 1.00 95.69 327 HIS A C 1
ATOM 2323 O O . HIS A 1 327 ? 14.009 -4.325 -8.813 1.00 95.69 327 HIS A O 1
ATOM 2329 N N . GLY A 1 328 ? 15.068 -5.277 -10.539 1.00 93.44 328 GLY A N 1
ATOM 2330 C CA . GLY A 1 328 ? 14.598 -6.644 -10.284 1.00 93.44 328 GLY A CA 1
ATOM 2331 C C . GLY A 1 328 ? 13.088 -6.859 -10.433 1.00 93.44 328 GLY A C 1
ATOM 2332 O O . GLY A 1 328 ? 12.555 -7.811 -9.858 1.00 93.44 328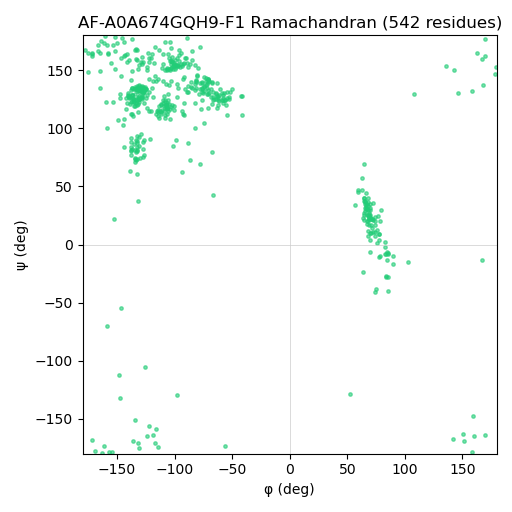 GLY A O 1
ATOM 2333 N N . MET A 1 329 ? 12.407 -5.988 -11.182 1.00 94.88 329 MET A N 1
ATOM 2334 C CA . MET A 1 329 ? 10.967 -6.064 -11.447 1.00 94.88 329 MET A CA 1
ATOM 2335 C C . MET A 1 329 ? 10.591 -7.268 -12.317 1.00 94.88 329 MET A C 1
ATOM 2337 O O . MET A 1 329 ? 11.297 -7.588 -13.277 1.00 94.88 329 MET A O 1
ATOM 2341 N N . ARG A 1 330 ? 9.475 -7.938 -12.001 1.00 94.69 330 ARG A N 1
ATOM 2342 C CA . ARG A 1 330 ? 9.028 -9.143 -12.724 1.00 94.69 330 ARG A CA 1
ATOM 2343 C C . ARG A 1 330 ? 7.518 -9.160 -12.974 1.00 94.69 330 ARG A C 1
ATOM 2345 O O . ARG A 1 330 ? 6.762 -9.204 -12.004 1.00 94.69 330 ARG A O 1
ATOM 2352 N N . SER A 1 331 ? 7.111 -9.229 -14.242 1.00 90.81 331 SER A N 1
ATOM 2353 C CA . SER A 1 331 ? 5.746 -9.580 -14.661 1.00 90.81 331 SER A CA 1
ATOM 2354 C C . SER A 1 331 ? 5.727 -10.662 -15.752 1.00 90.81 331 SER A C 1
ATOM 2356 O O . SER A 1 331 ? 5.707 -10.361 -16.939 1.00 90.81 331 SER A O 1
ATOM 2358 N N . PRO A 1 332 ? 5.795 -11.954 -15.388 1.00 89.94 332 PRO A N 1
ATOM 2359 C CA . PRO A 1 332 ? 5.424 -13.029 -16.307 1.00 89.94 332 PRO A CA 1
ATOM 2360 C C . PRO A 1 332 ? 3.945 -12.916 -16.697 1.00 89.94 332 PRO A C 1
ATOM 2362 O O . PRO A 1 332 ? 3.097 -12.904 -15.807 1.00 89.94 332 PRO A O 1
ATOM 2365 N N . GLY A 1 333 ? 3.648 -12.854 -17.996 1.00 85.44 333 GLY A N 1
ATOM 2366 C CA . GLY A 1 333 ? 2.291 -12.728 -18.538 1.00 85.44 333 GLY A CA 1
ATOM 2367 C C . GLY A 1 333 ? 1.656 -11.340 -18.390 1.00 85.44 333 GLY A C 1
ATOM 2368 O O . GLY A 1 333 ? 0.434 -11.243 -18.409 1.00 85.44 333 GLY A O 1
ATOM 2369 N N . GLY A 1 334 ? 2.448 -10.280 -18.196 1.00 88.00 334 GLY A N 1
ATOM 2370 C CA . GLY A 1 334 ? 1.946 -8.908 -18.078 1.00 88.00 334 GLY A CA 1
ATOM 2371 C C . GLY A 1 334 ? 3.005 -7.848 -18.397 1.00 88.00 334 GLY A C 1
ATOM 2372 O O . GLY A 1 334 ? 4.204 -8.124 -18.461 1.00 88.00 334 GLY A O 1
ATOM 2373 N N . ASN A 1 335 ? 2.556 -6.620 -18.636 1.00 91.38 335 ASN A N 1
ATOM 2374 C CA . ASN A 1 335 ? 3.349 -5.558 -19.255 1.00 91.38 335 ASN A CA 1
ATOM 2375 C C . ASN A 1 335 ? 4.051 -4.628 -18.243 1.00 91.38 335 ASN A C 1
ATOM 2377 O O . ASN A 1 335 ? 3.730 -4.592 -17.049 1.00 91.38 335 ASN A O 1
ATOM 2381 N N . LEU A 1 336 ? 5.022 -3.861 -18.745 1.00 92.75 336 LEU A N 1
ATOM 2382 C CA . LEU A 1 336 ? 5.830 -2.868 -18.029 1.00 92.75 336 LEU A CA 1
ATOM 2383 C C . LEU A 1 336 ? 5.777 -1.530 -18.793 1.00 92.75 336 LEU A C 1
ATOM 2385 O O . LEU A 1 336 ? 6.618 -1.249 -19.650 1.00 92.75 336 LEU A O 1
ATOM 2389 N N . ASP A 1 337 ? 4.768 -0.717 -18.472 1.00 94.25 337 ASP A N 1
ATOM 2390 C CA . ASP A 1 337 ? 4.290 0.388 -19.308 1.00 94.25 337 ASP A CA 1
ATOM 2391 C C . ASP A 1 337 ? 4.465 1.776 -18.662 1.00 94.25 337 ASP A C 1
ATOM 2393 O O . ASP A 1 337 ? 4.219 1.990 -17.470 1.00 94.25 337 ASP A O 1
ATOM 2397 N N . GLY A 1 338 ? 4.841 2.773 -19.468 1.00 91.94 338 GLY A N 1
ATOM 2398 C CA . GLY A 1 338 ? 4.850 4.190 -19.079 1.00 91.94 338 GLY A CA 1
ATOM 2399 C C . GLY A 1 338 ? 5.836 4.539 -17.956 1.00 91.94 338 GLY A C 1
ATOM 2400 O O . GLY A 1 338 ? 5.610 5.492 -17.204 1.00 91.94 338 GLY A O 1
ATOM 2401 N N . MET A 1 339 ? 6.902 3.751 -17.812 1.00 93.56 339 MET A N 1
ATOM 2402 C CA . MET A 1 339 ? 7.879 3.853 -16.728 1.00 93.56 339 MET A CA 1
ATOM 2403 C C . MET A 1 339 ? 8.940 4.934 -16.982 1.00 93.56 339 MET A C 1
ATOM 2405 O O . MET A 1 339 ? 9.527 4.980 -18.062 1.00 93.56 339 MET A O 1
ATOM 2409 N N . ARG A 1 340 ? 9.238 5.791 -15.995 1.00 93.06 340 ARG A N 1
ATOM 2410 C CA . ARG A 1 340 ? 10.186 6.913 -16.171 1.00 93.06 340 ARG A CA 1
ATOM 2411 C C . ARG A 1 340 ? 11.180 7.068 -15.014 1.00 93.06 340 ARG A C 1
ATOM 2413 O O . ARG A 1 340 ? 10.742 7.276 -13.881 1.00 93.06 340 ARG A O 1
ATOM 2420 N N . SER A 1 341 ? 12.479 7.058 -15.335 1.00 89.50 341 SER A N 1
ATOM 2421 C CA . SER A 1 341 ? 13.593 7.368 -14.425 1.00 89.50 341 SER A CA 1
ATOM 2422 C C . SER A 1 341 ? 14.607 8.388 -14.981 1.00 89.50 341 SER A C 1
ATOM 2424 O O . SER A 1 341 ? 15.719 8.017 -15.353 1.00 89.50 341 SER A O 1
ATOM 2426 N N . PRO A 1 342 ? 14.284 9.697 -15.039 1.00 88.56 342 PRO A N 1
ATOM 2427 C CA . PRO A 1 342 ? 15.282 10.735 -15.327 1.00 88.56 342 PRO A CA 1
ATOM 2428 C C . PRO A 1 342 ? 16.444 10.666 -14.324 1.00 88.56 342 PRO A C 1
ATOM 2430 O O . PRO A 1 342 ? 16.201 10.691 -13.120 1.00 88.56 342 PRO A O 1
ATOM 2433 N N . GLY A 1 343 ? 17.681 10.537 -14.808 1.00 83.19 343 GLY A N 1
ATOM 2434 C CA . GLY A 1 343 ? 18.894 10.337 -14.004 1.00 83.19 343 GLY A CA 1
ATOM 2435 C C . GLY A 1 343 ? 19.013 8.970 -13.311 1.00 83.19 343 GLY A C 1
ATOM 2436 O O . GLY A 1 343 ? 19.945 8.764 -12.541 1.00 83.19 343 GLY A O 1
ATOM 2437 N N . GLY A 1 344 ? 18.079 8.040 -13.538 1.00 87.31 344 GLY A N 1
ATOM 2438 C CA . GLY A 1 344 ? 18.011 6.750 -12.846 1.00 87.31 344 GLY A CA 1
ATOM 2439 C C . GLY A 1 344 ? 18.054 5.553 -13.796 1.00 87.31 344 GLY A C 1
ATOM 2440 O O . GLY A 1 344 ? 17.715 5.660 -14.974 1.00 87.31 344 GLY A O 1
ATOM 2441 N N . ASN A 1 345 ? 18.458 4.389 -13.286 1.00 91.12 345 ASN A N 1
ATOM 2442 C CA . ASN A 1 345 ? 18.694 3.190 -14.092 1.00 91.12 345 ASN A CA 1
ATOM 2443 C C . ASN A 1 345 ? 17.566 2.154 -13.963 1.00 91.12 345 ASN A C 1
ATOM 2445 O O . ASN A 1 345 ? 16.958 1.987 -12.904 1.00 91.12 345 ASN A O 1
ATOM 2449 N N . PHE A 1 346 ? 17.355 1.386 -15.030 1.00 93.00 346 PHE A N 1
ATOM 2450 C CA . PHE A 1 346 ? 16.491 0.210 -15.082 1.00 93.00 346 PHE A CA 1
ATOM 2451 C C . PHE A 1 346 ? 17.357 -1.058 -15.133 1.00 93.00 346 PHE A C 1
ATOM 2453 O O . PHE A 1 346 ? 18.095 -1.258 -16.094 1.00 93.00 346 PHE A O 1
ATOM 2460 N N . HIS A 1 347 ? 17.272 -1.941 -14.136 1.00 95.31 347 HIS A N 1
ATOM 2461 C CA . HIS A 1 347 ? 18.122 -3.132 -14.034 1.00 95.31 347 HIS A CA 1
ATOM 2462 C C . HIS A 1 347 ? 17.326 -4.426 -13.793 1.00 95.31 347 HIS A C 1
ATOM 2464 O O . HIS A 1 347 ? 16.489 -4.515 -12.892 1.00 95.31 347 HIS A O 1
ATOM 2470 N N . GLY A 1 348 ? 17.646 -5.482 -14.547 1.00 93.38 348 GLY A N 1
ATOM 2471 C CA . GLY A 1 348 ? 17.232 -6.861 -14.257 1.00 93.38 348 GLY A CA 1
ATOM 2472 C C . GLY A 1 348 ? 15.733 -7.136 -14.425 1.00 93.38 348 GLY A C 1
ATOM 2473 O O . GLY A 1 348 ? 15.201 -8.052 -13.790 1.00 93.38 348 GLY A O 1
ATOM 2474 N N . MET A 1 349 ? 15.050 -6.333 -15.243 1.00 93.88 349 MET A N 1
ATOM 2475 C CA . MET A 1 349 ? 13.601 -6.393 -15.448 1.00 93.88 349 MET A CA 1
ATOM 2476 C C . MET A 1 349 ? 13.189 -7.568 -16.339 1.00 93.88 349 MET A C 1
ATOM 2478 O O . MET A 1 349 ? 13.855 -7.867 -17.333 1.00 93.88 349 MET A O 1
ATOM 2482 N N . ARG A 1 350 ? 12.080 -8.240 -16.009 1.00 93.50 350 ARG A N 1
ATOM 2483 C CA . ARG A 1 350 ? 11.636 -9.446 -16.728 1.00 93.50 350 ARG A CA 1
ATOM 2484 C C . ARG A 1 350 ? 10.129 -9.456 -16.972 1.00 93.50 350 ARG A C 1
ATOM 2486 O O . ARG A 1 350 ? 9.369 -9.474 -16.007 1.00 93.50 350 ARG A O 1
ATOM 2493 N N . SER A 1 351 ? 9.728 -9.561 -18.234 1.00 89.38 351 SER A N 1
ATOM 2494 C CA . SER A 1 351 ? 8.355 -9.868 -18.642 1.00 89.38 351 SER A CA 1
ATOM 2495 C C . SER A 1 351 ? 8.319 -10.964 -19.720 1.00 89.38 351 SER A C 1
ATOM 2497 O O . SER A 1 351 ? 8.268 -10.679 -20.908 1.00 89.38 351 SER A O 1
ATOM 2499 N N . PRO A 1 352 ? 8.440 -12.254 -19.354 1.00 88.12 352 PRO A N 1
ATOM 2500 C CA . PRO A 1 352 ? 8.139 -13.349 -20.278 1.00 88.12 352 PRO A CA 1
ATOM 2501 C C . PRO A 1 352 ? 6.648 -13.335 -20.651 1.00 88.12 352 PRO A C 1
ATOM 2503 O O . PRO A 1 352 ? 5.817 -13.314 -19.747 1.00 88.12 352 PRO A O 1
ATOM 2506 N N . GLY A 1 353 ? 6.315 -13.384 -21.942 1.00 83.19 353 GLY A N 1
ATOM 2507 C CA . GLY A 1 353 ? 4.934 -13.327 -22.437 1.00 83.19 353 GLY A CA 1
ATOM 2508 C C . GLY A 1 353 ? 4.262 -11.956 -22.302 1.00 83.19 353 GLY A C 1
ATOM 2509 O O . GLY A 1 353 ? 3.040 -11.894 -22.236 1.00 83.19 353 GLY A O 1
ATOM 2510 N N . GLY A 1 354 ? 5.037 -10.873 -22.194 1.00 86.44 354 GLY A N 1
ATOM 2511 C CA . GLY A 1 354 ? 4.512 -9.514 -22.079 1.00 86.44 354 GLY A CA 1
ATOM 2512 C C . GLY A 1 354 ? 5.484 -8.452 -22.593 1.00 86.44 354 GLY A C 1
ATOM 2513 O O . GLY A 1 354 ? 6.632 -8.734 -22.961 1.00 86.44 354 GLY A O 1
ATOM 2514 N N . ASN A 1 355 ? 4.986 -7.221 -22.666 1.00 89.38 355 ASN A N 1
ATOM 2515 C CA . ASN A 1 355 ? 5.631 -6.111 -23.359 1.00 89.38 355 ASN A CA 1
ATOM 2516 C C . ASN A 1 355 ? 6.293 -5.108 -22.400 1.00 89.38 355 ASN A C 1
ATOM 2518 O O . ASN A 1 355 ? 5.907 -4.962 -21.240 1.00 89.38 355 ASN A O 1
ATOM 2522 N N . PHE A 1 356 ? 7.258 -4.359 -22.927 1.00 91.00 356 PHE A N 1
ATOM 2523 C CA . PHE A 1 356 ? 7.812 -3.151 -22.319 1.00 91.00 356 PHE A CA 1
ATOM 2524 C C . PHE A 1 356 ? 7.460 -1.956 -23.214 1.00 91.00 356 PHE A C 1
ATOM 2526 O O . PHE A 1 356 ? 7.938 -1.900 -24.349 1.00 91.00 356 PHE A O 1
ATOM 2533 N N . HIS A 1 357 ? 6.655 -1.001 -22.737 1.00 93.50 357 HIS A N 1
ATOM 2534 C CA . HIS A 1 357 ? 6.186 0.122 -23.562 1.00 93.50 357 HIS A CA 1
ATOM 2535 C C . HIS A 1 357 ? 6.461 1.497 -22.931 1.00 93.50 357 HIS A C 1
ATOM 2537 O O . HIS A 1 357 ? 6.172 1.742 -21.759 1.00 93.50 357 HIS A O 1
ATOM 2543 N N . GLY A 1 358 ? 6.967 2.444 -23.728 1.00 91.19 358 GLY A N 1
ATOM 2544 C CA . GLY A 1 358 ? 7.028 3.865 -23.360 1.00 91.19 358 GLY A CA 1
ATOM 2545 C C . GLY A 1 358 ? 7.950 4.170 -22.174 1.00 91.19 358 GLY A C 1
ATOM 2546 O O . GLY A 1 358 ? 7.617 5.000 -21.322 1.00 91.19 358 GLY A O 1
ATOM 2547 N N . MET A 1 359 ? 9.084 3.470 -22.094 1.00 92.31 359 MET A N 1
ATOM 2548 C CA . MET A 1 359 ? 10.060 3.607 -21.010 1.00 92.31 359 MET A CA 1
ATOM 2549 C C . MET A 1 359 ? 11.068 4.735 -21.264 1.00 92.31 359 MET A C 1
ATOM 2551 O O . MET A 1 359 ? 11.581 4.861 -22.375 1.00 92.31 359 MET A O 1
ATOM 2555 N N . GLY A 1 360 ? 11.431 5.516 -20.241 1.00 91.81 360 GLY A N 1
ATOM 2556 C CA . GLY A 1 360 ? 12.390 6.619 -20.403 1.00 91.81 360 GLY A CA 1
ATOM 2557 C C . GLY A 1 360 ? 13.356 6.827 -19.236 1.00 91.81 360 GLY A C 1
ATOM 2558 O O . GLY A 1 360 ? 12.903 7.061 -18.117 1.00 91.81 360 GLY A O 1
ATOM 2559 N N . SER A 1 361 ? 14.661 6.842 -19.525 1.00 88.44 361 SER A N 1
ATOM 2560 C CA . SER A 1 361 ? 15.747 7.228 -18.608 1.00 88.44 361 SER A CA 1
ATOM 2561 C C . SER A 1 361 ? 16.741 8.211 -19.254 1.00 88.44 361 SER A C 1
ATOM 2563 O O . SER A 1 361 ? 17.865 7.834 -19.582 1.00 88.44 361 SER A O 1
ATOM 2565 N N . PRO A 1 362 ? 16.378 9.495 -19.444 1.00 88.19 362 PRO A N 1
ATOM 2566 C CA . PRO A 1 362 ? 17.359 10.537 -19.766 1.00 88.19 362 PRO A CA 1
ATOM 2567 C C . PRO A 1 362 ? 18.503 10.546 -18.741 1.00 88.19 362 PRO A C 1
ATOM 2569 O O . PRO A 1 362 ? 18.233 10.603 -17.543 1.00 88.19 362 PRO A O 1
ATOM 2572 N N . GLY A 1 363 ? 19.752 10.443 -19.196 1.00 83.06 363 GLY A N 1
ATOM 2573 C CA . GLY A 1 363 ? 20.952 10.329 -18.355 1.00 83.06 363 GLY A CA 1
ATOM 2574 C C . GLY A 1 363 ? 21.100 9.005 -17.589 1.00 83.06 363 GLY A C 1
ATOM 2575 O O . GLY A 1 363 ? 21.946 8.915 -16.706 1.00 83.06 363 GLY A O 1
ATOM 2576 N N . GLY A 1 364 ? 20.277 7.987 -17.870 1.00 87.19 364 GLY A N 1
ATOM 2577 C CA . GLY A 1 364 ? 20.259 6.716 -17.137 1.00 87.19 364 GLY A CA 1
ATOM 2578 C C . GLY A 1 364 ? 20.248 5.490 -18.051 1.00 87.19 364 GLY A C 1
ATOM 2579 O O . GLY A 1 364 ? 19.882 5.567 -19.224 1.00 87.19 364 GLY A O 1
ATOM 2580 N N . ASN A 1 365 ? 20.660 4.339 -17.518 1.00 90.38 365 ASN A N 1
ATOM 2581 C CA . ASN A 1 365 ? 20.925 3.130 -18.302 1.00 90.38 365 ASN A CA 1
ATOM 2582 C C . ASN A 1 365 ? 19.824 2.065 -18.155 1.00 90.38 365 ASN A C 1
ATOM 2584 O O . ASN A 1 365 ? 19.220 1.909 -17.092 1.00 90.38 365 ASN A O 1
ATOM 2588 N N . PHE A 1 366 ? 19.637 1.261 -19.201 1.00 91.62 366 PHE A N 1
ATOM 2589 C CA . PHE A 1 366 ? 18.818 0.049 -19.210 1.00 91.62 366 PHE A CA 1
ATOM 2590 C C . PHE A 1 366 ? 19.727 -1.189 -19.248 1.00 91.62 366 PHE A C 1
ATOM 2592 O O . PHE A 1 366 ? 20.482 -1.368 -20.199 1.00 91.62 366 PHE A O 1
ATOM 2599 N N . HIS A 1 367 ? 19.655 -2.076 -18.254 1.00 94.06 367 HIS A N 1
ATOM 2600 C CA . HIS A 1 367 ? 20.529 -3.249 -18.144 1.00 94.06 367 HIS A CA 1
ATOM 2601 C C . HIS A 1 367 ? 19.758 -4.550 -17.862 1.00 94.06 367 HIS A C 1
ATOM 2603 O O . HIS A 1 367 ? 18.925 -4.624 -16.955 1.00 94.06 367 HIS A O 1
ATOM 2609 N N . GLY A 1 368 ? 20.090 -5.623 -18.585 1.00 92.06 368 GLY A N 1
ATOM 2610 C CA . GLY A 1 368 ? 19.668 -6.993 -18.257 1.00 92.06 368 GLY A CA 1
ATOM 2611 C C . GLY A 1 368 ? 18.162 -7.239 -18.385 1.00 92.06 368 GLY A C 1
ATOM 2612 O O . GLY A 1 368 ? 17.588 -8.011 -17.611 1.00 92.06 368 GLY A O 1
ATOM 2613 N N . MET A 1 369 ? 17.514 -6.556 -19.330 1.00 92.00 369 MET A N 1
ATOM 2614 C CA . MET A 1 369 ? 16.075 -6.653 -19.573 1.00 92.00 369 MET A CA 1
ATOM 2615 C C . MET A 1 369 ? 15.714 -7.873 -20.424 1.00 92.00 369 MET A C 1
ATOM 2617 O O . MET A 1 369 ? 16.415 -8.197 -21.386 1.00 92.00 369 MET A O 1
ATOM 2621 N N . ARG A 1 370 ? 14.600 -8.543 -20.107 1.00 91.81 370 ARG A N 1
ATOM 2622 C CA . ARG A 1 370 ? 14.166 -9.744 -20.836 1.00 91.81 370 ARG A CA 1
ATOM 2623 C C . ARG A 1 370 ? 12.653 -9.833 -21.033 1.00 91.81 370 ARG A C 1
ATOM 2625 O O . ARG A 1 370 ? 11.927 -9.956 -20.047 1.00 91.81 370 ARG A O 1
ATOM 2632 N N . SER A 1 371 ? 12.230 -9.917 -22.293 1.00 87.62 371 SER A N 1
ATOM 2633 C CA . SER A 1 371 ? 10.976 -10.565 -22.696 1.00 87.62 371 SER A CA 1
ATOM 2634 C C . SER A 1 371 ? 11.262 -11.890 -23.429 1.00 87.62 371 SER A C 1
ATOM 2636 O O . SER A 1 371 ? 12.422 -12.283 -23.607 1.00 87.62 371 SER A O 1
ATOM 2638 N N . ARG A 1 372 ? 10.206 -12.636 -23.754 1.00 86.56 372 ARG A N 1
ATOM 2639 C CA . ARG A 1 372 ? 10.160 -13.816 -24.638 1.00 86.56 372 ARG A CA 1
ATOM 2640 C C . ARG A 1 372 ? 8.702 -13.969 -25.068 1.00 86.56 372 ARG A C 1
ATOM 2642 O O . ARG A 1 372 ? 7.876 -14.122 -24.172 1.00 86.56 372 ARG A O 1
ATOM 2649 N N . GLY A 1 373 ? 8.396 -13.966 -26.364 1.00 81.38 373 GLY A N 1
ATOM 2650 C CA . GLY A 1 373 ? 7.003 -13.895 -26.828 1.00 81.38 373 GLY A CA 1
ATOM 2651 C C . GLY A 1 373 ? 6.362 -12.536 -26.521 1.00 81.38 373 GLY A C 1
ATOM 2652 O O . GLY A 1 373 ? 5.241 -12.494 -26.026 1.00 81.38 373 GLY A O 1
ATOM 2653 N N . GLY A 1 374 ? 7.108 -11.440 -26.677 1.00 83.75 374 GLY A N 1
ATOM 2654 C CA . GLY A 1 374 ? 6.678 -10.099 -26.267 1.00 83.75 374 GLY A CA 1
ATOM 2655 C C . GLY A 1 374 ? 7.736 -9.033 -26.549 1.00 83.75 374 GLY A C 1
ATOM 2656 O O . GLY A 1 374 ? 8.925 -9.333 -26.606 1.00 83.75 374 GLY A O 1
ATOM 2657 N N . ASN A 1 375 ? 7.294 -7.793 -26.753 1.00 86.69 375 ASN A N 1
ATOM 2658 C CA . ASN A 1 375 ? 8.030 -6.745 -27.463 1.00 86.69 375 ASN A CA 1
ATOM 2659 C C . ASN A 1 375 ? 8.638 -5.669 -26.542 1.00 86.69 375 ASN A C 1
ATOM 2661 O O . ASN A 1 375 ? 8.172 -5.431 -25.425 1.00 86.69 375 ASN A O 1
ATOM 2665 N N . PHE A 1 376 ? 9.623 -4.936 -27.066 1.00 87.75 376 PHE A N 1
ATOM 2666 C CA . PHE A 1 376 ? 10.122 -3.678 -26.500 1.00 87.75 376 PHE A CA 1
ATOM 2667 C C . PHE A 1 376 ? 9.760 -2.515 -27.432 1.00 87.75 376 PHE A C 1
ATOM 2669 O O . PHE A 1 376 ? 10.204 -2.493 -28.578 1.00 87.75 376 PHE A O 1
ATOM 2676 N N . HIS A 1 377 ? 8.988 -1.534 -26.958 1.00 91.25 377 HIS A N 1
ATOM 2677 C CA . HIS A 1 377 ? 8.515 -0.413 -27.775 1.00 91.25 377 HIS A CA 1
ATOM 2678 C C . HIS A 1 377 ? 8.751 0.951 -27.105 1.00 91.25 377 HIS A C 1
ATOM 2680 O O . HIS A 1 377 ? 8.408 1.165 -25.940 1.00 91.25 377 HIS A O 1
ATOM 2686 N N . GLY A 1 378 ? 9.272 1.917 -27.867 1.00 89.62 378 GLY A N 1
ATOM 2687 C CA . GLY A 1 378 ? 9.284 3.333 -27.479 1.00 89.62 378 GLY A CA 1
ATOM 2688 C C . GLY A 1 378 ? 10.218 3.667 -26.312 1.00 89.62 378 GLY A C 1
ATOM 2689 O O . GLY A 1 378 ? 9.885 4.517 -25.485 1.00 89.62 378 GLY A O 1
ATOM 2690 N N . MET A 1 379 ? 11.362 2.984 -26.211 1.00 90.88 379 MET A N 1
ATOM 2691 C CA . MET A 1 379 ? 12.318 3.158 -25.111 1.00 90.88 379 MET A CA 1
ATOM 2692 C C . MET A 1 379 ? 13.342 4.264 -25.383 1.00 90.88 379 MET A C 1
ATOM 2694 O O . MET A 1 379 ? 13.904 4.320 -26.475 1.00 90.88 379 MET A O 1
ATOM 2698 N N . ARG A 1 380 ? 13.637 5.123 -24.398 1.00 91.12 380 ARG A N 1
ATOM 2699 C CA . ARG A 1 380 ? 14.511 6.297 -24.600 1.00 91.12 380 ARG A CA 1
ATOM 2700 C C . ARG A 1 380 ? 15.514 6.528 -23.462 1.00 91.12 380 ARG A C 1
ATOM 2702 O O . ARG A 1 380 ? 15.093 6.753 -22.330 1.00 91.12 380 ARG A O 1
ATOM 2709 N N . SER A 1 381 ? 16.806 6.581 -23.789 1.00 88.56 381 SER A N 1
ATOM 2710 C CA . SER A 1 381 ? 17.900 6.992 -22.889 1.00 88.56 381 SER A CA 1
ATOM 2711 C C . SER A 1 381 ? 18.881 7.971 -23.560 1.00 88.56 381 SER A C 1
ATOM 2713 O O . SER A 1 381 ? 20.020 7.608 -23.847 1.00 88.56 381 SER A O 1
ATOM 2715 N N . PRO A 1 382 ? 18.491 9.236 -23.815 1.00 87.62 382 PRO A N 1
ATOM 2716 C CA . PRO A 1 382 ? 19.455 10.283 -24.171 1.00 87.62 382 PRO A CA 1
ATOM 2717 C C . PRO A 1 382 ? 20.587 10.360 -23.134 1.00 87.62 382 PRO A C 1
ATOM 2719 O O . PRO A 1 382 ? 20.300 10.437 -21.940 1.00 87.62 382 PRO A O 1
ATOM 2722 N N . GLY A 1 383 ? 21.844 10.292 -23.575 1.00 82.69 383 GLY A N 1
ATOM 2723 C CA . GLY A 1 383 ? 23.038 10.239 -22.720 1.00 82.69 383 GLY A CA 1
ATOM 2724 C C . GLY A 1 383 ? 23.201 8.953 -21.894 1.00 82.69 383 GLY A C 1
ATOM 2725 O O . GLY A 1 383 ? 24.003 8.929 -20.965 1.00 82.69 383 GLY A O 1
ATOM 2726 N N . GLY A 1 384 ? 22.426 7.897 -22.170 1.00 85.81 384 GLY A N 1
ATOM 2727 C CA . GLY A 1 384 ? 22.430 6.646 -21.405 1.00 85.81 384 GLY A CA 1
ATOM 2728 C C . GLY A 1 384 ? 22.480 5.403 -22.294 1.00 85.81 384 GLY A C 1
ATOM 2729 O O . GLY A 1 384 ? 22.155 5.450 -23.480 1.00 85.81 384 GLY A O 1
ATOM 2730 N N . ASN A 1 385 ? 22.896 4.273 -21.723 1.00 88.19 385 ASN A N 1
ATOM 2731 C CA . ASN A 1 385 ? 23.202 3.052 -22.472 1.00 88.19 385 ASN A CA 1
ATOM 2732 C C . ASN A 1 385 ? 22.140 1.959 -22.291 1.00 88.19 385 ASN A C 1
ATOM 2734 O O . ASN A 1 385 ? 21.537 1.817 -21.225 1.00 88.19 385 ASN A O 1
ATOM 2738 N N . PHE A 1 386 ? 21.983 1.119 -23.311 1.00 89.62 386 PHE A N 1
ATOM 2739 C CA . PHE A 1 386 ? 21.184 -0.103 -23.290 1.00 89.62 386 PHE A CA 1
ATOM 2740 C C . PHE A 1 386 ? 22.112 -1.326 -23.335 1.00 89.62 386 PHE A C 1
ATOM 2742 O O . PHE A 1 386 ? 22.875 -1.489 -24.284 1.00 89.62 386 PHE A O 1
ATOM 2749 N N . HIS A 1 387 ? 22.045 -2.217 -22.343 1.00 92.31 387 HIS A N 1
ATOM 2750 C CA . HIS A 1 387 ? 22.932 -3.378 -22.234 1.00 92.31 387 HIS A CA 1
ATOM 2751 C C . HIS A 1 387 ? 22.175 -4.690 -21.968 1.00 92.31 387 HIS A C 1
ATOM 2753 O O . HIS A 1 387 ? 21.382 -4.807 -21.031 1.00 92.31 387 HIS A O 1
ATOM 2759 N N . GLY A 1 388 ? 22.490 -5.730 -22.745 1.00 89.94 388 GLY A N 1
ATOM 2760 C CA . GLY A 1 388 ? 22.101 -7.116 -22.465 1.00 89.94 388 GLY A CA 1
ATOM 2761 C C . GLY A 1 388 ? 20.604 -7.402 -22.613 1.00 89.94 388 GLY A C 1
ATOM 2762 O O . GLY A 1 388 ? 20.075 -8.266 -21.909 1.00 89.94 388 GLY A O 1
ATOM 2763 N N . MET A 1 389 ? 19.918 -6.672 -23.495 1.00 89.12 389 MET A N 1
ATOM 2764 C CA . MET A 1 389 ? 18.479 -6.810 -23.730 1.00 89.12 389 MET A CA 1
ATOM 2765 C C . MET A 1 389 ? 18.150 -8.052 -24.561 1.00 89.12 389 MET A C 1
ATOM 2767 O O . MET A 1 389 ? 18.791 -8.313 -25.581 1.00 89.12 389 MET A O 1
ATOM 2771 N N . ARG A 1 390 ? 17.133 -8.820 -24.155 1.00 89.06 390 ARG A N 1
ATOM 2772 C CA . ARG A 1 390 ? 16.776 -10.094 -24.804 1.00 89.06 390 ARG A CA 1
ATOM 2773 C C . ARG A 1 390 ? 15.275 -10.180 -25.088 1.00 89.06 390 ARG A C 1
ATOM 2775 O O . ARG A 1 390 ? 14.474 -10.030 -24.169 1.00 89.06 390 ARG A O 1
ATOM 2782 N N . CYS A 1 391 ? 14.935 -10.468 -26.342 1.00 82.75 391 CYS A N 1
ATOM 2783 C CA . CYS A 1 391 ? 13.581 -10.521 -26.898 1.00 82.75 391 CYS A CA 1
ATOM 2784 C C . CYS A 1 391 ? 13.403 -11.728 -27.862 1.00 82.75 391 CYS A C 1
ATOM 2786 O O . CYS A 1 391 ? 13.266 -11.531 -29.062 1.00 82.75 391 CYS A O 1
ATOM 2788 N N . PRO A 1 392 ? 13.518 -13.004 -27.429 1.00 83.06 392 PRO A N 1
ATOM 2789 C CA . PRO A 1 392 ? 13.375 -14.139 -28.351 1.00 83.06 392 PRO A CA 1
ATOM 2790 C C . PRO A 1 392 ? 11.896 -14.370 -28.700 1.00 83.06 392 PRO A C 1
ATOM 2792 O O . PRO A 1 392 ? 11.103 -14.577 -27.775 1.00 83.06 392 PRO A O 1
ATOM 2795 N N . GLY A 1 393 ? 11.546 -14.375 -29.993 1.00 79.62 393 GLY A N 1
ATOM 2796 C CA . GLY A 1 393 ? 10.152 -14.302 -30.452 1.00 79.62 393 GLY A CA 1
ATOM 2797 C C . GLY A 1 393 ? 9.537 -12.965 -30.045 1.00 79.62 393 GLY A C 1
ATOM 2798 O O . GLY A 1 393 ? 8.783 -12.905 -29.072 1.00 79.62 393 GLY A O 1
ATOM 2799 N N . GLY A 1 394 ? 10.001 -11.883 -30.663 1.00 81.75 394 GLY A N 1
ATOM 2800 C CA . GLY A 1 394 ? 9.513 -10.536 -30.395 1.00 81.75 394 GLY A CA 1
ATOM 2801 C C . GLY A 1 394 ? 10.400 -9.442 -30.985 1.00 81.75 394 GLY A C 1
ATOM 2802 O O . GLY A 1 394 ? 11.594 -9.626 -31.252 1.00 81.75 394 GLY A O 1
ATOM 2803 N N . ASN A 1 395 ? 9.810 -8.263 -31.138 1.00 83.25 395 ASN A N 1
ATOM 2804 C CA . ASN A 1 395 ? 10.411 -7.103 -31.780 1.00 83.25 395 ASN A CA 1
ATOM 2805 C C . ASN A 1 395 ? 11.010 -6.119 -30.773 1.00 83.25 395 ASN A C 1
ATOM 2807 O O . ASN A 1 395 ? 10.562 -5.980 -29.628 1.00 83.25 395 ASN A O 1
ATOM 2811 N N . PHE A 1 396 ? 11.991 -5.366 -31.254 1.00 83.25 396 PHE A N 1
ATOM 2812 C CA . PHE A 1 396 ? 12.411 -4.097 -30.673 1.00 83.25 396 PHE A CA 1
ATOM 2813 C C . PHE A 1 396 ? 11.991 -2.980 -31.632 1.00 83.25 396 PHE A C 1
ATOM 2815 O O . PHE A 1 396 ? 12.383 -3.017 -32.793 1.00 83.25 396 PHE A O 1
ATOM 2822 N N . HIS A 1 397 ? 11.228 -1.987 -31.170 1.00 87.56 397 HIS A N 1
ATOM 2823 C CA . HIS A 1 397 ? 10.734 -0.903 -32.021 1.00 87.56 397 HIS A CA 1
ATOM 2824 C C . HIS A 1 397 ? 10.896 0.482 -31.374 1.00 87.56 397 HIS A C 1
ATOM 2826 O O . HIS A 1 397 ? 10.546 0.693 -30.209 1.00 87.56 397 HIS A O 1
ATOM 2832 N N . GLY A 1 398 ? 11.373 1.462 -32.147 1.00 85.94 398 GLY A N 1
ATOM 2833 C CA . GLY A 1 398 ? 11.346 2.880 -31.760 1.00 85.94 398 GLY A CA 1
ATOM 2834 C C . GLY A 1 398 ? 12.209 3.207 -30.537 1.00 85.94 398 GLY A C 1
ATOM 2835 O O . GLY A 1 398 ? 11.792 3.961 -29.655 1.00 85.94 398 GLY A O 1
ATOM 2836 N N . MET A 1 399 ? 13.393 2.600 -30.461 1.00 87.00 399 MET A N 1
ATOM 2837 C CA . MET A 1 399 ? 14.348 2.773 -29.365 1.00 87.00 399 MET A CA 1
ATOM 2838 C C . MET A 1 399 ? 15.371 3.880 -29.664 1.00 87.00 399 MET A C 1
ATOM 2840 O O . MET A 1 399 ? 15.836 3.992 -30.797 1.00 87.00 399 MET A O 1
ATOM 2844 N N . GLY A 1 400 ? 15.769 4.677 -28.666 1.00 87.25 400 GLY A N 1
ATOM 2845 C CA . GLY A 1 400 ? 16.699 5.795 -28.889 1.00 87.25 400 GLY A CA 1
ATOM 2846 C C . GLY A 1 400 ? 17.654 6.120 -27.736 1.00 87.25 400 GLY A C 1
ATOM 2847 O O . GLY A 1 400 ? 17.200 6.370 -26.619 1.00 87.25 400 GLY A O 1
ATOM 2848 N N . SER A 1 401 ? 18.950 6.217 -28.050 1.00 85.81 401 SER A N 1
ATOM 2849 C CA . SER A 1 401 ? 20.023 6.720 -27.175 1.00 85.81 401 SER A CA 1
ATOM 2850 C C . SER A 1 401 ? 20.946 7.717 -27.902 1.00 85.81 401 SER A C 1
ATOM 2852 O O . SER A 1 401 ? 22.091 7.392 -28.213 1.00 85.81 401 SER A O 1
ATOM 2854 N N . PRO A 1 402 ? 20.498 8.957 -28.182 1.00 85.06 402 PRO A N 1
ATOM 2855 C CA . PRO A 1 402 ? 21.412 10.030 -28.580 1.00 85.06 402 PRO A CA 1
ATOM 2856 C C . PRO A 1 402 ? 22.530 10.197 -27.539 1.00 85.06 402 PRO A C 1
ATOM 2858 O O . PRO A 1 402 ? 22.226 10.322 -26.353 1.00 85.06 402 PRO A O 1
ATOM 2861 N N . GLY A 1 403 ? 23.795 10.157 -27.962 1.00 80.00 403 GLY A N 1
ATOM 2862 C CA . GLY A 1 403 ? 24.969 10.185 -27.080 1.00 80.00 403 GLY A CA 1
ATOM 2863 C C . GLY A 1 403 ? 25.152 8.937 -26.203 1.00 80.00 403 GLY A C 1
ATOM 2864 O O . GLY A 1 403 ? 25.792 9.021 -25.159 1.00 80.00 403 GLY A O 1
ATOM 2865 N N . GLY A 1 404 ? 24.546 7.797 -26.555 1.00 83.12 404 GLY A N 1
ATOM 2866 C CA . GLY A 1 404 ? 24.593 6.569 -25.753 1.00 83.12 404 GLY A CA 1
ATOM 2867 C C . GLY A 1 404 ? 24.661 5.294 -26.595 1.00 83.12 404 GLY A C 1
ATOM 2868 O O . GLY A 1 404 ? 24.360 5.297 -27.788 1.00 83.12 404 GLY A O 1
ATOM 2869 N N . ASN A 1 405 ? 25.073 4.187 -25.974 1.00 86.00 405 ASN A N 1
ATOM 2870 C CA . ASN A 1 405 ? 25.430 2.951 -26.677 1.00 86.00 405 ASN A CA 1
ATOM 2871 C C . ASN A 1 405 ? 24.397 1.827 -26.487 1.00 86.00 405 ASN A C 1
ATOM 2873 O O . ASN A 1 405 ? 23.782 1.694 -25.426 1.00 86.00 405 ASN A O 1
ATOM 2877 N N . PHE A 1 406 ? 24.278 0.960 -27.491 1.00 86.62 406 PHE A N 1
ATOM 2878 C CA . PHE A 1 406 ? 23.486 -0.269 -27.469 1.00 86.62 406 PHE A CA 1
ATOM 2879 C C . PHE A 1 406 ? 24.414 -1.492 -27.522 1.00 86.62 406 PHE A C 1
ATOM 2881 O O . PHE A 1 406 ? 25.079 -1.728 -28.529 1.00 86.62 406 PHE A O 1
ATOM 2888 N N . HIS A 1 407 ? 24.446 -2.303 -26.463 1.00 89.62 407 HIS A N 1
ATOM 2889 C CA . HIS A 1 407 ? 25.342 -3.455 -26.337 1.00 89.62 407 HIS A CA 1
ATOM 2890 C C . HIS A 1 407 ? 24.588 -4.768 -26.069 1.00 89.62 407 HIS A C 1
ATOM 2892 O O . HIS A 1 407 ? 23.825 -4.884 -25.106 1.00 89.62 407 HIS A O 1
ATOM 2898 N N . GLY A 1 408 ? 24.858 -5.809 -26.859 1.00 86.06 408 GLY A N 1
ATOM 2899 C CA . GLY A 1 408 ? 24.389 -7.173 -26.587 1.00 86.06 408 GLY A CA 1
ATOM 2900 C C . GLY A 1 408 ? 22.869 -7.347 -26.687 1.00 86.06 408 GLY A C 1
ATOM 2901 O O . GLY A 1 408 ? 22.282 -8.096 -25.900 1.00 86.06 408 GLY A O 1
ATOM 2902 N N . MET A 1 409 ? 22.226 -6.632 -27.616 1.00 84.75 409 MET A N 1
ATOM 2903 C CA . MET A 1 409 ? 20.803 -6.798 -27.930 1.00 84.75 409 MET A CA 1
ATOM 2904 C C . MET A 1 409 ? 20.567 -8.085 -28.728 1.00 84.75 409 MET A C 1
ATOM 2906 O O . MET A 1 409 ? 21.247 -8.332 -29.726 1.00 84.75 409 MET A O 1
ATOM 2910 N N . ARG A 1 410 ? 19.578 -8.892 -28.326 1.00 84.62 410 ARG A N 1
ATOM 2911 C CA . ARG A 1 410 ? 19.226 -10.133 -29.032 1.00 84.62 410 ARG A CA 1
ATOM 2912 C C . ARG A 1 410 ? 17.722 -10.316 -29.223 1.00 84.62 410 ARG A C 1
ATOM 2914 O O . ARG A 1 410 ? 17.018 -10.501 -28.230 1.00 84.62 410 ARG A O 1
ATOM 2921 N N . SER A 1 411 ? 17.277 -10.393 -30.476 1.00 78.44 411 SER A N 1
ATOM 2922 C CA . SER A 1 411 ? 16.024 -11.065 -30.858 1.00 78.44 411 SER A CA 1
ATOM 2923 C C . SER A 1 411 ? 16.337 -12.433 -31.497 1.00 78.44 411 SER A C 1
ATOM 2925 O O . SER A 1 411 ? 17.505 -12.822 -31.608 1.00 78.44 411 SER A O 1
ATOM 2927 N N . CYS A 1 412 ? 15.306 -13.221 -31.793 1.00 67.56 412 CYS A N 1
ATOM 2928 C CA . CYS A 1 412 ? 15.328 -14.429 -32.625 1.00 67.56 412 CYS A CA 1
ATOM 2929 C C . CYS A 1 412 ? 13.969 -14.521 -33.339 1.00 67.56 412 CYS A C 1
ATOM 2931 O O . CYS A 1 412 ? 12.951 -14.511 -32.647 1.00 67.56 412 CYS A O 1
ATOM 2933 N N . GLY A 1 413 ? 13.975 -14.643 -34.670 1.00 60.34 413 GLY A N 1
ATOM 2934 C CA . GLY A 1 413 ? 12.793 -14.776 -35.534 1.00 60.34 413 GLY A CA 1
ATOM 2935 C C . GLY A 1 413 ? 12.080 -13.471 -35.915 1.00 60.34 413 GLY A C 1
ATOM 2936 O O . GLY A 1 413 ? 11.170 -13.510 -36.732 1.00 60.34 413 GLY A O 1
ATOM 2937 N N . GLU A 1 414 ? 12.455 -12.331 -35.325 1.00 73.25 414 GLU A N 1
ATOM 2938 C CA . GLU A 1 414 ? 11.714 -11.062 -35.433 1.00 73.25 414 GLU A CA 1
ATOM 2939 C C . GLU A 1 414 ? 12.658 -9.835 -35.434 1.00 73.25 414 GLU A C 1
ATOM 2941 O O . GLU A 1 414 ? 13.888 -9.971 -35.372 1.00 73.25 414 GLU A O 1
ATOM 2946 N N . ASN A 1 415 ? 12.103 -8.627 -35.573 1.00 77.75 415 ASN A N 1
ATOM 2947 C CA . ASN A 1 415 ? 12.835 -7.464 -36.078 1.00 77.75 415 ASN A CA 1
ATOM 2948 C C . ASN A 1 415 ? 13.431 -6.520 -35.006 1.00 77.75 415 ASN A C 1
ATOM 2950 O O . ASN A 1 415 ? 13.058 -6.499 -33.826 1.00 77.75 415 ASN A O 1
ATOM 2954 N N . LEU A 1 416 ? 14.372 -5.692 -35.469 1.00 80.00 416 LEU A N 1
ATOM 2955 C CA . LEU A 1 416 ? 15.011 -4.574 -34.774 1.00 80.00 416 LEU A CA 1
ATOM 2956 C C . LEU A 1 416 ? 14.775 -3.286 -35.578 1.00 80.00 416 LEU A C 1
ATOM 2958 O O . LEU A 1 416 ? 15.564 -2.935 -36.457 1.00 80.00 416 LEU A O 1
ATOM 2962 N N . ASP A 1 417 ? 13.686 -2.588 -35.252 1.00 83.62 417 ASP A N 1
ATOM 2963 C CA . ASP A 1 417 ? 13.095 -1.534 -36.077 1.00 83.62 417 ASP A CA 1
ATOM 2964 C C . ASP A 1 417 ? 13.280 -0.129 -35.482 1.00 83.62 417 ASP A C 1
ATOM 2966 O O . ASP A 1 417 ? 12.911 0.166 -34.339 1.00 83.62 417 ASP A O 1
ATOM 2970 N N . GLY A 1 418 ? 13.809 0.791 -36.290 1.00 80.75 418 GLY A N 1
ATOM 2971 C CA . GLY A 1 418 ? 13.849 2.220 -35.975 1.00 80.75 418 GLY A CA 1
ATOM 2972 C C . GLY A 1 418 ? 14.719 2.583 -34.766 1.00 80.75 418 GLY A C 1
ATOM 2973 O O . GLY A 1 418 ? 14.425 3.571 -34.092 1.00 80.75 418 GLY A O 1
ATOM 2974 N N . VAL A 1 419 ? 15.761 1.795 -34.479 1.00 82.75 419 VAL A N 1
ATOM 2975 C CA . VAL A 1 419 ? 16.692 2.009 -33.357 1.00 82.75 419 VAL A CA 1
ATOM 2976 C C . VAL A 1 419 ? 17.716 3.109 -33.692 1.00 82.75 419 VAL A C 1
ATOM 2978 O O . VAL A 1 419 ? 18.341 3.068 -34.752 1.00 82.75 419 VAL A O 1
ATOM 2981 N N . ARG A 1 420 ? 17.903 4.111 -32.818 1.00 85.81 420 ARG A N 1
ATOM 2982 C CA . ARG A 1 420 ? 18.701 5.323 -33.125 1.00 85.81 420 ARG A CA 1
ATOM 2983 C C . ARG A 1 420 ? 19.718 5.691 -32.031 1.00 85.81 420 ARG A C 1
ATOM 2985 O O . ARG A 1 420 ? 19.314 5.966 -30.903 1.00 85.81 420 ARG A O 1
ATOM 2992 N N . SER A 1 421 ? 20.998 5.804 -32.393 1.00 82.06 421 SER A N 1
ATOM 2993 C CA . SER A 1 421 ? 22.087 6.344 -31.551 1.00 82.06 421 SER A CA 1
ATOM 2994 C C . SER A 1 421 ? 22.988 7.330 -32.314 1.00 82.06 421 SER A C 1
ATOM 2996 O O . SER A 1 421 ? 24.116 6.990 -32.661 1.00 82.06 421 SER A O 1
ATOM 2998 N N . PRO A 1 422 ? 22.535 8.566 -32.598 1.00 82.38 422 PRO A N 1
ATOM 2999 C CA . PRO A 1 422 ? 23.447 9.637 -33.007 1.00 82.38 422 PRO A CA 1
ATOM 3000 C C . PRO A 1 422 ? 24.506 9.874 -31.918 1.00 82.38 422 PRO A C 1
ATOM 3002 O O . PRO A 1 422 ? 24.137 9.994 -30.748 1.00 82.38 422 PRO A O 1
ATOM 3005 N N . GLY A 1 423 ? 25.790 9.920 -32.275 1.00 78.12 423 GLY A N 1
ATOM 3006 C CA . GLY A 1 423 ? 26.915 10.051 -31.340 1.00 78.12 423 GLY A CA 1
ATOM 3007 C C . GLY A 1 423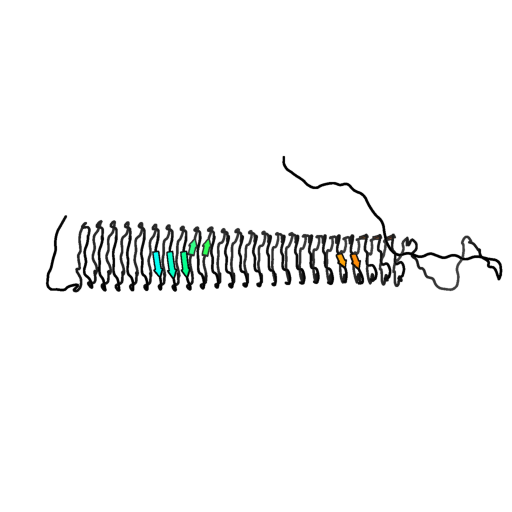 ? 27.089 8.858 -30.389 1.00 78.12 423 GLY A C 1
ATOM 3008 O O . GLY A 1 423 ? 27.538 9.037 -29.260 1.00 78.12 423 GLY A O 1
ATOM 3009 N N . GLY A 1 424 ? 26.653 7.659 -30.788 1.00 82.75 424 GLY A N 1
ATOM 3010 C CA . GLY A 1 424 ? 26.726 6.439 -29.978 1.00 82.75 424 GLY A CA 1
ATOM 3011 C C . GLY A 1 424 ? 27.297 5.253 -30.752 1.00 82.75 424 GLY A C 1
ATOM 3012 O O . GLY A 1 424 ? 27.791 5.403 -31.862 1.00 82.75 424 GLY A O 1
ATOM 3013 N N . ASN A 1 425 ? 27.237 4.050 -30.180 1.00 84.50 425 ASN A N 1
ATOM 3014 C CA . ASN A 1 425 ? 27.712 2.834 -30.844 1.00 84.50 425 ASN A CA 1
ATOM 3015 C C . ASN A 1 425 ? 26.739 1.664 -30.655 1.00 84.50 425 ASN A C 1
ATOM 3017 O O . ASN A 1 425 ? 26.096 1.522 -29.611 1.00 84.50 425 ASN A O 1
ATOM 3021 N N . PHE A 1 426 ? 26.695 0.783 -31.651 1.00 83.31 426 PHE A N 1
ATOM 3022 C CA . PHE A 1 426 ? 25.983 -0.491 -31.637 1.00 83.31 426 PHE A CA 1
ATOM 3023 C C . PHE A 1 426 ? 26.992 -1.640 -31.576 1.00 83.31 426 PHE A C 1
ATOM 3025 O O . PHE A 1 426 ? 27.790 -1.800 -32.495 1.00 83.31 426 PHE A O 1
ATOM 3032 N N . HIS A 1 427 ? 26.955 -2.468 -30.530 1.00 88.56 427 HIS A N 1
ATOM 3033 C CA . HIS A 1 427 ? 27.890 -3.584 -30.357 1.00 88.56 427 HIS A CA 1
ATOM 3034 C C . HIS A 1 427 ? 27.178 -4.916 -30.076 1.00 88.56 427 HIS A C 1
ATOM 3036 O O . HIS A 1 427 ? 26.322 -5.014 -29.191 1.00 88.56 427 HIS A O 1
ATOM 3042 N N . GLY A 1 428 ? 27.573 -5.975 -30.789 1.00 85.50 428 GLY A N 1
ATOM 3043 C CA . GLY A 1 428 ? 27.190 -7.358 -30.477 1.00 85.50 428 GLY A CA 1
ATOM 3044 C C . GLY A 1 428 ? 25.691 -7.642 -30.625 1.00 85.50 428 GLY A C 1
ATOM 3045 O O . GLY A 1 428 ? 25.113 -8.373 -29.817 1.00 85.50 428 GLY A O 1
ATOM 3046 N N . MET A 1 429 ? 25.043 -7.031 -31.619 1.00 84.50 429 MET A N 1
ATOM 3047 C CA . MET A 1 429 ? 23.614 -7.217 -31.878 1.00 84.50 429 MET A CA 1
ATOM 3048 C C . MET A 1 429 ? 23.341 -8.494 -32.674 1.00 84.50 429 MET A C 1
ATOM 3050 O O . MET A 1 429 ? 24.049 -8.798 -33.635 1.00 84.50 429 MET A O 1
ATOM 3054 N N . ARG A 1 430 ? 22.277 -9.228 -32.333 1.00 84.69 430 ARG A N 1
ATOM 3055 C CA . ARG A 1 430 ? 21.931 -10.475 -33.030 1.00 84.69 430 ARG A CA 1
ATOM 3056 C C . ARG A 1 430 ? 20.422 -10.637 -33.230 1.00 84.69 430 ARG A C 1
ATOM 3058 O O . ARG A 1 430 ? 19.685 -10.615 -32.247 1.00 84.69 430 ARG A O 1
ATOM 3065 N N . SER A 1 431 ? 19.982 -10.906 -34.459 1.00 81.56 431 SER A N 1
ATOM 3066 C CA . SER A 1 431 ? 18.639 -11.448 -34.721 1.00 81.56 431 SER A CA 1
ATOM 3067 C C . SER A 1 431 ? 18.679 -12.542 -35.791 1.00 81.56 431 SER A C 1
ATOM 3069 O O . SER A 1 431 ? 18.636 -12.243 -36.976 1.00 81.56 431 SER A O 1
ATOM 3071 N N . PRO A 1 432 ? 18.832 -13.825 -35.415 1.00 81.62 432 PRO A N 1
ATOM 3072 C CA . PRO A 1 432 ? 18.762 -14.928 -36.369 1.00 81.62 432 PRO A CA 1
ATOM 3073 C C . PRO A 1 432 ? 17.317 -15.096 -36.849 1.00 81.62 432 PRO A C 1
ATOM 3075 O O . PRO A 1 432 ? 16.418 -15.163 -36.007 1.00 81.62 432 PRO A O 1
ATOM 3078 N N . GLY A 1 433 ? 17.109 -15.168 -38.164 1.00 77.50 433 GLY A N 1
ATOM 3079 C CA . GLY A 1 433 ? 15.792 -15.257 -38.798 1.00 77.50 433 GLY A CA 1
ATOM 3080 C C . GLY A 1 433 ? 14.947 -13.984 -38.687 1.00 77.50 433 GLY A C 1
ATOM 3081 O O . GLY A 1 433 ? 13.729 -14.082 -38.733 1.00 77.50 433 GLY A O 1
ATOM 3082 N N . GLY A 1 434 ? 15.554 -12.813 -38.460 1.00 80.06 434 GLY A N 1
ATOM 3083 C CA . GLY A 1 434 ? 14.829 -11.560 -38.224 1.00 80.06 434 GLY A CA 1
ATOM 3084 C C . GLY A 1 434 ? 15.621 -10.326 -38.656 1.00 80.06 434 GLY A C 1
ATOM 3085 O O . GLY A 1 434 ? 16.854 -10.344 -38.682 1.00 80.06 434 GLY A O 1
ATOM 3086 N N . ASN A 1 435 ? 14.926 -9.257 -39.042 1.00 82.94 435 ASN A N 1
ATOM 3087 C CA . ASN A 1 435 ? 15.532 -8.158 -39.797 1.00 82.94 435 ASN A CA 1
ATOM 3088 C C . ASN A 1 435 ? 16.063 -7.027 -38.899 1.00 82.94 435 ASN A C 1
ATOM 3090 O O . ASN A 1 435 ? 15.576 -6.802 -37.792 1.00 82.94 435 ASN A O 1
ATOM 3094 N N . PHE A 1 436 ? 17.027 -6.265 -39.411 1.00 83.19 436 PHE A N 1
ATOM 3095 C CA . PHE A 1 436 ? 17.395 -4.944 -38.896 1.00 83.19 436 PHE A CA 1
ATOM 3096 C C . PHE A 1 436 ? 16.831 -3.884 -39.852 1.00 83.19 436 PHE A C 1
ATOM 3098 O O . PHE A 1 436 ? 17.246 -3.847 -41.011 1.00 83.19 436 PHE A O 1
ATOM 3105 N N . HIS A 1 437 ? 15.908 -3.024 -39.408 1.00 85.56 437 HIS A N 1
ATOM 3106 C CA . HIS A 1 437 ? 15.284 -2.012 -40.272 1.00 85.56 437 HIS A CA 1
ATOM 3107 C C . HIS A 1 437 ? 15.410 -0.590 -39.707 1.00 85.56 437 HIS A C 1
ATOM 3109 O O . HIS A 1 437 ? 15.121 -0.326 -38.540 1.00 85.56 437 HIS A O 1
ATOM 3115 N N . GLY A 1 438 ? 15.796 0.370 -40.552 1.00 82.62 438 GLY A N 1
ATOM 3116 C CA . GLY A 1 438 ? 15.743 1.802 -40.234 1.00 82.62 438 GLY A CA 1
ATOM 3117 C C . GLY A 1 438 ? 16.654 2.240 -39.081 1.00 82.62 438 GLY A C 1
ATOM 3118 O O . GLY A 1 438 ? 16.382 3.261 -38.438 1.00 82.62 438 GLY A O 1
ATOM 3119 N N . MET A 1 439 ? 17.702 1.466 -38.786 1.00 83.50 439 MET A N 1
ATOM 3120 C CA . MET A 1 439 ? 18.678 1.780 -37.744 1.00 83.50 439 MET A CA 1
ATOM 3121 C C . MET A 1 439 ? 19.567 2.960 -38.138 1.00 83.50 439 MET A C 1
ATOM 3123 O O . MET A 1 439 ? 20.003 3.043 -39.285 1.00 83.50 439 MET A O 1
ATOM 3127 N N . ARG A 1 440 ? 19.875 3.864 -37.197 1.00 83.94 440 ARG A N 1
ATOM 3128 C CA . ARG A 1 440 ? 20.686 5.067 -37.479 1.00 83.94 440 ARG A CA 1
ATOM 3129 C C . ARG A 1 440 ? 21.728 5.351 -36.394 1.00 83.94 440 ARG A C 1
ATOM 3131 O O . ARG A 1 440 ? 21.358 5.447 -35.223 1.00 83.94 440 ARG A O 1
ATOM 3138 N N . CYS A 1 441 ? 22.990 5.539 -36.787 1.00 79.81 441 CYS A N 1
ATOM 3139 C CA . CYS A 1 441 ? 24.114 5.811 -35.877 1.00 79.81 441 CYS A CA 1
ATOM 3140 C C . CYS A 1 441 ? 25.055 6.994 -36.250 1.00 79.81 441 CYS A C 1
ATOM 3142 O O . CYS A 1 441 ? 26.250 6.843 -36.021 1.00 79.81 441 CYS A O 1
ATOM 3144 N N . PRO A 1 442 ? 24.597 8.150 -36.798 1.00 82.00 442 PRO A N 1
ATOM 3145 C CA . PRO A 1 442 ? 25.506 9.226 -37.241 1.00 82.00 442 PRO A CA 1
ATOM 3146 C C . PRO A 1 442 ? 26.546 9.634 -36.187 1.00 82.00 442 PRO A C 1
ATOM 3148 O O . PRO A 1 442 ? 26.171 9.838 -35.031 1.00 82.00 442 PRO A O 1
ATOM 3151 N N . GLY A 1 443 ? 27.814 9.776 -36.579 1.00 78.81 443 GLY A N 1
ATOM 3152 C CA . GLY A 1 443 ? 28.945 10.031 -35.683 1.00 78.81 443 GLY A CA 1
ATOM 3153 C C . GLY A 1 443 ? 29.262 8.846 -34.765 1.00 78.81 443 GLY A C 1
ATOM 3154 O O . GLY A 1 443 ? 29.533 9.045 -33.581 1.00 78.81 443 GLY A O 1
ATOM 3155 N N . GLY A 1 444 ? 29.119 7.611 -35.258 1.00 81.44 444 GLY A N 1
ATOM 3156 C CA . GLY A 1 444 ? 29.081 6.417 -34.416 1.00 81.44 444 GLY A CA 1
ATOM 3157 C C . GLY A 1 444 ? 29.286 5.097 -35.160 1.00 81.44 444 GLY A C 1
ATOM 3158 O O . GLY A 1 444 ? 29.209 5.038 -36.385 1.00 81.44 444 GLY A O 1
ATOM 3159 N N . ASN A 1 445 ? 29.569 4.013 -34.431 1.00 83.88 445 ASN A N 1
ATOM 3160 C CA . ASN A 1 445 ? 30.022 2.753 -35.038 1.00 83.88 445 ASN A CA 1
ATOM 3161 C C . ASN A 1 445 ? 29.036 1.592 -34.868 1.00 83.88 445 ASN A C 1
ATOM 3163 O O . ASN A 1 445 ? 28.465 1.381 -33.794 1.00 83.88 445 ASN A O 1
ATOM 3167 N N . PHE A 1 446 ? 28.924 0.770 -35.912 1.00 83.38 446 PHE A N 1
ATOM 3168 C CA . PHE A 1 446 ? 28.255 -0.529 -35.883 1.00 83.38 446 PHE A CA 1
ATOM 3169 C C . PHE A 1 446 ? 29.299 -1.654 -35.825 1.00 83.38 446 PHE A C 1
ATOM 3171 O O . PHE A 1 446 ? 30.092 -1.819 -36.752 1.00 83.38 446 PHE A O 1
ATOM 3178 N N . HIS A 1 447 ? 29.290 -2.454 -34.755 1.00 87.75 447 HIS A N 1
ATOM 3179 C CA . HIS A 1 447 ? 30.237 -3.548 -34.544 1.00 87.75 447 HIS A CA 1
ATOM 3180 C C . HIS A 1 447 ? 29.546 -4.886 -34.222 1.00 87.75 447 HIS A C 1
ATOM 3182 O O . HIS A 1 447 ? 28.759 -5.003 -33.279 1.00 87.75 447 HIS A O 1
ATOM 3188 N N . GLY A 1 448 ? 29.903 -5.940 -34.958 1.00 85.44 448 GLY A N 1
ATOM 3189 C CA . GLY A 1 448 ? 29.537 -7.322 -34.629 1.00 85.44 448 GLY A CA 1
ATOM 3190 C C . GLY A 1 448 ? 28.043 -7.643 -34.763 1.00 85.44 448 GLY A C 1
ATOM 3191 O O . GLY A 1 448 ? 27.535 -8.486 -34.020 1.00 85.44 448 GLY A O 1
ATOM 3192 N N . MET A 1 449 ? 27.329 -6.969 -35.671 1.00 85.38 449 MET A N 1
ATOM 3193 C CA . MET A 1 449 ? 25.909 -7.225 -35.942 1.00 85.38 449 MET A CA 1
ATOM 3194 C C . MET A 1 449 ? 25.715 -8.495 -36.780 1.00 85.38 449 MET A C 1
ATOM 3196 O O . MET A 1 449 ? 26.348 -8.645 -37.825 1.00 85.38 449 MET A O 1
ATOM 3200 N N . ARG A 1 450 ? 24.807 -9.397 -36.375 1.00 85.56 450 ARG A N 1
ATOM 3201 C CA . ARG A 1 450 ? 24.555 -10.660 -37.100 1.00 85.56 450 ARG A CA 1
ATOM 3202 C C . ARG A 1 450 ? 23.066 -10.994 -37.271 1.00 85.56 450 ARG A C 1
ATOM 3204 O O . ARG A 1 450 ? 22.371 -11.198 -36.271 1.00 85.56 450 ARG A O 1
ATOM 3211 N N . SER A 1 451 ? 22.620 -11.169 -38.518 1.00 82.38 451 SER A N 1
ATOM 3212 C CA . SER A 1 451 ? 21.311 -11.745 -38.882 1.00 82.38 451 SER A CA 1
ATOM 3213 C C . SER A 1 451 ? 21.445 -12.926 -39.867 1.00 82.38 451 SER A C 1
ATOM 3215 O O . SER A 1 451 ? 21.223 -12.790 -41.067 1.00 82.38 451 SER A O 1
ATOM 3217 N N . PRO A 1 452 ? 21.835 -14.127 -39.393 1.00 83.00 452 PRO A N 1
ATOM 3218 C CA . PRO A 1 452 ? 21.714 -15.344 -40.197 1.00 83.00 452 PRO A CA 1
ATOM 3219 C C . PRO A 1 452 ? 20.256 -15.563 -40.616 1.00 83.00 452 PRO A C 1
ATOM 3221 O O . PRO A 1 452 ? 19.390 -15.595 -39.740 1.00 83.00 452 PRO A O 1
ATOM 3224 N N . GLY A 1 453 ? 19.989 -15.717 -41.914 1.00 80.38 453 GLY A N 1
ATOM 3225 C CA . GLY A 1 453 ? 18.635 -15.898 -42.449 1.00 80.38 453 GLY A CA 1
ATOM 3226 C C . GLY A 1 453 ? 17.721 -14.666 -42.359 1.00 80.38 453 GLY A C 1
ATOM 3227 O O . GLY A 1 453 ? 16.506 -14.831 -42.298 1.00 80.38 453 GLY A O 1
ATOM 3228 N N . GLY A 1 454 ? 18.265 -13.447 -42.277 1.00 81.19 454 GLY A N 1
ATOM 3229 C CA . GLY A 1 454 ? 17.469 -12.215 -42.230 1.00 81.19 454 GLY A CA 1
ATOM 3230 C C . GLY A 1 454 ? 18.205 -11.001 -42.802 1.00 81.19 454 GLY A C 1
ATOM 3231 O O . GLY A 1 454 ? 19.409 -11.044 -43.063 1.00 81.19 454 GLY A O 1
ATOM 3232 N N . ASN A 1 455 ? 17.462 -9.919 -43.046 1.00 84.94 455 ASN A N 1
ATOM 3233 C CA . ASN A 1 455 ? 17.926 -8.798 -43.865 1.00 84.94 455 ASN A CA 1
ATOM 3234 C C . ASN A 1 455 ? 18.361 -7.576 -43.037 1.00 84.94 455 ASN A C 1
ATOM 3236 O O . ASN A 1 455 ? 17.891 -7.361 -41.918 1.00 84.94 455 ASN A O 1
ATOM 3240 N N . PHE A 1 456 ? 19.197 -6.724 -43.632 1.00 83.88 456 PHE A N 1
ATOM 3241 C CA . PHE A 1 456 ? 19.483 -5.370 -43.148 1.00 83.88 456 PHE A CA 1
ATOM 3242 C C . PHE A 1 456 ? 18.906 -4.354 -44.143 1.00 83.88 456 PHE A C 1
ATOM 3244 O O . PHE A 1 456 ? 19.298 -4.350 -45.309 1.00 83.88 456 PHE A O 1
ATOM 3251 N N . HIS A 1 457 ? 17.994 -3.483 -43.708 1.00 85.75 457 HIS A N 1
ATOM 3252 C CA . HIS A 1 457 ? 17.325 -2.514 -44.579 1.00 85.75 457 HIS A CA 1
ATOM 3253 C C . HIS A 1 457 ? 17.356 -1.091 -44.005 1.00 85.75 457 HIS A C 1
ATOM 3255 O O . HIS A 1 457 ? 17.010 -0.872 -42.845 1.00 85.75 457 HIS A O 1
ATOM 3261 N N . GLY A 1 458 ? 17.715 -0.093 -44.815 1.00 82.25 458 GLY A N 1
ATOM 3262 C CA . GLY A 1 458 ? 17.649 1.317 -44.402 1.00 82.25 458 GLY A CA 1
ATOM 3263 C C . GLY A 1 458 ? 18.611 1.669 -43.259 1.00 82.25 458 GLY A C 1
ATOM 3264 O O . GLY A 1 458 ? 18.289 2.511 -42.417 1.00 82.25 458 GLY A O 1
ATOM 3265 N N . MET A 1 459 ? 19.759 0.986 -43.200 1.00 83.25 459 MET A N 1
ATOM 3266 C CA . MET A 1 459 ? 20.845 1.269 -42.258 1.00 83.25 459 MET A CA 1
ATOM 3267 C C . MET A 1 459 ? 21.471 2.623 -42.604 1.00 83.25 459 MET A C 1
ATOM 3269 O O . MET A 1 459 ? 21.972 2.792 -43.712 1.00 83.25 459 MET A O 1
ATOM 3273 N N . GLY A 1 460 ? 21.467 3.573 -41.671 1.00 81.81 460 GLY A N 1
ATOM 3274 C CA . GLY A 1 460 ? 22.062 4.896 -41.864 1.00 81.81 460 GLY A CA 1
ATOM 3275 C C . GLY A 1 460 ? 23.275 5.127 -40.969 1.00 81.81 460 GLY A C 1
ATOM 3276 O O . GLY A 1 460 ? 23.135 5.168 -39.742 1.00 81.81 460 GLY A O 1
ATOM 3277 N N . ASN A 1 461 ? 24.433 5.356 -41.583 1.00 78.81 461 ASN A N 1
ATOM 3278 C CA . ASN A 1 461 ? 25.574 5.981 -40.932 1.00 78.81 461 ASN A CA 1
ATOM 3279 C C . ASN A 1 461 ? 26.046 7.220 -41.704 1.00 78.81 461 ASN A C 1
ATOM 3281 O O . ASN A 1 461 ? 25.895 7.325 -42.921 1.00 78.81 461 ASN A O 1
ATOM 3285 N N . HIS A 1 462 ? 26.601 8.161 -40.961 1.00 75.81 462 HIS A N 1
ATOM 3286 C CA . HIS A 1 462 ? 27.313 9.325 -41.466 1.00 75.81 462 HIS A CA 1
ATOM 3287 C C . HIS A 1 462 ? 28.492 9.496 -40.517 1.00 75.81 462 HIS A C 1
ATOM 3289 O O . HIS A 1 462 ? 28.277 9.441 -39.307 1.00 75.81 462 HIS A O 1
ATOM 3295 N N . ASP A 1 463 ? 29.705 9.637 -41.046 1.00 72.19 463 ASP A N 1
ATOM 3296 C CA . ASP A 1 463 ? 30.905 9.897 -40.242 1.00 72.19 463 ASP A CA 1
ATOM 3297 C C . ASP A 1 463 ? 31.180 8.794 -39.187 1.00 72.19 463 ASP A C 1
ATOM 3299 O O . ASP A 1 463 ? 31.439 9.070 -38.015 1.00 72.19 463 ASP A O 1
ATOM 3303 N N . GLY A 1 464 ? 31.078 7.516 -39.587 1.00 71.06 464 GLY A N 1
ATOM 3304 C CA . GLY A 1 464 ? 31.295 6.368 -38.695 1.00 71.06 464 GLY A CA 1
ATOM 3305 C C . GLY A 1 464 ? 31.322 4.993 -39.385 1.00 71.06 464 GLY A C 1
ATOM 3306 O O . GLY A 1 464 ? 30.852 4.830 -40.513 1.00 71.06 464 GLY A O 1
ATOM 3307 N N . ASN A 1 465 ? 31.864 3.977 -38.698 1.00 81.25 465 ASN A N 1
ATOM 3308 C CA . ASN A 1 465 ? 32.293 2.719 -39.332 1.00 81.25 465 ASN A CA 1
ATOM 3309 C C . ASN A 1 465 ? 31.296 1.548 -39.203 1.00 81.25 465 ASN A C 1
ATOM 3311 O O . ASN A 1 465 ? 30.475 1.482 -38.281 1.00 81.25 465 ASN A O 1
ATOM 3315 N N . PHE A 1 466 ? 31.436 0.567 -40.105 1.00 82.06 466 PHE A N 1
ATOM 3316 C CA . PHE A 1 466 ? 30.753 -0.733 -40.072 1.00 82.06 466 PHE A CA 1
ATOM 3317 C C . PHE A 1 466 ? 31.780 -1.878 -40.014 1.00 82.06 466 PHE A C 1
ATOM 3319 O O . PHE A 1 466 ? 32.528 -2.103 -40.968 1.00 82.06 466 PHE A O 1
ATOM 3326 N N . HIS A 1 467 ? 31.812 -2.640 -38.918 1.00 83.56 467 HIS A N 1
ATOM 3327 C CA . HIS A 1 467 ? 32.786 -3.721 -38.707 1.00 83.56 467 HIS A CA 1
ATOM 3328 C C . HIS A 1 467 ? 32.119 -5.021 -38.231 1.00 83.56 467 HIS A C 1
ATOM 3330 O O . HIS A 1 467 ? 31.313 -5.027 -37.299 1.00 83.56 467 HIS A O 1
ATOM 3336 N N . GLY A 1 468 ? 32.469 -6.161 -38.837 1.00 81.62 468 GLY A N 1
ATOM 3337 C CA . GLY A 1 468 ? 31.959 -7.472 -38.401 1.00 81.62 468 GLY A CA 1
ATOM 3338 C C . GLY A 1 468 ? 30.450 -7.671 -38.620 1.00 81.62 468 GLY A C 1
ATOM 3339 O O . GLY A 1 468 ? 29.804 -8.377 -37.843 1.00 81.62 468 GLY A O 1
ATOM 3340 N N . MET A 1 469 ? 29.905 -7.027 -39.656 1.00 80.94 469 MET A N 1
ATOM 3341 C CA . MET A 1 469 ? 28.521 -7.143 -40.133 1.00 80.94 469 MET A CA 1
ATOM 3342 C C . MET A 1 469 ? 28.281 -8.488 -40.838 1.00 80.94 469 MET A C 1
ATOM 3344 O O . MET A 1 469 ? 29.125 -8.904 -41.632 1.00 80.94 469 MET A O 1
ATOM 3348 N N . GLY A 1 470 ? 27.129 -9.149 -40.654 1.00 79.88 470 GLY A N 1
ATOM 3349 C CA . GLY A 1 470 ? 26.847 -10.367 -41.434 1.00 79.88 470 GLY A CA 1
ATOM 3350 C C . GLY A 1 470 ? 25.410 -10.900 -41.468 1.00 79.88 470 GLY A C 1
ATOM 3351 O O . GLY A 1 470 ? 24.783 -11.092 -40.422 1.00 79.88 470 GLY A O 1
ATOM 3352 N N . SER A 1 471 ? 24.968 -11.258 -42.681 1.00 76.88 471 SER A N 1
ATOM 3353 C CA . SER A 1 471 ? 23.776 -12.070 -42.975 1.00 76.88 471 SER A CA 1
ATOM 3354 C C . SER A 1 471 ? 24.105 -13.258 -43.890 1.00 76.88 471 SER A C 1
ATOM 3356 O O . SER A 1 471 ? 23.883 -13.184 -45.095 1.00 76.88 471 SER A O 1
ATOM 3358 N N . PRO A 1 472 ? 24.613 -14.388 -43.366 1.00 76.06 472 PRO A N 1
ATOM 3359 C CA . PRO A 1 472 ? 24.602 -15.627 -44.139 1.00 76.06 472 PRO A CA 1
ATOM 3360 C C . PRO A 1 472 ? 23.142 -16.027 -44.418 1.00 76.06 472 PRO A C 1
ATOM 3362 O O . PRO A 1 472 ? 22.374 -16.256 -43.480 1.00 76.06 472 PRO A O 1
ATOM 3365 N N . GLY A 1 473 ? 22.760 -16.067 -45.699 1.00 72.00 473 GLY A N 1
ATOM 3366 C CA . GLY A 1 473 ? 21.395 -16.370 -46.146 1.00 72.00 473 GLY A CA 1
ATOM 3367 C C . GLY A 1 473 ? 20.395 -15.206 -46.056 1.00 72.00 473 GLY A C 1
ATOM 3368 O O . GLY A 1 473 ? 19.217 -15.456 -45.825 1.00 72.00 473 GLY A O 1
ATOM 3369 N N . GLY A 1 474 ? 20.834 -13.949 -46.188 1.00 72.38 474 GLY A N 1
ATOM 3370 C CA . GLY A 1 474 ? 19.939 -12.783 -46.221 1.00 72.38 474 GLY A CA 1
ATOM 3371 C C . GLY A 1 474 ? 20.567 -11.561 -46.898 1.00 72.38 474 GLY A C 1
ATOM 3372 O O . GLY A 1 474 ? 21.781 -11.503 -47.084 1.00 72.38 474 GLY A O 1
ATOM 3373 N N . ASN A 1 475 ? 19.739 -10.578 -47.258 1.00 79.44 475 ASN A N 1
ATOM 3374 C CA . ASN A 1 475 ? 20.127 -9.442 -48.098 1.00 79.44 475 ASN A CA 1
ATOM 3375 C C . ASN A 1 475 ? 20.422 -8.173 -47.281 1.00 79.44 475 ASN A C 1
ATOM 3377 O O . ASN A 1 475 ? 19.800 -7.913 -46.248 1.00 79.44 475 ASN A O 1
ATOM 3381 N N . PHE A 1 476 ? 21.301 -7.312 -47.796 1.00 79.50 476 PHE A N 1
ATOM 3382 C CA . PHE A 1 47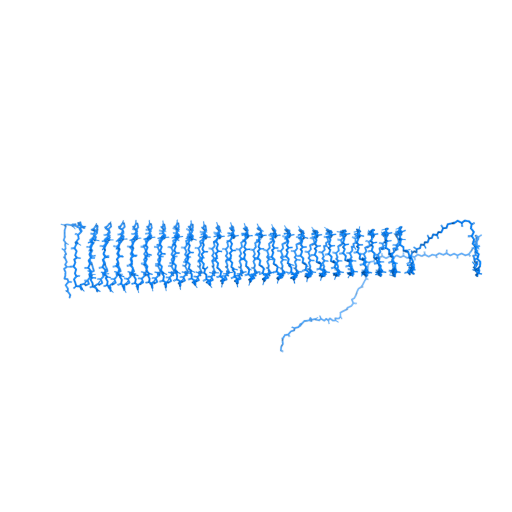6 ? 21.387 -5.908 -47.380 1.00 79.50 476 PHE A CA 1
ATOM 3383 C C . PHE A 1 476 ? 20.723 -5.019 -48.448 1.00 79.50 476 PHE A C 1
ATOM 3385 O O . PHE A 1 476 ? 20.886 -5.274 -49.641 1.00 79.50 476 PHE A O 1
ATOM 3392 N N . HIS A 1 477 ? 19.991 -3.975 -48.051 1.00 77.38 477 HIS A N 1
ATOM 3393 C CA . HIS A 1 477 ? 19.379 -2.984 -48.951 1.00 77.38 477 HIS A CA 1
ATOM 3394 C C . HIS A 1 477 ? 19.346 -1.589 -48.310 1.00 77.38 477 HIS A C 1
ATOM 3396 O O . HIS A 1 477 ? 19.144 -1.450 -47.104 1.00 77.38 477 HIS A O 1
ATOM 3402 N N . GLY A 1 478 ? 19.521 -0.533 -49.110 1.00 70.31 478 GLY A N 1
ATOM 3403 C CA . GLY A 1 478 ? 19.443 0.847 -48.614 1.00 70.31 478 GLY A CA 1
ATOM 3404 C C . GLY A 1 478 ? 20.422 1.152 -47.471 1.00 70.31 478 GLY A C 1
ATOM 3405 O O . GLY A 1 478 ? 20.074 1.894 -46.554 1.00 70.31 478 GLY A O 1
ATOM 3406 N N . MET A 1 479 ? 21.614 0.544 -47.482 1.00 70.38 479 MET A N 1
ATOM 3407 C CA . MET A 1 479 ? 22.691 0.909 -46.561 1.00 70.38 479 MET A CA 1
ATOM 3408 C C . MET A 1 479 ? 23.302 2.235 -47.017 1.00 70.38 479 MET A C 1
ATOM 3410 O O . MET A 1 479 ? 24.039 2.284 -47.997 1.00 70.38 479 MET A O 1
ATOM 3414 N N . GLY A 1 480 ? 22.976 3.315 -46.314 1.00 62.25 480 GLY A N 1
ATOM 3415 C CA . GLY A 1 480 ? 23.587 4.617 -46.524 1.00 62.25 480 GLY A CA 1
ATOM 3416 C C . GLY A 1 480 ? 24.786 4.786 -45.604 1.00 62.25 480 GLY A C 1
ATOM 3417 O O . GLY A 1 480 ? 24.600 4.941 -44.399 1.00 62.25 480 GLY A O 1
ATOM 3418 N N . ASN A 1 481 ? 25.991 4.814 -46.173 1.00 56.97 481 ASN A N 1
ATOM 3419 C CA . ASN A 1 481 ? 27.134 5.475 -45.554 1.00 56.97 481 ASN A CA 1
ATOM 3420 C C . ASN A 1 481 ? 27.611 6.603 -46.474 1.00 56.97 481 ASN A C 1
ATOM 3422 O O . ASN A 1 481 ? 27.881 6.352 -47.648 1.00 56.97 481 ASN A O 1
ATOM 3426 N N . ARG A 1 482 ? 27.740 7.833 -45.967 1.00 48.09 482 ARG A N 1
ATOM 3427 C CA . ARG A 1 482 ? 28.396 8.924 -46.714 1.00 48.09 482 ARG A CA 1
ATOM 3428 C C . ARG A 1 482 ? 29.884 8.994 -46.336 1.00 48.09 482 ARG A C 1
ATOM 3430 O O . ARG A 1 482 ? 30.333 9.999 -45.810 1.00 48.09 482 ARG A O 1
ATOM 3437 N N . GLY A 1 483 ? 30.610 7.906 -46.627 1.00 44.19 483 GLY A N 1
ATOM 3438 C CA . GLY A 1 483 ? 32.066 7.756 -46.448 1.00 44.19 483 GLY A CA 1
ATOM 3439 C C . GLY A 1 483 ? 32.488 6.831 -45.291 1.00 44.19 483 GLY A C 1
ATOM 3440 O O . GLY A 1 483 ? 32.023 6.992 -44.168 1.00 44.19 483 GLY A O 1
ATOM 3441 N N . GLY A 1 484 ? 33.378 5.861 -45.552 1.00 31.69 484 GLY A N 1
ATOM 3442 C CA . GLY A 1 484 ? 33.997 4.995 -44.526 1.00 31.69 484 GLY A CA 1
ATOM 3443 C C . GLY A 1 484 ? 34.068 3.502 -44.889 1.00 31.69 484 GLY A C 1
ATOM 3444 O O . GLY A 1 484 ? 33.257 3.010 -45.674 1.00 31.69 484 GLY A O 1
ATOM 3445 N N . GLU A 1 485 ? 35.039 2.782 -44.316 1.00 35.94 485 GLU A N 1
ATOM 3446 C CA . GLU A 1 485 ? 35.377 1.394 -44.680 1.00 35.94 485 GLU A CA 1
ATOM 3447 C C . GLU A 1 485 ? 34.309 0.365 -44.247 1.00 35.94 485 GLU A C 1
ATOM 3449 O O . GLU A 1 485 ? 33.900 0.298 -43.082 1.00 35.94 485 GLU A O 1
ATOM 3454 N N . LEU A 1 486 ? 33.885 -0.479 -45.195 1.00 45.09 486 LEU 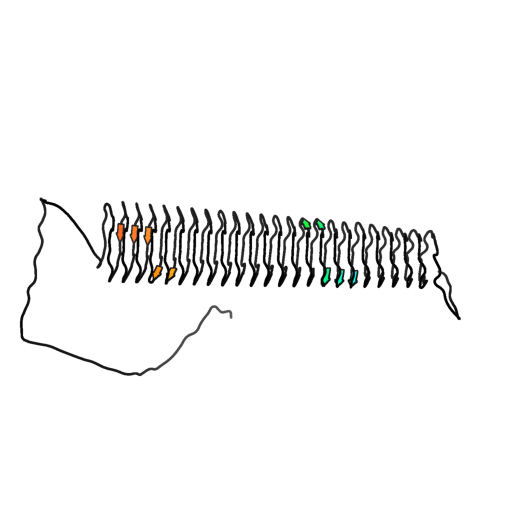A N 1
ATOM 3455 C CA . LEU A 1 486 ? 32.917 -1.558 -44.990 1.00 45.09 486 LEU A CA 1
ATOM 3456 C C . LEU A 1 486 ? 33.640 -2.907 -44.867 1.00 45.09 486 LEU A C 1
ATOM 3458 O O . LEU A 1 486 ? 33.731 -3.667 -45.830 1.00 45.09 486 LEU A O 1
ATOM 3462 N N . SER A 1 487 ? 34.109 -3.244 -43.663 1.00 42.19 487 SER A N 1
ATOM 3463 C CA . SER A 1 487 ? 34.678 -4.573 -43.388 1.00 42.19 487 SER A CA 1
ATOM 3464 C C . SER A 1 487 ? 33.572 -5.622 -43.198 1.00 42.19 487 SER A C 1
ATOM 3466 O O . SER A 1 487 ? 33.322 -6.154 -42.105 1.00 42.19 487 SER A O 1
ATOM 3468 N N . THR A 1 488 ? 32.884 -5.925 -44.299 1.00 41.75 488 THR A N 1
ATOM 3469 C CA . THR A 1 488 ? 32.301 -7.248 -44.494 1.00 41.75 488 THR A CA 1
ATOM 3470 C C . THR A 1 488 ? 33.451 -8.223 -44.740 1.00 41.75 488 THR A C 1
ATOM 3472 O O . THR A 1 488 ? 34.130 -8.156 -45.764 1.00 41.75 488 THR A O 1
ATOM 3475 N N . ARG A 1 489 ? 33.603 -9.202 -43.839 1.00 36.56 489 ARG A N 1
ATOM 3476 C CA . ARG A 1 489 ? 34.076 -10.551 -44.218 1.00 36.56 489 ARG A CA 1
ATOM 3477 C C . ARG A 1 489 ? 33.127 -11.115 -45.301 1.00 36.56 489 ARG A C 1
ATOM 3479 O O . ARG A 1 489 ? 32.223 -10.405 -45.714 1.00 36.56 489 ARG A O 1
ATOM 3486 N N . PRO A 1 490 ? 33.219 -12.372 -45.759 1.00 33.25 490 PRO A N 1
ATOM 3487 C CA . PRO A 1 490 ? 32.049 -13.018 -46.355 1.00 33.25 490 PRO A CA 1
ATOM 3488 C C . PRO A 1 490 ? 30.760 -12.718 -45.553 1.00 33.25 490 PRO A C 1
ATOM 3490 O O . PRO A 1 490 ? 30.757 -12.937 -44.331 1.00 33.25 490 PRO A O 1
ATOM 3493 N N . SER A 1 491 ? 29.702 -12.237 -46.262 1.00 14.53 491 SER A N 1
ATOM 3494 C CA . SER A 1 491 ? 29.397 -10.796 -46.615 1.00 14.53 491 SER A CA 1
ATOM 3495 C C . SER A 1 491 ? 28.435 -10.691 -47.838 1.00 14.53 491 SER A C 1
ATOM 3497 O O . SER A 1 491 ? 27.615 -11.594 -47.956 1.00 14.53 491 SER A O 1
ATOM 3499 N N . LEU A 1 492 ? 28.398 -9.717 -48.786 1.00 26.56 492 LEU A N 1
ATOM 3500 C CA . LEU A 1 492 ? 29.185 -8.493 -49.148 1.00 26.56 492 LEU A CA 1
ATOM 3501 C C . LEU A 1 492 ? 28.250 -7.378 -49.781 1.00 26.56 492 LEU A C 1
ATOM 3503 O O . LEU A 1 492 ? 27.177 -7.146 -49.229 1.00 26.56 492 LEU A O 1
ATOM 3507 N N . VAL A 1 493 ? 28.588 -6.725 -50.932 1.00 37.19 493 VAL A N 1
ATOM 3508 C CA . VAL A 1 493 ? 27.692 -5.906 -51.834 1.00 37.19 493 VAL A CA 1
ATOM 3509 C C . VAL A 1 493 ? 28.451 -4.772 -52.614 1.00 37.19 493 VAL A C 1
ATOM 3511 O O . VAL A 1 493 ? 29.679 -4.754 -52.587 1.00 37.19 493 VAL A O 1
ATOM 3514 N N . SER A 1 494 ? 27.780 -3.807 -53.296 1.00 8.48 494 SER A N 1
ATOM 3515 C CA . SER A 1 494 ? 28.375 -2.670 -54.084 1.00 8.48 494 SER A CA 1
ATOM 3516 C C . SER A 1 494 ? 27.435 -2.054 -55.178 1.00 8.48 494 SER A C 1
ATOM 3518 O O . SER A 1 494 ? 26.278 -2.465 -55.245 1.00 8.48 494 SER A O 1
ATOM 3520 N N . ALA A 1 495 ? 27.878 -1.046 -55.979 1.00 13.62 495 ALA A N 1
ATOM 3521 C CA . ALA A 1 495 ? 27.090 -0.263 -56.988 1.00 13.62 495 ALA A CA 1
ATOM 3522 C C . ALA A 1 495 ? 27.965 0.647 -57.933 1.00 13.62 495 ALA A C 1
ATOM 3524 O O . ALA A 1 495 ? 29.180 0.678 -57.748 1.00 13.62 495 ALA A O 1
ATOM 3525 N N . LEU A 1 496 ? 27.372 1.448 -58.862 1.00 35.16 496 LEU A N 1
ATOM 3526 C CA . LEU A 1 496 ? 28.006 2.587 -59.610 1.00 35.16 496 LEU A CA 1
ATOM 3527 C C . LEU A 1 496 ? 27.135 3.139 -60.801 1.00 35.16 496 LEU A C 1
ATOM 3529 O O . LEU A 1 496 ? 25.927 2.915 -60.759 1.00 35.16 496 LEU A O 1
ATOM 3533 N N . VAL A 1 497 ? 27.665 3.935 -61.779 1.00 31.72 497 VAL A N 1
ATOM 3534 C CA . VAL A 1 497 ? 26.832 4.756 -62.736 1.00 31.72 497 VAL A CA 1
ATOM 3535 C C . VAL A 1 497 ? 27.336 5.040 -64.205 1.00 31.72 497 VAL A C 1
ATOM 3537 O O . VAL A 1 497 ? 27.277 4.115 -65.006 1.00 31.72 497 VAL A O 1
ATOM 3540 N N . TRP A 1 498 ? 27.698 6.276 -64.643 1.00 27.86 498 TRP A N 1
ATOM 3541 C CA . TRP A 1 498 ? 27.580 6.776 -66.061 1.00 27.86 498 TRP A CA 1
ATOM 3542 C C . TRP A 1 498 ? 28.895 7.107 -66.853 1.00 27.86 498 TRP A C 1
ATOM 3544 O O . TRP A 1 498 ? 29.993 6.789 -66.406 1.00 27.86 498 TRP A O 1
ATOM 3554 N N . GLY A 1 499 ? 28.795 7.673 -68.081 1.00 27.92 499 GLY A N 1
ATOM 3555 C CA . GLY A 1 499 ? 29.722 7.400 -69.185 1.00 27.92 499 GLY A CA 1
ATOM 3556 C C . GLY A 1 499 ? 31.033 8.191 -69.337 1.00 27.92 499 GLY A C 1
ATOM 3557 O O . GLY A 1 499 ? 31.134 8.922 -70.323 1.00 27.92 499 GLY A O 1
ATOM 3558 N N . ARG A 1 500 ? 32.047 7.954 -68.468 1.00 38.91 500 ARG A N 1
ATOM 3559 C CA . ARG A 1 500 ? 33.529 7.853 -68.750 1.00 38.91 500 ARG A CA 1
ATOM 3560 C C . ARG A 1 500 ? 34.401 7.829 -67.450 1.00 38.91 500 ARG A C 1
ATOM 3562 O O . ARG A 1 500 ? 33.843 7.929 -66.364 1.00 38.91 500 ARG A O 1
ATOM 3569 N N . GLY A 1 501 ? 35.746 7.673 -67.543 1.00 28.84 501 GLY A N 1
ATOM 3570 C CA . GLY A 1 501 ? 36.746 7.678 -66.426 1.00 28.84 501 GLY A CA 1
ATOM 3571 C C . GLY A 1 501 ? 38.236 7.523 -66.872 1.00 28.84 501 GLY A C 1
ATOM 3572 O O . GLY A 1 501 ? 38.448 7.211 -68.043 1.00 28.84 501 GLY A O 1
ATOM 3573 N N . PHE A 1 502 ? 39.262 7.764 -66.009 1.00 20.70 502 PHE A N 1
ATOM 3574 C CA . PHE A 1 502 ? 40.717 7.739 -66.382 1.00 20.70 502 PHE A CA 1
ATOM 3575 C C . PHE A 1 502 ? 41.775 7.629 -65.216 1.00 20.70 502 PHE A C 1
ATOM 3577 O O . PHE A 1 502 ? 41.396 7.569 -64.051 1.00 20.70 502 PHE A O 1
ATOM 3584 N N . SER A 1 503 ? 43.089 7.615 -65.553 1.00 27.67 503 SER A N 1
ATOM 3585 C CA . SER A 1 503 ? 44.361 7.649 -64.744 1.00 27.67 503 SER A CA 1
ATOM 3586 C C . SER A 1 503 ? 44.747 6.576 -63.662 1.00 27.67 503 SER A C 1
ATOM 3588 O O . SER A 1 503 ? 45.214 6.968 -62.590 1.00 27.67 503 SER A O 1
ATOM 3590 N N . PRO A 1 504 ? 44.647 5.243 -63.898 1.00 21.20 504 PRO A N 1
ATOM 3591 C CA . PRO A 1 504 ? 44.869 4.186 -62.882 1.00 21.20 504 PRO A CA 1
ATOM 3592 C C . PRO A 1 504 ? 46.052 3.193 -63.126 1.00 21.20 504 PRO A C 1
ATOM 3594 O O . PRO A 1 504 ? 46.809 3.344 -64.087 1.00 21.20 504 PRO A O 1
ATOM 3597 N N . PRO A 1 505 ? 46.137 2.118 -62.294 1.00 30.81 505 PRO A N 1
ATOM 3598 C CA . PRO A 1 505 ? 46.713 0.781 -62.585 1.00 30.81 505 PRO A CA 1
ATOM 3599 C C . PRO A 1 505 ? 45.702 -0.261 -63.190 1.00 30.81 505 PRO A C 1
ATOM 3601 O O . PRO A 1 505 ? 44.526 0.072 -63.333 1.00 30.81 505 PRO A O 1
ATOM 3604 N N . PRO A 1 506 ? 46.123 -1.511 -63.546 1.00 42.72 506 PRO A N 1
ATOM 3605 C CA . PRO A 1 506 ? 45.311 -2.536 -64.258 1.00 42.72 506 PRO A CA 1
ATOM 3606 C C . PRO A 1 506 ? 44.654 -3.629 -63.350 1.00 42.72 506 PRO A C 1
ATOM 3608 O O . PRO A 1 506 ? 43.979 -3.270 -62.391 1.00 42.72 506 PRO A O 1
ATOM 3611 N N . LEU A 1 507 ? 44.794 -4.947 -63.643 1.00 40.59 507 LEU A N 1
ATOM 3612 C CA . LEU A 1 507 ? 44.234 -6.115 -62.903 1.00 40.59 507 LEU A CA 1
ATOM 3613 C C . LEU A 1 507 ? 44.160 -7.427 -63.767 1.00 40.59 507 LEU A C 1
ATOM 3615 O O . LEU A 1 507 ? 44.877 -7.491 -64.765 1.00 40.59 507 LEU A O 1
ATOM 3619 N N . PRO A 1 508 ? 43.404 -8.499 -63.376 1.00 38.66 508 PRO A N 1
ATOM 3620 C CA . PRO A 1 508 ? 43.802 -9.906 -63.649 1.00 38.66 508 PRO A CA 1
ATOM 3621 C C . PRO A 1 508 ? 42.744 -10.885 -64.279 1.00 38.66 508 PRO A C 1
ATOM 3623 O O . PRO A 1 508 ? 41.549 -10.726 -64.025 1.00 38.66 508 PRO A O 1
ATOM 3626 N N . PRO A 1 509 ? 43.154 -11.963 -65.004 1.00 32.88 509 PRO A N 1
ATOM 3627 C CA . PRO A 1 509 ? 42.274 -13.036 -65.541 1.00 32.88 509 PRO A CA 1
ATOM 3628 C C . PRO A 1 509 ? 42.567 -14.483 -65.032 1.00 32.88 509 PRO A C 1
ATOM 3630 O O . PRO A 1 509 ? 43.655 -14.742 -64.520 1.00 32.88 509 PRO A O 1
ATOM 3633 N N . SER A 1 510 ? 41.636 -15.452 -65.205 1.00 35.00 510 SER A N 1
ATOM 3634 C CA . SER A 1 510 ? 41.811 -16.925 -64.977 1.00 35.00 510 SER A CA 1
ATOM 3635 C C . SER A 1 510 ? 40.606 -17.788 -65.459 1.00 35.00 510 SER A C 1
ATOM 3637 O O . SER A 1 510 ? 39.513 -17.246 -65.615 1.00 35.00 510 SER A O 1
ATOM 3639 N N . HIS A 1 511 ? 40.760 -19.123 -65.620 1.00 40.72 511 HIS A N 1
ATOM 3640 C CA . HIS A 1 511 ? 39.654 -20.125 -65.704 1.00 40.72 511 HIS A CA 1
ATOM 3641 C C . HIS A 1 511 ? 39.879 -21.291 -66.719 1.00 40.72 511 HIS A C 1
ATOM 3643 O O . HIS A 1 511 ? 41.014 -21.510 -67.133 1.00 40.72 511 HIS A O 1
ATOM 3649 N N . SER A 1 512 ? 38.828 -22.085 -67.034 1.00 36.69 512 SER A N 1
ATOM 3650 C CA . SER A 1 512 ? 38.816 -23.213 -68.015 1.00 36.69 512 SER A CA 1
ATOM 3651 C C . SER A 1 512 ? 37.805 -24.347 -67.668 1.00 36.69 512 SER A C 1
ATOM 3653 O O . SER A 1 512 ? 36.869 -24.090 -66.913 1.00 36.69 512 SER A O 1
ATOM 3655 N N . GLY A 1 513 ? 37.915 -25.562 -68.254 1.00 37.47 513 GLY A N 1
ATOM 3656 C CA . GLY A 1 513 ? 36.894 -26.648 -68.173 1.00 37.47 513 GLY A CA 1
ATOM 3657 C C . GLY A 1 513 ? 37.308 -28.034 -68.748 1.00 37.47 513 GLY A C 1
ATOM 3658 O O . GLY A 1 513 ? 38.487 -28.234 -69.024 1.00 37.47 513 GLY A O 1
ATOM 3659 N N . GLY A 1 514 ? 36.364 -28.989 -68.921 1.00 32.31 514 GLY A N 1
ATOM 3660 C CA . GLY A 1 514 ? 36.610 -30.401 -69.339 1.00 32.31 514 GLY A CA 1
ATOM 3661 C C . GLY A 1 514 ? 35.377 -31.166 -69.904 1.00 32.31 514 GLY A C 1
ATOM 3662 O O . GLY A 1 514 ? 34.339 -30.543 -70.113 1.00 32.31 514 GLY A O 1
ATOM 3663 N N . ASN A 1 515 ? 35.480 -32.488 -70.181 1.00 39.97 515 ASN A N 1
ATOM 3664 C CA . ASN A 1 515 ? 34.470 -33.314 -70.910 1.00 39.97 515 ASN A CA 1
ATOM 3665 C C . ASN A 1 515 ? 34.462 -34.835 -70.513 1.00 39.97 515 ASN A C 1
ATOM 3667 O O . ASN A 1 515 ? 35.272 -35.240 -69.684 1.00 39.97 515 ASN A O 1
ATOM 3671 N N . ASN A 1 516 ? 33.570 -35.677 -71.084 1.00 38.94 516 ASN A N 1
ATOM 3672 C CA . ASN A 1 516 ? 33.396 -37.120 -70.777 1.00 38.94 516 ASN A CA 1
ATOM 3673 C C . ASN A 1 516 ? 34.297 -38.071 -71.619 1.00 38.94 516 ASN A C 1
ATOM 3675 O O . ASN A 1 516 ? 34.203 -37.979 -72.848 1.00 38.94 516 ASN A O 1
ATOM 3679 N N . PRO A 1 517 ? 35.028 -39.062 -71.037 1.00 61.00 517 PRO A N 1
ATOM 3680 C CA . PRO A 1 517 ? 35.213 -39.373 -69.597 1.00 61.00 517 PRO A CA 1
ATOM 3681 C C . PRO A 1 517 ? 36.662 -39.632 -69.089 1.00 61.00 517 PRO A C 1
ATOM 3683 O O . PRO A 1 517 ? 37.563 -39.860 -69.892 1.00 61.00 517 PRO A O 1
ATOM 3686 N N . GLU A 1 518 ? 36.826 -39.644 -67.739 1.00 39.66 518 GLU A N 1
ATOM 3687 C CA . GLU A 1 518 ? 37.322 -40.760 -66.846 1.00 39.66 518 GLU A CA 1
ATOM 3688 C C . GLU A 1 518 ? 37.893 -40.284 -65.449 1.00 39.66 518 GLU A C 1
ATOM 3690 O O . GLU A 1 518 ? 38.818 -39.460 -65.542 1.00 39.66 518 GLU A O 1
ATOM 3695 N N . PRO A 1 519 ? 37.562 -40.848 -64.193 1.00 56.22 519 PRO A N 1
ATOM 3696 C CA . PRO A 1 519 ? 36.291 -41.333 -63.438 1.00 56.22 519 PRO A CA 1
ATOM 3697 C C . PRO A 1 519 ? 36.162 -41.281 -61.804 1.00 56.22 519 PRO A C 1
ATOM 3699 O O . PRO A 1 519 ? 37.169 -41.008 -61.148 1.00 56.22 519 PRO A O 1
ATOM 3702 N N . ASN A 1 520 ? 35.000 -41.577 -61.074 1.00 38.19 520 ASN A N 1
ATOM 3703 C CA . ASN A 1 520 ? 34.843 -41.741 -59.528 1.00 38.19 520 ASN A CA 1
ATOM 3704 C C . ASN A 1 520 ? 33.453 -42.194 -58.806 1.00 38.19 520 ASN A C 1
ATOM 3706 O O . ASN A 1 520 ? 32.433 -42.083 -59.478 1.00 38.19 520 ASN A O 1
ATOM 3710 N N . SER A 1 521 ? 33.343 -42.634 -57.479 1.00 46.34 521 SER A N 1
ATOM 3711 C CA . SER A 1 521 ? 32.102 -42.697 -56.522 1.00 46.34 521 SER A CA 1
ATOM 3712 C C . SER A 1 521 ? 32.147 -43.475 -55.097 1.00 46.34 521 SER A C 1
ATOM 3714 O O . SER A 1 521 ? 33.034 -44.305 -54.943 1.00 46.34 521 SER A O 1
ATOM 3716 N N . PHE A 1 522 ? 31.225 -43.272 -54.060 1.00 29.16 522 PHE A N 1
ATOM 3717 C CA . PHE A 1 522 ? 31.208 -43.850 -52.613 1.00 29.16 522 PHE A CA 1
ATOM 3718 C C . PHE A 1 522 ? 29.838 -43.917 -51.738 1.00 29.16 522 PHE A C 1
ATOM 3720 O O . PHE A 1 522 ? 28.870 -43.303 -52.177 1.00 29.16 522 PHE A O 1
ATOM 3727 N N . LEU A 1 523 ? 29.714 -44.571 -50.505 1.00 31.81 523 LEU A N 1
ATOM 3728 C CA . LEU A 1 523 ? 28.483 -44.660 -49.557 1.00 31.81 523 LEU A CA 1
ATOM 3729 C C . LEU A 1 523 ? 28.635 -45.133 -48.007 1.00 31.81 523 LEU A C 1
ATOM 3731 O O . LEU A 1 523 ? 29.743 -45.520 -47.652 1.00 31.81 523 LEU A O 1
ATOM 3735 N N . VAL A 1 524 ? 27.592 -45.136 -47.074 1.00 29.41 524 VAL A N 1
ATOM 3736 C CA . VAL A 1 524 ? 27.591 -45.555 -45.572 1.00 29.41 524 VAL A CA 1
ATOM 3737 C C . VAL A 1 524 ? 26.190 -45.784 -44.786 1.00 29.41 524 VAL A C 1
ATOM 3739 O O . VAL A 1 524 ? 25.181 -45.343 -45.328 1.00 29.41 524 VAL A O 1
ATOM 3742 N N . PHE A 1 525 ? 26.059 -46.410 -43.545 1.00 37.47 525 PHE A N 1
ATOM 3743 C CA . PHE A 1 525 ? 24.771 -46.669 -42.719 1.00 37.47 525 PHE A CA 1
ATOM 3744 C C . PHE A 1 525 ? 24.824 -46.997 -41.129 1.00 37.47 525 PHE A C 1
ATOM 3746 O O . PHE A 1 525 ? 25.940 -47.144 -40.640 1.00 37.47 525 PHE A O 1
ATOM 3753 N N . SER A 1 526 ? 23.703 -47.115 -40.298 1.00 35.81 526 SER A N 1
ATOM 3754 C CA . SER A 1 526 ? 23.646 -47.402 -38.768 1.00 35.81 526 SER A CA 1
ATOM 3755 C C . SER A 1 526 ? 22.253 -47.615 -37.953 1.00 35.81 526 SER A C 1
ATOM 3757 O O . SER A 1 526 ? 21.298 -46.928 -38.317 1.00 35.81 526 SER A O 1
ATOM 3759 N N . PRO A 1 527 ? 22.090 -48.440 -36.829 1.00 56.66 527 PRO A N 1
ATOM 3760 C CA . PRO A 1 527 ? 21.365 -48.131 -35.527 1.00 56.66 527 PRO A CA 1
ATOM 3761 C C . PRO A 1 527 ? 22.284 -48.104 -34.237 1.00 56.66 527 PRO A C 1
ATOM 3763 O O . 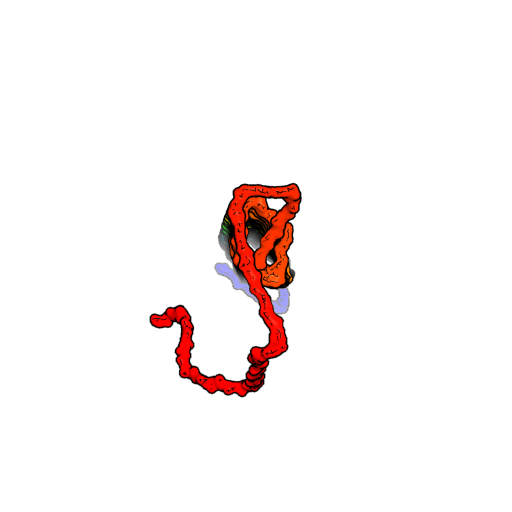PRO A 1 527 ? 23.477 -47.870 -34.350 1.00 56.66 527 PRO A O 1
ATOM 3766 N N . SER A 1 528 ? 21.789 -48.266 -32.984 1.00 33.38 528 SER A N 1
ATOM 3767 C CA . SER A 1 528 ? 22.491 -47.867 -31.712 1.00 33.38 528 SER A CA 1
ATOM 3768 C C . SER A 1 528 ? 23.386 -48.909 -30.980 1.00 33.38 528 SER A C 1
ATOM 3770 O O . SER A 1 528 ? 22.972 -50.059 -30.857 1.00 33.38 528 SER A O 1
ATOM 3772 N N . ALA A 1 529 ? 24.518 -48.467 -30.371 1.00 33.25 529 ALA A N 1
ATOM 3773 C CA . ALA A 1 529 ? 24.870 -48.585 -28.917 1.00 33.25 529 ALA A CA 1
ATOM 3774 C C . ALA A 1 529 ? 26.377 -48.786 -28.559 1.00 33.25 529 ALA A C 1
ATOM 3776 O O . ALA A 1 529 ? 26.982 -49.753 -29.017 1.00 33.25 529 ALA A O 1
ATOM 3777 N N . LYS A 1 530 ? 26.931 -47.987 -27.609 1.00 30.16 530 LYS A N 1
ATOM 3778 C CA . LYS A 1 530 ? 27.683 -48.449 -26.395 1.00 30.16 530 LYS A CA 1
ATOM 3779 C C . LYS A 1 530 ? 28.251 -47.324 -25.490 1.00 30.16 530 LYS A C 1
ATOM 3781 O O . LYS A 1 530 ? 28.689 -46.282 -25.959 1.00 30.16 530 LYS A O 1
ATOM 3786 N N . ALA A 1 531 ? 28.284 -47.614 -24.185 1.00 33.28 531 ALA A N 1
ATOM 3787 C CA . ALA A 1 531 ? 29.099 -47.024 -23.096 1.00 33.28 531 ALA A CA 1
ATOM 3788 C C . ALA A 1 531 ? 29.733 -48.226 -22.310 1.00 33.28 531 ALA A C 1
ATOM 3790 O O . ALA A 1 531 ? 29.508 -49.343 -22.797 1.00 33.28 531 ALA A O 1
ATOM 3791 N N . PRO A 1 532 ? 30.483 -48.145 -21.170 1.00 51.47 532 PRO A N 1
ATOM 3792 C CA . PRO A 1 532 ? 30.558 -47.156 -20.063 1.00 51.47 532 PRO A CA 1
ATOM 3793 C C . PRO A 1 532 ? 32.008 -46.572 -19.898 1.00 51.47 532 PRO A C 1
ATOM 3795 O O . PRO A 1 532 ? 32.703 -46.546 -20.905 1.00 51.47 532 PRO A O 1
ATOM 3798 N N . SER A 1 533 ? 32.565 -46.020 -18.793 1.00 30.89 533 SER A N 1
ATOM 3799 C CA . SER A 1 533 ? 32.404 -46.170 -17.316 1.00 30.89 533 SER A CA 1
ATOM 3800 C C . SER A 1 533 ? 32.812 -44.914 -16.474 1.00 30.89 533 SER A C 1
ATOM 3802 O O . SER A 1 533 ? 33.073 -43.853 -17.030 1.00 30.89 533 SER A O 1
ATOM 3804 N N . ARG A 1 534 ? 32.723 -44.985 -15.124 1.00 31.75 534 ARG A N 1
ATOM 3805 C CA . ARG A 1 534 ? 32.711 -43.862 -14.124 1.00 31.75 534 ARG A CA 1
ATOM 3806 C C . ARG A 1 534 ? 34.057 -43.676 -13.369 1.00 31.75 534 ARG A C 1
ATOM 3808 O O . ARG A 1 534 ? 34.888 -44.567 -13.483 1.00 31.75 534 ARG A O 1
ATOM 3815 N N . PHE A 1 535 ? 34.369 -42.616 -12.585 1.00 28.89 535 PHE A N 1
ATOM 3816 C CA . PHE A 1 535 ? 33.654 -41.752 -11.581 1.00 28.89 535 PHE A CA 1
ATOM 3817 C C . PHE A 1 535 ? 34.410 -40.388 -11.363 1.00 28.89 535 PHE A C 1
ATOM 3819 O O . PHE A 1 535 ? 35.503 -40.272 -11.900 1.00 28.89 535 PHE A O 1
ATOM 3826 N N . VAL A 1 536 ? 34.053 -39.366 -10.540 1.00 30.42 536 VAL A N 1
ATOM 3827 C CA . VAL A 1 536 ? 32.810 -38.670 -10.051 1.00 30.42 536 VAL A CA 1
ATOM 3828 C C . VAL A 1 536 ? 33.221 -37.387 -9.241 1.00 30.42 536 VAL A C 1
ATOM 3830 O O . VAL A 1 536 ? 34.390 -37.294 -8.877 1.00 30.42 536 VAL A O 1
ATOM 3833 N N . LEU A 1 537 ? 32.341 -36.399 -8.938 1.00 35.38 537 LEU A N 1
ATOM 3834 C CA . LEU A 1 537 ? 32.663 -35.205 -8.088 1.00 35.38 537 LEU A CA 1
ATOM 3835 C C . LEU A 1 537 ? 31.436 -34.509 -7.405 1.00 35.38 537 LEU A C 1
ATOM 3837 O O . LEU A 1 537 ? 30.313 -34.988 -7.562 1.00 35.38 537 LEU A O 1
ATOM 3841 N N . THR A 1 538 ? 31.651 -33.410 -6.641 1.00 17.33 538 THR A N 1
ATOM 3842 C CA . THR A 1 538 ? 30.715 -32.817 -5.625 1.00 17.33 538 THR A CA 1
ATOM 3843 C C . THR A 1 538 ? 30.542 -31.259 -5.699 1.00 17.33 538 THR A C 1
ATOM 3845 O O . THR A 1 538 ? 30.597 -30.733 -6.805 1.00 17.33 538 THR A O 1
ATOM 3848 N N . ASN A 1 539 ? 30.240 -30.519 -4.594 1.00 23.69 539 ASN A N 1
ATOM 3849 C CA . ASN A 1 539 ? 29.479 -29.229 -4.610 1.00 23.69 539 ASN A CA 1
ATOM 3850 C C . ASN A 1 539 ? 30.090 -27.933 -3.943 1.00 23.69 539 ASN A C 1
ATOM 3852 O O . ASN A 1 539 ? 30.912 -27.283 -4.578 1.00 23.69 539 ASN A O 1
ATOM 3856 N N . GLU A 1 540 ? 29.634 -27.457 -2.757 1.00 34.50 540 GLU A N 1
ATOM 3857 C CA . GLU A 1 540 ? 29.433 -25.993 -2.466 1.00 34.50 540 GLU A CA 1
ATOM 3858 C C . GLU A 1 540 ? 29.902 -25.438 -1.070 1.00 34.50 540 GLU A C 1
ATOM 3860 O O . GLU A 1 540 ? 30.397 -26.185 -0.229 1.00 34.50 540 GLU A O 1
ATOM 3865 N N . GLY A 1 541 ? 29.781 -24.108 -0.837 1.00 31.52 541 GLY A N 1
ATOM 3866 C CA . GLY A 1 541 ? 30.425 -23.275 0.218 1.00 31.52 541 GLY A CA 1
ATOM 3867 C C . GLY A 1 541 ? 30.023 -23.495 1.693 1.00 31.52 541 GLY A C 1
ATOM 3868 O O . GLY A 1 541 ? 29.250 -22.729 2.267 1.00 31.52 541 GLY A O 1
ATOM 3869 N N . ALA A 1 542 ? 30.593 -24.541 2.289 1.00 34.28 542 ALA A N 1
ATOM 3870 C CA . ALA A 1 542 ? 30.285 -25.109 3.604 1.00 34.28 542 ALA A CA 1
ATOM 3871 C C . ALA A 1 542 ? 30.838 -24.377 4.858 1.00 34.28 542 ALA A C 1
ATOM 3873 O O . ALA A 1 542 ? 31.739 -23.545 4.760 1.00 34.28 542 ALA A O 1
ATOM 3874 N N . PRO A 1 543 ? 30.374 -24.789 6.058 1.00 49.00 543 PRO A N 1
ATOM 3875 C CA . PRO A 1 543 ? 31.090 -24.670 7.328 1.00 49.00 543 PRO A CA 1
ATOM 3876 C C . PRO A 1 543 ? 31.551 -26.040 7.879 1.00 49.00 543 PRO A C 1
ATOM 3878 O O . PRO A 1 543 ? 30.788 -27.013 7.857 1.00 49.00 543 PRO A O 1
ATOM 3881 N N . LYS A 1 544 ? 32.757 -26.101 8.450 1.00 40.16 544 LYS A N 1
ATOM 3882 C CA . LYS A 1 544 ? 33.163 -27.107 9.444 1.00 40.16 544 LYS A CA 1
ATOM 3883 C C . LYS A 1 544 ? 34.337 -26.594 10.273 1.00 40.16 544 LYS A C 1
ATOM 3885 O O . LYS A 1 544 ? 35.103 -25.786 9.706 1.00 40.16 544 LYS A O 1
#

Organism: Taeniopygia guttata (NCBI:txid59729)

Mean predicted aligned error: 14.28 Å

Solvent-accessible surface area (backbone atoms only — not comparable to full-atom values): 23966 Å² total; per-residue (Å²): 141,91,90,88,88,87,90,72,99,80,86,81,31,83,59,62,67,79,48,80,40,90,51,51,64,49,66,62,52,69,28,68,39,19,34,47,38,61,29,35,14,51,54,14,34,41,36,47,32,36,14,39,54,12,31,41,33,46,34,36,16,46,54,10,33,43,34,44,36,36,16,43,55,9,35,40,33,47,36,36,17,42,56,11,37,40,34,47,33,36,16,43,56,12,35,41,33,50,32,35,18,45,58,17,36,43,33,46,35,37,14,45,57,14,36,40,34,48,35,42,18,48,56,12,36,40,34,48,34,37,14,45,55,14,35,41,34,47,34,36,14,42,57,12,33,41,35,42,34,40,24,38,59,12,36,38,35,49,34,35,14,47,60,13,35,40,34,44,35,34,23,37,53,12,36,45,28,48,32,38,14,46,56,14,34,40,34,52,31,35,15,42,54,12,35,38,34,48,33,36,28,38,51,12,35,42,32,51,31,36,15,45,56,14,35,41,32,47,34,35,14,44,53,11,35,40,35,47,33,37,14,41,58,14,34,42,35,46,34,38,14,46,56,12,34,43,34,46,34,38,14,42,53,14,35,40,36,50,32,38,17,44,52,12,35,42,36,44,34,36,16,43,56,15,36,42,34,44,36,36,14,41,58,14,35,42,34,46,34,38,17,40,56,17,33,41,34,49,32,37,15,42,57,14,34,40,32,50,32,35,13,45,53,14,35,38,35,46,33,39,15,46,58,16,35,42,33,47,35,36,13,44,53,15,34,47,28,48,33,37,15,45,54,10,35,41,34,50,32,35,17,43,50,14,36,37,34,49,31,37,14,45,56,12,35,42,33,48,33,34,31,31,58,20,34,42,34,44,35,37,15,42,55,12,37,40,34,47,34,36,19,46,45,22,38,40,35,50,30,36,15,44,52,13,35,41,34,42,40,33,34,30,61,24,37,42,32,44,36,34,17,43,50,15,37,41,35,49,32,34,15,44,44,12,35,40,32,48,31,33,23,37,52,18,38,41,33,42,34,38,16,44,49,15,34,41,34,42,36,37,34,36,67,35,44,44,37,54,43,37,28,66,75,38,54,79,44,66,69,44,63,75,56,74,64,74,47,51,55,97,58,85,89,91,90,90,90,77,101,78,88,88,95,82,85,90,88,91,91,90,91,87,89,90,82,95,85,90,94,94,95,92,94,92,94,92,90,93,90,88,84,91,90,90,87,88,90,88,92,81,99,78,88,135